Protein 8JYQ (pdb70)

Radius of gyration: 30.44 Å; Cα contacts (8 Å, |Δi|>4): 1514; chains: 6; bounding box: 94×62×60 Å

Secondary structure (DSSP, 8-state):
--EEEEE--SEE-TTSPEEEEEEEESS-TTSTTEEEEEEEEETTS--EEEEEEETTS-EEE-TTTGGGEEEEEETTTTEEEEEE-S--GGG-EEEEEEEEE-BSS--EEEE---EEEEE-----HHHHHHS-HHHHHHHHHHHHHHHHHHHHHHHHHHHHHHHHHHHH-/-PPPEEEE-SEEEE-TTS-EEEEEEESS--B-SS-B-EEEEEE-TTS--EEEEETTTEEPTT--TTEEEEEETTEEEEEESS--GGG-EEEEEEE-SSSSPEE---EEEEE---HHHHHHHHHHHHHHHHHHHHHHHHHHHHHHHHHHHHHHH-/--BSSS--/--EEEEE--SEE-TTSPEEEEEEEESS-TTSTTEEEEEEEE-TTS--EEEEEEETTS-EEE-GGGGGGEEEEEEGGGTEEEEEE-S--GGG-EEEEEEEEE-BSS--EEEE---EEEEE-S---HHHHTTS-HHHHHHHHHHHHHHHHHHHHHHHHHHHHHHHHHHHHHH-/----EEEE-SEEEE-TT--EEEEEEESS--EETTEE-EEEEEE-TTS--EEEEETTTEEPTT--TTEEEEEETTEEEEEESS--GGG-SEEEEEE-SSSSPEE---EEEEE---GGGGGS-HHHHHHHHHHHHHHHHHHHHHHHHHHHHHHHHHHHHHHTT---/-BSSS--

GO terms:
  GO:0008283 cell population proliferation (P, IDA)
  GO:0038134 ERBB2-EGFR signaling pathway (P, IDA)
  GO:0043235 signaling receptor complex (C, IDA)
  GO:0007166 cell surface receptor signaling pathway (P, IDA)
  GO:0035556 intracellular signal transduction (P, IDA)
  GO:0005634 nucleus (C, IDA)
  GO:0005886 plasma membrane (C, IDA)
  GO:0010008 endosome membrane (C, IDA)
  GO:0001042 RNA polymerase I core binding (F, IDA)
  GO:0032886 regulation of microtubule-based process (P, IDA)
  GO:0090314 positive regulation of protein targeting to membrane (P, IDA)
  GO:0071363 cellular response to growth factor stimulus (P, IDA)
  GO:0004713 protein tyrosine kinase activity (F, EXP)
  GO:0005769 early endosome (C, EXP)
  GO:0005886 plasma membrane (C, EXP)
  GO:0045727 positive regulation of translation (P, IMP)
  GO:0045943 positive regulation of transcription by RNA polymerase I (P, IMP)
  GO:0030307 positive regulation of cell growth (P, IMP)
  GO:0070372 regulation of ERK1 and ERK2 cascade (P, IMP)
  GO:0071364 cellular response to epidermal growth factor stimulus (P, IMP)

Organism: Homo sapiens (NCBI:txid9606)

Sequence (673 aa):
QVTLKESGPGILQPSQTLSLTCSFSGFSLSTSGMGVSWIRQPSGKGLEWLAHIFWDDDKRYNPSLKSRLTISKDTSRNKVFLKITSVDTADTATYYCARRVVATDWYFDVWGAGTTTVTVCSGSDYEFLKSWTVEDLQKRLLALDPMMEQEIEEIRQKYQSKRQPILDAIRDIVLTQSPASLAVSLGQRATISCRASESVEYYGTTLMQWYQQKPGQQPPKLLIYAASKVESGVPARFSGSGSGTDFSLNIHPVEEDDVAMYFCQQSRKVPLTFGAGTKLELKWTVEDLQKRLLALDPMMEQEIEEEIRQKYQCKRQPILDAIEAKMPIWKFPDQVTLKESGPGILQPSQTLSLTCSFSGFSLSTSGMGVSWIRQPSGKGLEWLAHIFWDDDKRYNPSLKSRLTISKDTSRNKVFLKITSVDTADTATYYCARRVVATDWYFDVVWGAGTTVTVCSGSDYEFLKSWTVEDLQKRLLALDPMMEQEIEEIRQKYQSKRQPILDAIEARDIVLTQSPASLAVSLGQRATISCRASESVEYYGTTLMQWYQQKPGQPPKLLIYAASKVESSGVPARFSGSGSGTDFSLNIHPVEEDDVAMYFCQQSSRKVPLTFGAGTKLELKRYEFLKSWTVEDLQKRLLALDPMMEQEIEEIRQKYQCKRQPILDAIEAKGTLPIWKFPD

Solvent-accessible surface area: 31793 Å² total; per-residue (Å²): 196,35,59,12,139,5,48,36,65,19,33,22,43,55,88,89,62,0,51,1,29,0,34,10,51,57,26,24,0,37,68,67,1,25,0,0,0,0,0,12,46,8,78,92,125,20,16,54,1,0,0,0,0,1,52,48,36,39,46,62,30,8,77,89,20,103,115,60,11,74,1,40,42,35,10,27,126,48,60,0,58,0,92,0,60,74,3,72,87,51,1,26,4,33,0,11,0,0,22,2,44,36,30,70,5,0,38,0,39,38,6,0,43,24,23,44,0,29,5,2,100,67,33,85,141,122,118,11,70,84,64,72,64,112,74,0,80,149,82,15,114,44,1,70,82,80,42,95,90,61,6,50,104,28,92,96,91,1,98,74,92,44,100,88,22,90,105,66,80,243,44,0,89,12,85,17,57,44,81,67,38,54,11,45,72,32,101,140,2,57,0,49,2,155,5,73,57,53,0,64,20,104,86,22,16,0,0,0,0,0,14,22,38,45,60,92,64,5,88,6,1,0,41,8,4,68,89,69,43,98,69,18,43,108,44,6,56,10,58,38,80,20,46,68,6,25,0,31,0,84,57,0,68,2,53,0,25,7,53,0,2,0,0,0,0,54,82,57,5,1,26,15,1,70,8,0,105,1,69,44,167,169,82,74,123,34,14,93,76,46,36,104,24,10,46,37,58,31,108,98,45,21,78,95,16,110,15,87,4,70,12,66,61,63,19,7,57,82,5,40,152,67,127,143,73,11,119,40,12,19,66,190,32,59,12,98,10,39,26,42,17,34,20,43,46,82,86,61,0,71,3,26,0,12,8,49,54,22,39,2,88,65,62,1,26,0,0,0,0,0,17,14,42,80,76,138,25,14,60,1,0,0,0,0,2,52,72,68,36,74,74,28,12,80,95,21,116,111,52,10,62,0,42,55,41,33,85,44,45,20,0,62,2,94,0,52,64,2,73,79,74,1,44,4,6,0,2,0,0,21,2,42,36,29,81,6,0,43,1,45,40,28,1,62,20,20,16,1,21,6,5,103,42,63,78,75,149,119,9,85,86,66,72,40,110,58,0,19,135,117,4,107,60,15,55,79,121,22,80,110,43,0,95,104,22,87,123,92,4,94,68,75,34,86,29,2,76,74,23,43,150,125,214,65,1,86,11,86,16,58,48,74,70,46,62,7,48,102,41,90,145,0,63,0,46,0,147,4,46,42,52,0,62,61,213,74,15,21,0,0,0,0,0,13,16,44,98,14,52,33,5,104,11,3,0,42,8,5,68,93,67,47,99,74,15,51,102,40,7,58,12,60,44,77,18,44,74,6,24,0,41,0,89,61,2,67,43,42,1,49,7,51,0,1,0,0,0,0,41,88,51,4,2,28,18,1,81,6,0,95,1,75,30,123,288,132,123,43,1,151,100,65,82,72,108,66,3,93,128,62,40,133,26,14,62,68,18,13,66,32,30,1,70,50,22,50,7,93,10,24,22,102,30,46,8,4,20,54,0,22,79,53,63,51,148,165,114,20,119,53,22,11,164

Nearest PDB structures (foldseek):
  8jyq-assembly1_B  TM=1.007E+00  e=8.322E-30  Mus musculus
  6lz4-assembly1_B  TM=9.523E-01  e=5.179E-24  Rattus norvegicus
  4r3s-assembly1_B  TM=9.966E-01  e=2.546E-20  Mus musculus
  1h0d-assembly1_A  TM=9.747E-01  e=6.266E-20  Homo sapiens
  1f58-assembly1_L  TM=9.780E-01  e=2.043E-19  Mus musculus

Structure (mmCIF, N/CA/C/O backbone):
data_8JYQ
#
_entry.id   8JYQ
#
_cell.length_a   73.143
_cell.length_b   62.793
_cell.length_c   78.122
_cell.angle_alpha   90.000
_cell.angle_beta   94.419
_cell.angle_gamma   90.000
#
_symmetry.space_group_name_H-M   'P 1 21 1'
#
loop_
_entity.id
_entity.type
_entity.pdbx_description
1 polymer 'H2CasMab-1 VH(S112C),SARAH'
2 polymer 'H2CasMab-1 VL,SARAH(S37C)'
3 polymer 'H2CasMab-1 epitope peptide'
4 water water
#
loop_
_atom_site.group_PDB
_atom_site.id
_atom_site.type_symbol
_atom_site.label_atom_id
_atom_site.label_alt_id
_atom_site.label_comp_id
_atom_site.label_asym_id
_atom_site.label_entity_id
_atom_site.label_seq_id
_atom_site.pdbx_PDB_ins_code
_atom_site.Cartn_x
_atom_site.Cartn_y
_atom_site.Cartn_z
_atom_site.occupancy
_atom_site.B_iso_or_equiv
_atom_site.auth_seq_id
_atom_site.auth_comp_id
_atom_site.auth_asym_id
_atom_site.auth_atom_id
_atom_site.pdbx_PDB_model_num
ATOM 1 N N . GLN A 1 3 ? -42.30823 -2.00509 -3.37415 1.000 57.73742 1 GLN A N 1
ATOM 2 C CA . GLN A 1 3 ? -41.68962 -3.14167 -4.04138 1.000 55.51821 1 GLN A CA 1
ATOM 3 C C . GLN A 1 3 ? -40.92788 -2.68140 -5.27593 1.000 39.98596 1 GLN A C 1
ATOM 4 O O . GLN A 1 3 ? -41.01587 -1.52344 -5.70683 1.000 42.69234 1 GLN A O 1
ATOM 10 N N . VAL A 1 4 ? -40.17899 -3.61123 -5.84052 1.000 38.44021 2 VAL A N 1
ATOM 11 C CA . VAL A 1 4 ? -39.35395 -3.35105 -7.01256 1.000 37.49848 2 VAL A CA 1
ATOM 12 C C . VAL A 1 4 ? -40.01557 -4.02343 -8.20405 1.000 39.10353 2 VAL A C 1
ATOM 13 O O . VAL A 1 4 ? -40.33239 -5.21918 -8.15270 1.000 43.86307 2 VAL A O 1
ATOM 17 N N . THR A 1 5 ? -40.27301 -3.24887 -9.25401 1.000 36.03098 3 THR A N 1
ATOM 18 C CA . THR A 1 5 ? -40.86533 -3.77016 -10.47512 1.000 38.92166 3 THR A CA 1
ATOM 19 C C . THR A 1 5 ? -39.96034 -3.44643 -11.65272 1.000 42.70527 3 THR A C 1
ATOM 20 O O . THR A 1 5 ? -39.31658 -2.39380 -11.68704 1.000 39.81429 3 THR A O 1
ATOM 24 N N . LEU A 1 6 ? -39.90184 -4.37419 -12.59371 1.000 40.30201 4 LEU A N 1
ATOM 25 C CA . LEU A 1 6 ? -39.18849 -4.21883 -13.85188 1.000 39.64834 4 LEU A CA 1
ATOM 26 C C . LEU A 1 6 ? -40.18950 -4.59224 -14.93182 1.000 47.61838 4 LEU A C 1
ATOM 27 O O . LEU A 1 6 ? -40.94728 -5.55629 -14.75985 1.000 40.41234 4 LEU A O 1
ATOM 32 N N . LYS A 1 7 ? -40.22339 -3.82509 -16.02126 1.000 40.82781 5 LYS A N 1
ATOM 33 C CA . LYS A 1 7 ? -41.13165 -4.10302 -17.12536 1.000 45.20428 5 LYS A CA 1
ATOM 34 C C . LYS A 1 7 ? -40.39121 -3.93858 -18.44757 1.000 39.76058 5 LYS A C 1
ATOM 35 O O . LYS A 1 7 ? -39.87218 -2.85936 -18.73940 1.000 44.07597 5 LYS A O 1
ATOM 41 N N . GLU A 1 8 ? -40.38677 -4.99309 -19.25677 1.000 37.65354 6 GLU A N 1
ATOM 42 C CA . GLU A 1 8 ? -39.81404 -4.95377 -20.59597 1.000 41.54143 6 GLU A CA 1
ATOM 43 C C . GLU A 1 8 ? -40.85679 -4.49225 -21.60912 1.000 49.36420 6 GLU A C 1
ATOM 44 O O . GLU A 1 8 ? -42.03325 -4.85837 -21.52471 1.000 43.96219 6 GLU A O 1
ATOM 50 N N . SER A 1 9 ? -40.42030 -3.68592 -22.57394 1.000 42.46357 7 SER A N 1
ATOM 51 C CA . SER A 1 9 ? -41.28161 -3.30781 -23.68291 1.000 48.98811 7 SER A CA 1
ATOM 52 C C . SER A 1 9 ? -40.48416 -3.39489 -24.97520 1.000 46.40006 7 SER A C 1
ATOM 53 O O . SER A 1 9 ? -39.26096 -3.24537 -24.98241 1.000 48.59411 7 SER A O 1
ATOM 56 N N . GLY A 1 10 ? -41.18521 -3.66777 -26.06380 1.000 51.83206 8 GLY A N 1
ATOM 57 C CA . GLY A 1 10 ? -40.54715 -3.86050 -27.33755 1.000 49.55364 8 GLY A CA 1
ATOM 58 C C . GLY A 1 10 ? -41.52373 -3.63274 -28.46315 1.000 53.23340 8 GLY A C 1
ATOM 59 O O . GLY A 1 10 ? -42.67358 -3.24136 -28.24931 1.000 51.07740 8 GLY A O 1
ATOM 60 N N . PRO A 1 11 ? -41.07995 -3.88274 -29.69576 1.000 53.27739 9 PRO A N 1
ATOM 61 C CA . PRO A 1 11 ? -41.93857 -3.62838 -30.85766 1.000 54.88549 9 PRO A CA 1
ATOM 62 C C . PRO A 1 11 ? -42.93725 -4.73890 -31.13214 1.000 58.17008 9 PRO A C 1
ATOM 63 O O . PRO A 1 11 ? -43.81273 -4.55939 -31.99096 1.000 52.97844 9 PRO A O 1
ATOM 67 N N . GLY A 1 12 ? -42.82361 -5.87669 -30.45056 1.000 48.96013 10 GLY A N 1
ATOM 68 C CA . GLY A 1 12 ? -43.71673 -6.99387 -30.68339 1.000 52.05940 10 GLY A CA 1
ATOM 69 C C . GLY A 1 12 ? -43.29808 -7.83083 -31.87551 1.000 52.69075 10 GLY A C 1
ATOM 70 O O . GLY A 1 12 ? -43.00763 -9.02353 -31.73566 1.000 51.95384 10 GLY A O 1
ATOM 71 N N . ILE A 1 13 ? -43.28075 -7.22152 -33.06115 1.000 51.86840 11 ILE A N 1
ATOM 72 C CA . ILE A 1 13 ? -42.80800 -7.88854 -34.26480 1.000 46.67547 11 ILE A CA 1
ATOM 73 C C . ILE A 1 13 ? -41.71965 -7.02564 -34.88777 1.000 52.87864 11 ILE A C 1
ATOM 74 O O . ILE A 1 13 ? -41.60839 -5.82741 -34.61577 1.000 52.14330 11 ILE A O 1
ATOM 79 N N . LEU A 1 14 ? -40.92492 -7.65016 -35.75307 1.000 56.48006 12 LEU A N 1
ATOM 80 C CA . LEU A 1 14 ? -39.80306 -6.96977 -36.38684 1.000 57.46111 12 LEU A CA 1
ATOM 81 C C . LEU A 1 14 ? -39.40550 -7.73054 -37.64179 1.000 56.30187 12 LEU A C 1
ATOM 82 O O . LEU A 1 14 ? -39.32353 -8.96165 -37.62543 1.000 61.26925 12 LEU A O 1
ATOM 87 N N . GLN A 1 15 ? -39.15290 -6.99603 -38.72258 1.000 62.84063 13 GLN A N 1
ATOM 88 C CA . GLN A 1 15 ? -38.72816 -7.65475 -39.94640 1.000 58.64069 13 GLN A CA 1
ATOM 89 C C . GLN A 1 15 ? -37.24202 -8.00131 -39.87046 1.000 59.62485 13 GLN A C 1
ATOM 90 O O . GLN A 1 15 ? -36.48052 -7.32577 -39.17560 1.000 60.03770 13 GLN A O 1
ATOM 96 N N . PRO A 1 16 ? -36.80860 -9.06345 -40.55708 1.000 58.19931 14 PRO A N 1
ATOM 97 C CA . PRO A 1 16 ? -35.39184 -9.43988 -40.50034 1.000 63.87995 14 PRO A CA 1
ATOM 98 C C . PRO A 1 16 ? -34.52773 -8.31870 -41.05004 1.000 58.88762 14 PRO A C 1
ATOM 99 O O . PRO A 1 16 ? -34.95681 -7.55945 -41.92022 1.000 60.87147 14 PRO A O 1
ATOM 103 N N . SER A 1 17 ? -33.30142 -8.23023 -40.52300 1.000 56.93803 15 SER A N 1
ATOM 104 C CA . SER A 1 17 ? -32.25744 -7.24783 -40.80074 1.000 59.05744 15 SER A CA 1
ATOM 105 C C . SER A 1 17 ? -32.46950 -5.93575 -40.04115 1.000 58.44940 15 SER A C 1
ATOM 106 O O . SER A 1 17 ? -31.56903 -5.09122 -40.04406 1.000 63.56995 15 SER A O 1
ATOM 109 N N . GLN A 1 18 ? -33.61163 -5.73202 -39.38705 1.000 58.20754 16 GLN A N 1
ATOM 110 C CA . GLN A 1 18 ? -33.86876 -4.51269 -38.63982 1.000 57.76852 16 GLN A CA 1
ATOM 111 C C . GLN A 1 18 ? -33.21808 -4.58133 -37.26365 1.000 51.90071 16 GLN A C 1
ATOM 112 O O . GLN A 1 18 ? -32.72878 -5.62345 -36.82523 1.000 54.85731 16 GLN A O 1
ATOM 118 N N . THR A 1 19 ? -33.20458 -3.44376 -36.58417 1.000 49.85494 17 THR A N 1
ATOM 119 C CA . THR A 1 19 ? -32.60420 -3.32938 -35.26291 1.000 49.91971 17 THR A CA 1
ATOM 120 C C . THR A 1 19 ? -33.68694 -3.47524 -34.20324 1.000 49.56551 17 THR A C 1
ATOM 121 O O . THR A 1 19 ? -34.74053 -2.83710 -34.29037 1.000 52.60539 17 THR A O 1
ATOM 125 N N . LEU A 1 20 ? -33.42843 -4.32399 -33.21583 1.000 43.25984 18 LEU A N 1
ATOM 126 C CA . LEU A 1 20 ? -34.34159 -4.52665 -32.09982 1.000 45.37815 18 LEU A CA 1
ATOM 127 C C . LEU A 1 20 ? -33.98933 -3.52772 -31.00469 1.000 49.89899 18 LEU A C 1
ATOM 128 O O . LEU A 1 20 ? -32.83590 -3.47317 -30.56610 1.000 55.76535 18 LEU A O 1
ATOM 133 N N . SER A 1 21 ? -34.96757 -2.71590 -30.59118 1.000 44.03898 19 SER A N 1
ATOM 134 C CA . SER A 1 21 ? -34.79753 -1.752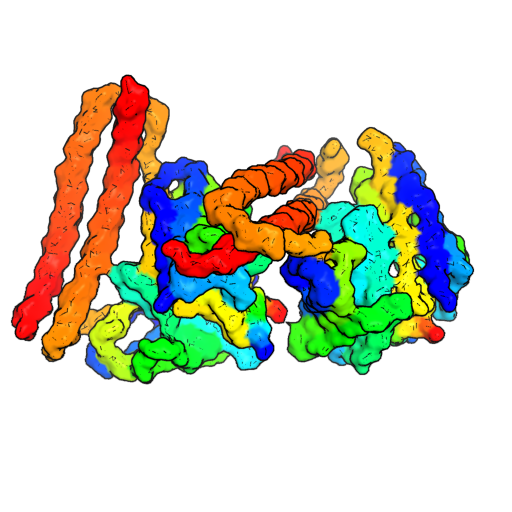15 -29.50235 1.000 45.95668 19 SER A CA 1
ATOM 135 C C . SER A 1 21 ? -35.74608 -2.13512 -28.37417 1.000 45.63950 19 SER A C 1
ATOM 136 O O . SER A 1 21 ? -36.96847 -2.05191 -28.52737 1.000 46.63331 19 SER A O 1
ATOM 139 N N . LEU A 1 22 ? -35.17571 -2.55960 -27.25709 1.000 42.64146 20 LEU A N 1
ATOM 140 C CA . LEU A 1 22 ? -35.91438 -2.99782 -26.08495 1.000 38.13866 20 LEU A CA 1
ATOM 141 C C . LEU A 1 22 ? -35.72302 -1.97849 -24.97346 1.000 38.31418 20 LEU A C 1
ATOM 142 O O . LEU A 1 22 ? -34.69985 -1.29735 -24.91079 1.000 38.75010 20 LEU A O 1
ATOM 147 N N . THR A 1 23 ? -36.71424 -1.88012 -24.08715 1.000 42.08345 21 THR A N 1
ATOM 148 C CA . THR A 1 23 ? -36.68451 -0.93392 -22.97638 1.000 38.12920 21 THR A CA 1
ATOM 149 C C . THR A 1 23 ? -37.15016 -1.67111 -21.73303 1.000 42.35752 21 THR A C 1
ATOM 150 O O . THR A 1 23 ? -38.12526 -2.42689 -21.79282 1.000 38.16266 21 THR A O 1
ATOM 154 N N . CYS A 1 24 ? -36.39156 -1.51612 -20.64515 1.000 36.39447 22 CYS A N 1
ATOM 155 C CA . CYS A 1 24 ? -36.72265 -2.03553 -19.31991 1.000 37.25902 22 CYS A CA 1
ATOM 156 C C . CYS A 1 24 ? -37.05263 -0.83339 -18.45052 1.000 42.93228 22 CYS A C 1
ATOM 157 O O . CYS A 1 24 ? -36.17504 -0.01736 -18.14638 1.000 43.93007 22 CYS A O 1
ATOM 160 N N . SER A 1 25 ? -38.31372 -0.70849 -18.06495 1.000 43.43973 23 SER A N 1
ATOM 161 C CA . SER A 1 25 ? -38.74684 0.38055 -17.20667 1.000 41.26199 23 SER A CA 1
ATOM 162 C C . SER A 1 25 ? -38.86805 -0.17855 -15.79868 1.000 46.44341 23 SER A C 1
ATOM 163 O O . SER A 1 25 ? -39.48948 -1.22536 -15.60492 1.000 44.97124 23 SER A O 1
ATOM 166 N N . PHE A 1 26 ? -38.23655 0.47454 -14.82715 1.000 39.44540 24 PHE A N 1
ATOM 167 C CA . PHE A 1 26 ? -38.20037 -0.09066 -13.48761 1.000 41.03907 24 PHE A CA 1
ATOM 168 C C . PHE A 1 26 ? -38.67081 0.93574 -12.47128 1.000 39.88653 24 PHE A C 1
ATOM 169 O O . PHE A 1 26 ? -38.66173 2.14454 -12.71419 1.000 40.21867 24 PHE A O 1
ATOM 177 N N . SER A 1 27 ? -39.11642 0.43124 -11.32307 1.000 40.45855 25 SER A N 1
ATOM 178 C CA . SER A 1 27 ? -39.49489 1.30643 -10.22611 1.000 40.31915 25 SER A CA 1
ATOM 179 C C . SER A 1 27 ? -39.07705 0.66230 -8.91268 1.000 39.41794 25 SER A C 1
ATOM 180 O O . SER A 1 27 ? -38.80358 -0.53627 -8.84332 1.000 37.27751 25 SER A O 1
ATOM 183 N N . GLY A 1 28 ? -39.02214 1.48141 -7.86194 1.000 39.07581 26 GLY A N 1
ATOM 184 C CA . GLY A 1 28 ? -38.71239 0.99345 -6.53659 1.000 45.12998 26 GLY A CA 1
ATOM 185 C C . GLY A 1 28 ? -37.25526 1.09041 -6.14580 1.000 49.71166 26 GLY A C 1
ATOM 186 O O . GLY A 1 28 ? -36.92142 0.79274 -4.99605 1.000 43.57963 26 GLY A O 1
ATOM 187 N N . PHE A 1 29 ? -36.38191 1.49092 -7.06517 1.000 42.69925 27 PHE A N 1
ATOM 188 C CA . PHE A 1 29 ? -34.96783 1.68015 -6.77262 1.000 42.47871 27 PHE A CA 1
ATOM 189 C C . PHE A 1 29 ? -34.39205 2.60368 -7.84003 1.000 47.15985 27 PHE A C 1
ATOM 190 O O . PHE A 1 29 ? -35.04945 2.91156 -8.83578 1.000 38.56098 27 PHE A O 1
ATOM 198 N N . SER A 1 30 ? -33.16908 3.06791 -7.61006 1.000 42.98913 28 SER A N 1
ATOM 199 C CA . SER A 1 30 ? -32.44966 3.85934 -8.60191 1.000 41.62457 28 SER A CA 1
ATOM 200 C C . SER A 1 30 ? -31.24758 3.07022 -9.10096 1.000 44.48556 28 SER A C 1
ATOM 201 O O . SER A 1 30 ? -30.47415 2.53321 -8.30212 1.000 40.96911 28 SER A O 1
ATOM 204 N N . LEU A 1 31 ? -31.08780 3.00579 -10.42120 1.000 42.49158 29 LEU A N 1
ATOM 205 C CA . LEU A 1 31 ? -29.88168 2.40501 -10.96952 1.000 49.70990 29 LEU A CA 1
ATOM 206 C C . LEU A 1 31 ? -28.62945 3.22481 -10.69026 1.000 53.16027 29 LEU A C 1
ATOM 207 O O . LEU A 1 31 ? -27.53046 2.70727 -10.88754 1.000 57.06317 29 LEU A O 1
ATOM 212 N N . SER A 1 32 ? -28.75550 4.46938 -10.22173 1.000 47.69544 30 SER A N 1
ATOM 213 C CA . SER A 1 32 ? -27.59227 5.22851 -9.79160 1.000 50.39098 30 SER A CA 1
ATOM 214 C C . SER A 1 32 ? -27.09180 4.83067 -8.40375 1.000 51.36678 30 SER A C 1
ATOM 215 O O . SER A 1 32 ? -25.99860 5.25714 -8.01574 1.000 49.02035 30 SER A O 1
ATOM 218 N N . THR A 1 33 ? -27.85386 4.04916 -7.63718 1.000 48.93701 31 THR A N 1
ATOM 219 C CA . THR A 1 33 ? -27.38218 3.61824 -6.32478 1.000 48.56927 31 THR A CA 1
ATOM 220 C C . THR A 1 33 ? -26.20846 2.65283 -6.43890 1.000 40.34381 31 THR A C 1
ATOM 221 O O . THR A 1 33 ? -26.21462 1.72964 -7.24890 1.000 38.54069 31 THR A O 1
ATOM 225 N N . SER A 1 34 A -25.18940 2.89589 -5.62051 1.000 46.74305 31 SER A N 1
ATOM 226 C CA . SER A 1 34 A -23.98463 2.07906 -5.61977 1.000 45.58999 31 SER A CA 1
ATOM 227 C C . SER A 1 34 A -24.31949 0.59745 -5.45788 1.000 45.31288 31 SER A C 1
ATOM 228 O O . SER A 1 34 A -25.03100 0.19837 -4.52714 1.000 41.71771 31 SER A O 1
ATOM 231 N N . GLY A 1 35 B -23.82899 -0.21372 -6.39598 1.000 49.13206 31 GLY A N 1
ATOM 232 C CA . GLY A 1 35 B -23.99751 -1.65183 -6.36759 1.000 42.51953 31 GLY A CA 1
ATOM 233 C C . GLY A 1 35 B -25.17894 -2.18778 -7.14748 1.000 39.11583 31 GLY A C 1
ATOM 234 O O . GLY A 1 35 B -25.36218 -3.41211 -7.19343 1.000 40.01328 31 GLY A O 1
ATOM 235 N N . MET A 1 36 ? -25.99521 -1.32342 -7.74771 1.000 36.81345 32 MET A N 1
ATOM 236 C CA . MET A 1 36 ? -27.12719 -1.79508 -8.53299 1.000 35.57754 32 MET A CA 1
ATOM 237 C C . MET A 1 36 ? -26.66367 -2.12863 -9.95260 1.000 37.88524 32 MET A C 1
ATOM 238 O O . MET A 1 36 ? -25.71984 -1.52303 -10.47683 1.000 38.95759 32 MET A O 1
ATOM 243 N N . GLY A 1 37 ? -27.35337 -3.07709 -10.58207 1.000 34.85439 33 GLY A N 1
ATOM 244 C CA . GLY A 1 37 ? -27.12370 -3.37870 -11.98598 1.000 36.93899 33 GLY A CA 1
ATOM 245 C C . GLY A 1 37 ? -28.31782 -4.10426 -12.55512 1.000 37.15555 33 GLY A C 1
ATOM 246 O O . GLY A 1 37 ? -29.14635 -4.64759 -11.81406 1.000 36.99701 33 GLY A O 1
ATOM 247 N N . VAL A 1 38 ? -28.40588 -4.11420 -13.88466 1.000 34.72483 34 VAL A N 1
ATOM 248 C CA . VAL A 1 38 ? -29.52890 -4.73655 -14.58472 1.000 30.09369 34 VAL A CA 1
ATOM 249 C C . VAL A 1 38 ? -28.99937 -5.50942 -15.78162 1.000 37.78349 34 VAL A C 1
ATOM 250 O O . VAL A 1 38 ? -28.16848 -4.98914 -16.54052 1.000 33.95841 34 VAL A O 1
ATOM 254 N N . SER A 1 39 ? -29.50102 -6.73697 -15.96475 1.000 37.06587 35 SER A N 1
ATOM 255 C CA . SER A 1 39 ? -29.13685 -7.60151 -17.07421 1.000 36.08157 35 SER A CA 1
ATOM 256 C C . SER A 1 39 ? -30.29553 -7.71943 -18.04845 1.000 40.31775 35 SER A C 1
ATOM 257 O O . SER A 1 39 ? -31.46251 -7.63029 -17.67008 1.000 37.34726 35 SER A O 1
ATOM 260 N N . TRP A 1 40 ? -29.95947 -7.95732 -19.30801 1.000 36.76099 36 TRP A N 1
ATOM 261 C CA . TRP A 1 40 ? -30.91961 -8.40787 -20.29658 1.000 33.62913 36 TRP A CA 1
ATOM 262 C C . TRP A 1 40 ? -30.66509 -9.88897 -20.57102 1.000 36.63034 36 TRP A C 1
ATOM 263 O O . TRP A 1 40 ? -29.51113 -10.31683 -20.69733 1.000 37.61595 36 TRP A O 1
ATOM 274 N N . ILE A 1 41 ? -31.74924 -10.65478 -20.68241 1.000 34.34733 37 ILE A N 1
ATOM 275 C CA . ILE A 1 41 ? -31.74900 -12.10717 -20.84229 1.000 35.80355 37 ILE A CA 1
ATOM 276 C C . ILE A 1 41 ? -32.82874 -12.44638 -21.85614 1.000 34.06300 37 ILE A C 1
ATOM 277 O O . ILE A 1 41 ? -33.80088 -11.70543 -22.01484 1.000 37.63641 37 ILE A O 1
ATOM 282 N N . ARG A 1 42 ? -32.67267 -13.56812 -22.55310 1.000 36.76129 38 ARG A N 1
ATOM 283 C CA . ARG A 1 42 ? -33.71761 -13.96406 -23.47674 1.000 34.53497 38 ARG A CA 1
ATOM 284 C C . ARG A 1 42 ? -33.86417 -15.48298 -23.49822 1.000 37.85422 38 ARG A C 1
ATOM 285 O O . ARG A 1 42 ? -32.92566 -16.23162 -23.20490 1.000 37.69150 38 ARG A O 1
ATOM 293 N N . GLN A 1 43 ? -35.06175 -15.92607 -23.85856 1.000 37.67266 39 GLN A N 1
ATOM 294 C CA . GLN A 1 43 ? -35.34781 -17.34318 -24.07480 1.000 37.45947 39 GLN A CA 1
ATOM 295 C C . GLN A 1 43 ? -35.82395 -17.53815 -25.50214 1.000 48.71000 39 GLN A C 1
ATOM 296 O O . GLN A 1 43 ? -37.00554 -17.28584 -25.80417 1.000 45.57085 39 GLN A O 1
ATOM 302 N N . PRO A 1 44 ? -34.94887 -17.95621 -26.41780 1.000 42.93650 40 PRO A N 1
ATOM 303 C CA . PRO A 1 44 ? -35.38379 -18.18514 -27.79560 1.000 55.77348 40 PRO A CA 1
ATOM 304 C C . PRO A 1 44 ? -36.42075 -19.29293 -27.85310 1.000 59.14945 40 PRO A C 1
ATOM 305 O O . PRO A 1 44 ? -36.53452 -20.12579 -26.95054 1.000 58.84715 40 PRO A O 1
ATOM 309 N N . SER A 1 45 ? -37.19718 -19.27916 -28.93269 1.000 56.50435 41 SER A N 1
ATOM 310 C CA . SER A 1 45 ? -38.27055 -20.25078 -29.09170 1.000 64.65112 41 SER A CA 1
ATOM 311 C C . SER A 1 45 ? -37.70943 -21.66773 -29.03850 1.000 62.95999 41 SER A C 1
ATOM 312 O O . SER A 1 45 ? -36.75422 -21.99848 -29.74906 1.000 60.27325 41 SER A O 1
ATOM 315 N N . GLY A 1 46 ? -38.28045 -22.49153 -28.16001 1.000 56.08804 42 GLY A N 1
ATOM 316 C CA . GLY A 1 46 ? -37.85057 -23.86906 -28.04060 1.000 65.62061 42 GLY A CA 1
ATOM 317 C C . GLY A 1 46 ? -36.45916 -24.08104 -27.48610 1.000 66.73778 42 GLY A C 1
ATOM 318 O O . GLY A 1 46 ? -35.91426 -25.17969 -27.62085 1.000 63.50721 42 GLY A O 1
ATOM 319 N N . LYS A 1 47 ? -35.86051 -23.06583 -26.86703 1.000 51.77189 43 LYS A N 1
ATOM 320 C CA . LYS A 1 47 ? -34.53263 -23.19112 -26.28509 1.000 52.34580 43 LYS A CA 1
ATOM 321 C C . LYS A 1 47 ? -34.53873 -22.67905 -24.84998 1.000 55.09901 43 LYS A C 1
ATOM 322 O O . LYS A 1 47 ? -35.53456 -22.14186 -24.35729 1.000 54.14682 43 LYS A O 1
ATOM 328 N N . GLY A 1 48 ? -33.40236 -22.87552 -24.17173 1.000 44.31907 44 GLY A N 1
ATOM 329 C CA . GLY A 1 48 ? -33.23770 -22.39437 -22.81664 1.000 37.73336 44 GLY A CA 1
ATOM 330 C C . GLY A 1 48 ? -32.85479 -20.92785 -22.76325 1.000 46.44383 44 GLY A C 1
ATOM 331 O O . GLY A 1 48 ? -32.54771 -20.28708 -23.77089 1.000 40.74259 44 GLY A O 1
ATOM 332 N N . LEU A 1 49 ? -32.87505 -20.39033 -21.54679 1.000 36.05711 45 LEU A N 1
ATOM 333 C CA . LEU A 1 49 ? -32.56958 -18.98660 -21.34338 1.000 35.02868 45 LEU A CA 1
ATOM 334 C C . LEU A 1 49 ? -31.11129 -18.69331 -21.68047 1.000 41.71955 45 LEU A C 1
ATOM 335 O O . LEU A 1 49 ? -30.23012 -19.54174 -21.50440 1.000 35.36295 45 LEU A O 1
ATOM 340 N N . GLU A 1 50 ? -30.86085 -17.45239 -22.10997 1.000 36.82792 46 GLU A N 1
ATOM 341 C CA . GLU A 1 50 ? -29.53857 -17.00744 -22.54712 1.000 38.37249 46 GLU A CA 1
ATOM 342 C C . GLU A 1 50 ? -29.29304 -15.57732 -22.07406 1.000 35.78783 46 GLU A C 1
ATOM 343 O O . GLU A 1 50 ? -30.08837 -14.67578 -22.36552 1.000 39.84016 46 GLU A O 1
ATOM 349 N N . TRP A 1 51 ? -28.18723 -15.36455 -21.35798 1.000 35.56413 47 TRP A N 1
ATOM 350 C CA . TRP A 1 51 ? -27.81882 -14.03779 -20.87421 1.000 36.39151 47 TRP A CA 1
ATOM 351 C C . TRP A 1 51 ? -27.21070 -13.19878 -22.00133 1.000 39.61004 47 TRP A C 1
ATOM 352 O O . TRP A 1 51 ? -26.38228 -13.68451 -22.77160 1.000 37.69277 47 TRP A O 1
ATOM 363 N N . LEU A 1 52 ? -27.61096 -11.92662 -22.08427 1.000 36.22182 48 LEU A N 1
ATOM 364 C CA . LEU A 1 52 ? -27.15115 -11.05044 -23.16186 1.000 40.00804 48 LEU A CA 1
ATOM 365 C C . LEU A 1 52 ? -26.12641 -10.02457 -22.70335 1.000 39.63755 48 LEU A C 1
ATOM 366 O O . LEU A 1 52 ? -25.03679 -9.92698 -23.29106 1.000 37.97570 48 LEU A O 1
ATOM 371 N N . ALA A 1 53 ? -26.44309 -9.24838 -21.67179 1.000 35.51937 49 ALA A N 1
ATOM 372 C CA . ALA A 1 53 ? -25.59397 -8.13055 -21.27442 1.000 33.17604 49 ALA A CA 1
ATOM 373 C C . ALA A 1 53 ? -26.01939 -7.67051 -19.89220 1.000 35.22729 49 ALA A C 1
ATOM 374 O O . ALA A 1 53 ? -27.12523 -7.97160 -19.44206 1.000 35.26109 49 ALA A O 1
ATOM 376 N N . HIS A 1 54 ? -25.12725 -6.93399 -19.22586 1.000 35.01416 50 HIS A N 1
ATOM 377 C CA . HIS A 1 54 ? -25.40902 -6.38167 -17.90130 1.000 36.87102 50 HIS A CA 1
ATOM 378 C C . HIS A 1 54 ? -24.81363 -4.98616 -17.81510 1.000 37.04755 50 HIS A C 1
ATOM 379 O O . HIS A 1 54 ? -23.71441 -4.74391 -18.32481 1.000 37.59025 50 HIS A O 1
ATOM 386 N N . ILE A 1 55 ? -25.53706 -4.05606 -17.19315 1.000 35.09700 51 ILE A N 1
ATOM 387 C CA . ILE A 1 55 ? -25.02441 -2.70211 -17.00399 1.000 35.73078 51 ILE A CA 1
ATOM 388 C C . ILE A 1 55 ? -25.09989 -2.33886 -15.52473 1.000 33.31499 51 ILE A C 1
ATOM 389 O O . ILE A 1 55 ? -26.14495 -2.51199 -14.88575 1.000 38.25315 51 ILE A O 1
ATOM 394 N N . PHE A 1 56 ? -23.99214 -1.83074 -14.99003 1.000 40.77440 52 PHE A N 1
ATOM 395 C CA . PHE A 1 56 ? -23.85105 -1.45817 -13.59033 1.000 40.12564 52 PHE A CA 1
ATOM 396 C C . PHE A 1 56 ? -24.16583 0.01957 -13.35848 1.000 41.29897 52 PHE A C 1
ATOM 397 O O . PHE A 1 56 ? -24.24223 0.82639 -14.28693 1.000 42.36775 52 PHE A O 1
ATOM 405 N N . TRP A 1 57 ? -24.33141 0.36744 -12.07085 1.000 39.13520 53 TRP A N 1
ATOM 406 C CA . TRP A 1 57 ? -24.68085 1.73448 -11.67988 1.000 41.52406 53 TRP A CA 1
ATOM 407 C C . TRP A 1 57 ? -23.69388 2.76912 -12.21465 1.000 48.53265 53 TRP A C 1
ATOM 408 O O . TRP A 1 57 ? -24.05558 3.94494 -12.38467 1.000 44.27958 53 TRP A O 1
ATOM 419 N N . ASP A 1 58 ? -22.43996 2.37645 -12.44794 1.000 45.59712 54 ASP A N 1
ATOM 420 C CA . ASP A 1 58 ? -21.42452 3.31656 -12.90226 1.000 44.49083 54 ASP A CA 1
ATOM 421 C C . ASP A 1 58 ? -21.19763 3.24320 -14.40400 1.000 47.80835 54 ASP A C 1
ATOM 422 O O . ASP A 1 58 ? -20.13763 3.67028 -14.87559 1.000 51.39027 54 ASP A O 1
ATOM 427 N N . ASP A 1 59 ? -22.15891 2.70222 -15.15829 1.000 44.12919 55 ASP A N 1
ATOM 428 C CA . ASP A 1 59 ? -22.12295 2.63174 -16.62207 1.000 47.53025 55 ASP A CA 1
ATOM 429 C C . ASP A 1 59 ? -21.10743 1.61532 -17.14297 1.000 48.43469 55 ASP A C 1
ATOM 430 O O . ASP A 1 59 ? -20.83479 1.57265 -18.35452 1.000 47.38001 55 ASP A O 1
ATOM 435 N N . ASP A 1 60 ? -20.53015 0.80032 -16.26450 1.000 47.87488 56 ASP A N 1
ATOM 436 C CA . ASP A 1 60 ? -19.74297 -0.35148 -16.68288 1.000 52.91500 56 ASP A CA 1
ATOM 437 C C . ASP A 1 60 ? -20.65143 -1.39268 -17.34154 1.000 48.30204 56 ASP A C 1
ATOM 438 O O . ASP A 1 60 ? -21.67859 -1.77954 -16.77721 1.000 46.54302 56 ASP A O 1
ATOM 443 N N . LYS A 1 61 ? -20.26110 -1.85268 -18.53630 1.000 43.69621 57 LYS A N 1
ATOM 444 C CA . LYS A 1 61 ? -21.08420 -2.71620 -19.38177 1.000 45.14028 57 LYS A CA 1
ATOM 445 C C . LYS A 1 61 ? -20.33703 -4.01044 -19.68721 1.000 48.22695 57 LYS A C 1
ATOM 446 O O . LYS A 1 61 ? -19.15727 -3.97445 -20.06790 1.000 45.62686 57 LYS A O 1
ATOM 452 N N . ARG A 1 62 ? -21.03816 -5.14473 -19.57067 1.000 43.74108 58 ARG A N 1
ATOM 453 C CA . ARG A 1 62 ? -20.50030 -6.46776 -19.88084 1.000 39.17389 58 ARG A CA 1
ATOM 454 C C . ARG A 1 62 ? -21.43016 -7.19049 -20.84479 1.000 44.63690 58 ARG A C 1
ATOM 455 O O . ARG A 1 62 ? -22.65456 -7.12270 -20.70769 1.000 40.21933 58 ARG A O 1
ATOM 463 N N . TYR A 1 63 ? -20.84990 -7.92498 -21.79165 1.000 38.56170 59 TYR A N 1
ATOM 464 C CA . TYR A 1 63 ? -21.61677 -8.51695 -22.87364 1.000 40.61844 59 TYR A CA 1
ATOM 465 C C . TYR A 1 63 ? -21.32943 -10.00628 -22.98451 1.000 44.05827 59 TYR A C 1
ATOM 466 O O . TYR A 1 63 ? -20.22761 -10.47509 -22.67383 1.000 45.16099 59 TYR A O 1
ATOM 475 N N . ASN A 1 64 ? -22.31812 -10.73423 -23.48006 1.000 42.48129 60 ASN A N 1
ATOM 476 C CA . ASN A 1 64 ? -22.09021 -12.11047 -23.89731 1.000 38.80554 60 ASN A CA 1
ATOM 477 C C . ASN A 1 64 ? -21.10892 -12.10209 -25.06025 1.000 41.01473 60 ASN A C 1
ATOM 478 O O . ASN A 1 64 ? -21.42732 -11.53189 -26.11158 1.000 48.83293 60 ASN A O 1
ATOM 483 N N . PRO A 1 65 ? -19.92916 -12.71856 -24.92607 1.000 49.49416 61 PRO A N 1
ATOM 484 C CA . PRO A 1 65 ? -18.92923 -12.63026 -26.00666 1.000 51.28218 61 PRO A CA 1
ATOM 485 C C . PRO A 1 65 ? -19.41553 -13.17368 -27.33518 1.000 52.77509 61 PRO A C 1
ATOM 486 O O . PRO A 1 65 ? -18.93198 -12.73183 -28.38530 1.000 56.61160 61 PRO A O 1
ATOM 490 N N . SER A 1 66 ? -20.36220 -14.11348 -27.32463 1.000 55.55188 62 SER A N 1
ATOM 491 C CA . SER A 1 66 ? -20.86492 -14.69745 -28.56330 1.000 56.69321 62 SER A CA 1
ATOM 492 C C . SER A 1 66 ? -21.76464 -13.74502 -29.33232 1.000 58.11067 62 SER A C 1
ATOM 493 O O . SER A 1 66 ? -22.00276 -13.96381 -30.52228 1.000 52.01316 62 SER A O 1
ATOM 496 N N . LEU A 1 67 ? -22.28237 -12.71236 -28.67448 1.000 46.36666 63 LEU A N 1
ATOM 497 C CA . LEU A 1 67 ? -23.19118 -11.75889 -29.28946 1.000 52.56521 63 LEU A CA 1
ATOM 498 C C . LEU A 1 67 ? -22.69742 -10.32674 -29.19329 1.000 49.60158 63 LEU A C 1
ATOM 499 O O . LEU A 1 67 ? -23.40236 -9.42502 -29.65494 1.000 49.66785 63 LEU A O 1
ATOM 504 N N . LYS A 1 68 ? -21.51536 -10.10024 -28.60389 1.000 51.04559 64 LYS A N 1
ATOM 505 C CA . LYS A 1 68 ? -21.04353 -8.74969 -28.29094 1.000 57.93652 64 LYS A CA 1
ATOM 506 C C . LYS A 1 68 ? -21.14550 -7.81135 -29.48772 1.000 53.07165 64 LYS A C 1
ATOM 507 O O . LYS A 1 68 ? -21.64765 -6.68729 -29.36788 1.000 55.13168 64 LYS A O 1
ATOM 513 N N . SER A 1 69 ? -20.69121 -8.26705 -30.65618 1.000 50.42241 65 SER A N 1
ATOM 514 C CA . SER A 1 69 ? -20.63235 -7.40771 -31.83867 1.000 46.73324 65 SER A CA 1
ATOM 515 C C . SER A 1 69 ? -22.00887 -6.97054 -32.32779 1.000 51.90687 65 SER A C 1
ATOM 516 O O . SER A 1 69 ? -22.08665 -6.06833 -33.17129 1.000 59.57758 65 SER A O 1
ATOM 519 N N . ARG A 1 70 ? -23.08781 -7.57492 -31.81368 1.000 49.17123 66 ARG A N 1
ATOM 520 C CA . ARG A 1 70 ? -24.45105 -7.22814 -32.18999 1.000 45.22376 66 ARG A CA 1
ATOM 521 C C . ARG A 1 70 ? -25.20299 -6.45202 -31.11600 1.000 46.67062 66 ARG A C 1
ATOM 522 O O . ARG A 1 70 ? -26.31367 -5.98733 -31.39018 1.000 49.91080 66 ARG A O 1
ATOM 530 N N . LEU A 1 71 ? -24.65417 -6.31670 -29.91047 1.000 45.73453 67 LEU A N 1
ATOM 531 C CA . LEU A 1 71 ? -25.41817 -5.82012 -28.77084 1.000 39.86345 67 LEU A CA 1
ATOM 532 C C . LEU A 1 71 ? -24.90577 -4.46960 -28.28788 1.000 43.63542 67 LEU A C 1
ATOM 533 O O . LEU A 1 71 ? -23.70811 -4.17684 -28.35346 1.000 44.85291 67 LEU A O 1
ATOM 538 N N . THR A 1 72 ? -25.82577 -3.65140 -27.77109 1.000 39.37150 68 THR A N 1
ATOM 539 C CA . THR A 1 72 ? -25.47346 -2.37901 -27.14130 1.000 38.51988 68 THR A CA 1
ATOM 540 C C . THR A 1 72 ? -26.41701 -2.18435 -25.96354 1.000 39.77306 68 THR A C 1
ATOM 541 O O . THR A 1 72 ? -27.62675 -2.05391 -26.16785 1.000 41.78867 68 THR A O 1
ATOM 545 N N . ILE A 1 73 ? -25.87911 -2.18688 -24.75078 1.000 40.24625 69 ILE A N 1
ATOM 546 C CA . ILE A 1 73 ? -26.67724 -1.91041 -23.55600 1.000 35.18274 69 ILE A CA 1
ATOM 547 C C . ILE A 1 73 ? -26.38133 -0.48609 -23.09235 1.000 43.96299 69 ILE A C 1
ATOM 548 O O . ILE A 1 73 ? -25.30031 0.06945 -23.34764 1.000 41.25903 69 ILE A O 1
ATOM 553 N N . SER A 1 74 ? -27.37747 0.14509 -22.46867 1.000 41.53194 70 SER A N 1
ATOM 554 C CA . SER A 1 74 ? -27.29623 1.54921 -22.08045 1.000 37.01471 70 SER A CA 1
ATOM 555 C C . SER A 1 74 ? -28.40286 1.83489 -21.07133 1.000 39.57762 70 SER A C 1
ATOM 556 O O . SER A 1 74 ? -29.29853 1.01862 -20.85701 1.000 42.42135 70 SER A O 1
ATOM 559 N N . LYS A 1 75 ? -28.32876 3.00823 -20.44994 1.000 44.77094 71 LYS A N 1
ATOM 560 C CA . LYS A 1 75 ? -29.29064 3.34085 -19.41393 1.000 43.33562 71 LYS A CA 1
ATOM 561 C C . LYS A 1 75 ? -29.56920 4.83770 -19.43555 1.000 46.16251 71 LYS A C 1
ATOM 562 O O . LYS A 1 75 ? -28.77919 5.64097 -19.94768 1.000 44.59687 71 LYS A O 1
ATOM 568 N N . ASP A 1 76 ? -30.73029 5.20144 -18.88613 1.000 40.63564 72 ASP A N 1
ATOM 569 C CA . ASP A 1 76 ? -31.11639 6.59585 -18.63093 1.000 50.01338 72 ASP A CA 1
ATOM 570 C C . ASP A 1 76 ? -31.71696 6.60433 -17.23398 1.000 52.02602 72 ASP A C 1
ATOM 571 O O . ASP A 1 76 ? -32.91920 6.37945 -17.07127 1.000 47.34264 72 ASP A O 1
ATOM 576 N N . THR A 1 77 ? -30.87017 6.85631 -16.23524 1.000 49.26046 73 THR A N 1
ATOM 577 C CA . THR A 1 77 ? -31.33106 6.79413 -14.85879 1.000 53.48606 73 THR A CA 1
ATOM 578 C C . THR A 1 77 ? -32.29342 7.92252 -14.51718 1.000 57.13892 73 THR A C 1
ATOM 579 O O . THR A 1 77 ? -33.01666 7.81163 -13.52372 1.000 54.55422 73 THR A O 1
ATOM 583 N N . SER A 1 78 ? -32.34624 8.98632 -15.32414 1.000 56.65523 74 SER A N 1
ATOM 584 C CA . SER A 1 78 ? -33.31603 10.04298 -15.06681 1.000 57.56425 74 SER A CA 1
ATOM 585 C C . SER A 1 78 ? -34.74009 9.60270 -15.38418 1.000 62.58772 74 SER A C 1
ATOM 586 O O . SER A 1 78 ? -35.68805 10.19090 -14.85437 1.000 63.79692 74 SER A O 1
ATOM 589 N N . ARG A 1 79 ? -34.91122 8.57453 -16.21695 1.000 55.40235 75 ARG A N 1
ATOM 590 C CA . ARG A 1 79 ? -36.22655 8.04402 -16.55142 1.000 50.97637 75 ARG A CA 1
ATOM 591 C C . ARG A 1 79 ? -36.42806 6.61715 -16.05756 1.000 50.71351 75 ARG A C 1
ATOM 592 O O . ARG A 1 79 ? -37.43228 5.98894 -16.40780 1.000 51.75114 75 ARG A O 1
ATOM 600 N N . ASN A 1 80 ? -35.50060 6.09921 -15.25420 1.000 45.88607 76 ASN A N 1
ATOM 601 C CA . ASN A 1 80 ? -35.51893 4.73034 -14.75236 1.000 43.79760 76 ASN A CA 1
ATOM 602 C C . ASN A 1 80 ? -35.72333 3.73460 -15.88971 1.000 42.15175 76 ASN A C 1
ATOM 603 O O . ASN A 1 80 ? -36.66928 2.95170 -15.90299 1.000 41.82045 76 ASN A O 1
ATOM 608 N N . LYS A 1 81 ? -34.81245 3.78939 -16.86304 1.000 42.61898 77 LYS A N 1
ATOM 609 C CA . LYS A 1 81 ? -34.88934 2.94654 -18.04471 1.000 40.05621 77 LYS A CA 1
ATOM 610 C C . LYS A 1 81 ? -33.52257 2.34287 -18.34932 1.000 39.06030 77 LYS A C 1
ATOM 611 O O . LYS A 1 81 ? -32.48791 2.98889 -18.15347 1.000 43.46162 77 LYS A O 1
ATOM 617 N N . VAL A 1 82 ? -33.53613 1.08929 -18.79354 1.000 38.70001 78 VAL A N 1
ATOM 618 C CA . VAL A 1 82 ? -32.37662 0.39429 -19.34236 1.000 41.39089 78 VAL A CA 1
ATOM 619 C C . VAL A 1 82 ? -32.74646 -0.01835 -20.75503 1.000 46.78298 78 VAL A C 1
ATOM 620 O O . VAL A 1 82 ? -33.87646 -0.44945 -20.99914 1.000 43.10665 78 VAL A O 1
ATOM 624 N N . PHE A 1 83 ? -31.80890 0.11172 -21.68865 1.000 42.98062 79 PHE A N 1
ATOM 625 C CA . PHE A 1 83 ? -32.10283 -0.18519 -23.07891 1.000 39.33326 79 PHE A CA 1
ATOM 626 C C . PHE A 1 83 ? -31.19186 -1.28539 -23.60690 1.000 42.70581 79 PHE A C 1
ATOM 627 O O . PHE A 1 83 ? -30.05794 -1.46281 -23.14800 1.000 38.20027 79 PHE A O 1
ATOM 635 N N . LEU A 1 84 ? -31.70697 -2.03442 -24.56843 1.000 37.10774 80 LEU A N 1
ATOM 636 C CA . LEU A 1 84 ? -30.88565 -2.96723 -25.33098 1.000 41.72461 80 LEU A CA 1
ATOM 637 C C . LEU A 1 84 ? -31.17296 -2.77715 -26.80833 1.000 44.05620 80 LEU A C 1
ATOM 638 O O . LEU A 1 84 ? -32.33159 -2.65833 -27.21336 1.000 45.05292 80 LEU A O 1
ATOM 643 N N . LYS A 1 85 ? -30.10940 -2.73849 -27.60922 1.000 45.15648 81 LYS A N 1
ATOM 644 C CA . LYS A 1 85 ? -30.20365 -2.70002 -29.05810 1.000 42.39391 81 LYS A CA 1
ATOM 645 C C . LYS A 1 85 ? -29.55931 -3.96984 -29.59071 1.000 47.54149 81 LYS A C 1
ATOM 646 O O . LYS A 1 85 ? -28.43200 -4.29217 -29.20148 1.000 43.17483 81 LYS A O 1
ATOM 652 N N . ILE A 1 86 ? -30.27386 -4.69281 -30.45528 1.000 43.97295 82 ILE A N 1
ATOM 653 C CA . ILE A 1 86 ? -29.72271 -5.83322 -31.18951 1.000 45.00021 82 ILE A CA 1
ATOM 654 C C . ILE A 1 86 ? -29.82413 -5.54197 -32.68334 1.000 46.02919 82 ILE A C 1
ATOM 655 O O . ILE A 1 86 ? -30.93041 -5.38072 -33.21493 1.000 50.62047 82 ILE A O 1
ATOM 660 N N . THR A 1 87 A -28.68111 -5.50940 -33.36854 1.000 51.60762 82 THR A N 1
ATOM 661 C CA . THR A 1 87 A -28.65975 -5.20399 -34.79281 1.000 52.36637 82 THR A CA 1
ATOM 662 C C . THR A 1 87 A -28.85397 -6.46251 -35.63363 1.000 57.74851 82 THR A C 1
ATOM 663 O O . THR A 1 87 A -28.52683 -7.57596 -35.21024 1.000 52.06185 82 THR A O 1
ATOM 667 N N . SER A 1 88 B -29.42893 -6.26535 -36.82422 1.000 54.12809 82 SER A N 1
ATOM 668 C CA . SER A 1 88 B -29.50735 -7.27148 -37.89096 1.000 53.94934 82 SER A CA 1
ATOM 669 C C . SER A 1 88 B -30.17384 -8.56570 -37.42365 1.000 55.28378 82 SER A C 1
ATOM 670 O O . SER A 1 88 B -29.58399 -9.64573 -37.47632 1.000 61.97464 82 SER A O 1
ATOM 673 N N . VAL A 1 89 C -31.43277 -8.44966 -36.99245 1.000 57.57019 82 VAL A N 1
ATOM 674 C CA . VAL A 1 89 C -32.10875 -9.59175 -36.38929 1.000 50.49650 82 VAL A CA 1
ATOM 675 C C . VAL A 1 89 C -32.50367 -10.60781 -37.45814 1.000 53.94076 82 VAL A C 1
ATOM 676 O O . VAL A 1 89 C -32.64589 -10.28319 -38.64786 1.000 60.43813 82 VAL A O 1
ATOM 680 N N . ASP A 1 90 ? -32.65676 -11.86055 -37.03244 1.000 57.58703 83 ASP A N 1
ATOM 681 C CA . ASP A 1 90 ? -33.21252 -12.91299 -37.87102 1.000 53.11407 83 ASP A CA 1
ATOM 682 C C . ASP A 1 90 ? -34.11857 -13.77031 -36.99484 1.000 57.99657 83 ASP A C 1
ATOM 683 O O . ASP A 1 90 ? -34.42159 -13.41534 -35.85149 1.000 52.81198 83 ASP A O 1
ATOM 688 N N . THR A 1 91 ? -34.53861 -14.92314 -37.52581 1.000 59.10192 84 THR A N 1
ATOM 689 C CA . THR A 1 91 ? -35.47840 -15.77156 -36.80079 1.000 56.22938 84 THR A CA 1
ATOM 690 C C . THR A 1 91 ? -34.89898 -16.29185 -35.49229 1.000 53.94013 84 THR A C 1
ATOM 691 O O . THR A 1 91 ? -35.66178 -16.59783 -34.56899 1.000 56.04945 84 THR A O 1
ATOM 695 N N . ALA A 1 92 ? -33.57301 -16.38356 -35.37910 1.000 50.74590 85 ALA A N 1
ATOM 696 C CA . ALA A 1 92 ? -32.95561 -16.81450 -34.13076 1.000 58.33571 85 ALA A CA 1
ATOM 697 C C . ALA A 1 92 ? -33.12625 -15.80357 -33.00257 1.000 49.46308 85 ALA A C 1
ATOM 698 O O . ALA A 1 92 ? -32.80552 -16.12553 -31.85120 1.000 56.64441 85 ALA A O 1
ATOM 700 N N . ASP A 1 93 ? -33.62163 -14.60404 -33.29274 1.000 46.07883 86 ASP A N 1
ATOM 701 C CA . ASP A 1 93 ? -33.84290 -13.58597 -32.27358 1.000 49.20158 86 ASP A CA 1
ATOM 702 C C . ASP A 1 93 ? -35.29154 -13.52818 -31.80032 1.000 45.40621 86 ASP A C 1
ATOM 703 O O . ASP A 1 93 ? -35.60938 -12.72913 -30.91113 1.000 45.11877 86 ASP A O 1
ATOM 708 N N . THR A 1 94 ? -36.17273 -14.34721 -32.37953 1.000 44.13707 87 THR A N 1
ATOM 709 C CA . THR A 1 94 ? -37.50873 -14.55743 -31.83438 1.000 53.74650 87 THR A CA 1
ATOM 710 C C . THR A 1 94 ? -37.40496 -15.17906 -30.45061 1.000 45.78307 87 THR A C 1
ATOM 711 O O . THR A 1 94 ? -36.84838 -16.26950 -30.29740 1.000 43.96348 87 THR A O 1
ATOM 715 N N . ALA A 1 95 ? -37.92473 -14.48097 -29.44092 1.000 45.94772 88 ALA A N 1
ATOM 716 C CA . ALA A 1 95 ? -37.72348 -14.89092 -28.05624 1.000 46.52191 88 ALA A CA 1
ATOM 717 C C . ALA A 1 95 ? -38.57136 -14.01070 -27.14847 1.000 35.78506 88 ALA A C 1
ATOM 718 O O . ALA A 1 95 ? -39.09652 -12.97585 -27.56427 1.000 39.73478 88 ALA A O 1
ATOM 720 N N . THR A 1 96 ? -38.70740 -14.45305 -25.89951 1.000 38.45641 89 THR A N 1
ATOM 721 C CA . THR A 1 96 ? -39.17413 -13.59626 -24.82244 1.000 37.94642 89 THR A CA 1
ATOM 722 C C . THR A 1 96 ? -37.94670 -12.96541 -24.18577 1.000 40.81096 89 THR A C 1
ATOM 723 O O . THR A 1 96 ? -36.98986 -13.67157 -23.84845 1.000 39.02619 89 THR A O 1
ATOM 727 N N . TYR A 1 97 ? -37.95657 -11.63966 -24.06769 1.000 35.89180 90 TYR A N 1
ATOM 728 C CA . TYR A 1 97 ? -36.83229 -10.88368 -23.53312 1.000 36.58312 90 TYR A CA 1
ATOM 729 C C . TYR A 1 97 ? -37.16756 -10.44730 -22.11762 1.000 38.87792 90 TYR A C 1
ATOM 730 O O . TYR A 1 97 ? -38.28122 -9.98351 -21.86351 1.000 43.51724 90 TYR A O 1
ATOM 739 N N . TYR A 1 98 ? -36.20956 -10.62225 -21.20491 1.000 35.58006 91 TYR A N 1
ATOM 740 C CA . TYR A 1 98 ? -36.38638 -10.33586 -19.78892 1.000 34.91582 91 TYR A CA 1
ATOM 741 C C . TYR A 1 98 ? -35.28904 -9.38939 -19.33917 1.000 35.58041 91 TYR A C 1
ATOM 742 O O . TYR A 1 98 ? -34.15134 -9.46497 -19.81723 1.000 34.39877 91 TYR A O 1
ATOM 751 N N . CYS A 1 99 ? -35.61047 -8.53783 -18.37933 1.000 35.00852 92 CYS A N 1
ATOM 752 C CA . CYS A 1 99 ? -34.58449 -7.80559 -17.65436 1.000 36.97261 92 CYS A CA 1
ATOM 753 C C . CYS A 1 99 ? -34.65262 -8.21447 -16.18833 1.000 37.43038 92 CYS A C 1
ATOM 754 O O . CYS A 1 99 ? -35.69485 -8.66233 -15.70757 1.000 38.56001 92 CYS A O 1
ATOM 757 N N . ALA A 1 100 ? -33.52189 -8.12044 -15.49394 1.000 34.12154 93 ALA A N 1
ATOM 758 C CA . ALA A 1 100 ? -33.46826 -8.57065 -14.11157 1.000 34.81916 93 ALA A CA 1
ATOM 759 C C . ALA A 1 100 ? -32.42500 -7.76075 -13.36743 1.000 40.29154 93 ALA A C 1
ATOM 760 O O . ALA A 1 100 ? -31.40105 -7.37843 -13.93948 1.000 34.73822 93 ALA A O 1
ATOM 762 N N . ARG A 1 101 ? -32.69735 -7.50117 -12.08885 1.000 31.79260 94 ARG A N 1
ATOM 763 C CA . ARG A 1 101 ? -31.80896 -6.70233 -11.25876 1.000 32.56842 94 ARG A CA 1
ATOM 764 C C . ARG A 1 101 ? -30.88510 -7.59625 -10.44525 1.000 34.19599 94 ARG A C 1
ATOM 765 O O . ARG A 1 101 ? -31.30380 -8.64510 -9.94584 1.000 31.99408 94 ARG A O 1
ATOM 773 N N . ARG A 1 102 ? -29.64142 -7.15367 -10.27527 1.000 32.46966 95 ARG A N 1
ATOM 774 C CA . ARG A 1 102 ? -28.74949 -7.72068 -9.27401 1.000 35.04922 95 ARG A CA 1
ATOM 775 C C . ARG A 1 102 ? -28.21760 -6.61491 -8.36837 1.000 36.65387 95 ARG A C 1
ATOM 776 O O . ARG A 1 102 ? -27.77885 -5.56203 -8.84954 1.000 33.72508 95 ARG A O 1
ATOM 784 N N . VAL A 1 103 ? -28.21853 -6.87765 -7.05520 1.000 31.33512 96 VAL A N 1
ATOM 785 C CA . VAL A 1 103 ? -27.75843 -5.92431 -6.05064 1.000 31.74243 96 VAL A CA 1
ATOM 786 C C . VAL A 1 103 ? -26.48464 -6.48465 -5.44173 1.000 35.28809 96 VAL A C 1
ATOM 787 O O . VAL A 1 103 ? -26.38190 -7.69566 -5.22799 1.000 36.73048 96 VAL A O 1
ATOM 791 N N . VAL A 1 104 ? -25.52533 -5.60667 -5.13863 1.000 36.61595 97 VAL A N 1
ATOM 792 C CA . VAL A 1 104 ? -24.25393 -6.05934 -4.58308 1.000 38.66206 97 VAL A CA 1
ATOM 793 C C . VAL A 1 104 ? -24.49902 -6.90681 -3.33498 1.000 40.66771 97 VAL A C 1
ATOM 794 O O . VAL A 1 104 ? -25.33026 -6.56932 -2.48198 1.000 37.44865 97 VAL A O 1
ATOM 798 N N . ALA A 1 105 ? -23.77247 -8.02059 -3.24577 1.000 43.19875 98 ALA A N 1
ATOM 799 C CA . ALA A 1 105 ? -23.80753 -8.93512 -2.11306 1.000 42.23879 98 ALA A CA 1
ATOM 800 C C . ALA A 1 105 ? -22.52977 -9.76510 -2.15459 1.000 44.53327 98 ALA A C 1
ATOM 801 O O . ALA A 1 105 ? -21.70613 -9.61839 -3.06268 1.000 42.91807 98 ALA A O 1
ATOM 803 N N . THR A 1 106 ? -22.36910 -10.65756 -1.16994 1.000 43.99409 99 THR A N 1
ATOM 804 C CA . THR A 1 106 ? -21.25761 -11.60699 -1.23077 1.000 42.59450 99 THR A CA 1
ATOM 805 C C . THR A 1 106 ? -21.51379 -12.73597 -2.22616 1.000 41.91730 99 THR A C 1
ATOM 806 O O . THR A 1 106 ? -20.56409 -13.40150 -2.64813 1.000 41.86886 99 THR A O 1
ATOM 810 N N . ASP A 1 107 ? -22.76733 -12.97334 -2.58880 1.000 41.38803 100 ASP A N 1
ATOM 811 C CA . ASP A 1 107 ? -23.15114 -13.86760 -3.67152 1.000 36.56662 100 ASP A CA 1
ATOM 812 C C . ASP A 1 107 ? -23.55530 -13.03461 -4.88136 1.000 41.08748 100 ASP A C 1
ATOM 813 O O . ASP A 1 107 ? -23.55734 -11.80045 -4.84143 1.000 45.22318 100 ASP A O 1
ATOM 818 N N . TRP A 1 108 A -23.88354 -13.70793 -5.98240 1.000 37.45076 100 TRP A N 1
ATOM 819 C CA . TRP A 1 108 A -24.25736 -13.01567 -7.21511 1.000 38.10773 100 TRP A CA 1
ATOM 820 C C . TRP A 1 108 A -25.52478 -13.65857 -7.75702 1.000 35.48977 100 TRP A C 1
ATOM 821 O O . TRP A 1 108 A -25.47374 -14.76691 -8.29475 1.000 37.84718 100 TRP A O 1
ATOM 832 N N . TYR A 1 109 B -26.65591 -12.95687 -7.64159 1.000 35.08324 100 TYR A N 1
ATOM 833 C CA . TYR A 1 109 B -27.92750 -13.50408 -8.08966 1.000 32.55690 100 TYR A CA 1
ATOM 834 C C . TYR A 1 109 B -28.87942 -12.38125 -8.47648 1.000 36.62448 100 TYR A C 1
ATOM 835 O O . TYR A 1 109 B -28.83436 -11.28755 -7.91325 1.000 35.06157 100 TYR A O 1
ATOM 844 N N . PHE A 1 110 C -29.75259 -12.66477 -9.43911 1.000 32.48583 100 PHE A N 1
ATOM 845 C CA . PHE A 1 110 C -30.84805 -11.74944 -9.75870 1.000 34.76267 100 PHE A CA 1
ATOM 846 C C . PHE A 1 110 C -31.92408 -11.81797 -8.67577 1.000 33.55913 100 PHE A C 1
ATOM 847 O O . PHE A 1 110 C -32.49525 -12.88855 -8.45248 1.000 36.70663 100 PHE A O 1
ATOM 855 N N . ASP A 1 111 ? -32.22088 -10.68701 -8.00641 1.000 30.24729 101 ASP A N 1
ATOM 856 C CA . ASP A 1 111 ? -33.22224 -10.76593 -6.95023 1.000 32.35883 101 ASP A CA 1
ATOM 857 C C . ASP A 1 111 ? -34.63447 -10.46923 -7.44158 1.000 37.90377 101 ASP A C 1
ATOM 858 O O . ASP A 1 111 ? -35.60319 -10.87592 -6.78492 1.000 35.85572 101 ASP A O 1
ATOM 863 N N . VAL A 1 112 ? -34.78008 -9.77096 -8.56449 1.000 31.55277 102 VAL A N 1
ATOM 864 C CA . VAL A 1 112 ? -36.07542 -9.38455 -9.11690 1.000 33.09326 102 VAL A CA 1
ATOM 865 C C . VAL A 1 112 ? -35.98690 -9.44174 -10.63447 1.000 35.25527 102 VAL A C 1
ATOM 866 O O . VAL A 1 112 ? -35.00971 -8.96145 -11.22235 1.000 33.42613 102 VAL A O 1
ATOM 870 N N . TRP A 1 113 ? -37.03530 -9.96806 -11.26951 1.000 35.36347 103 TRP A N 1
ATOM 871 C CA . TRP A 1 113 ? -37.11950 -10.06789 -12.71860 1.000 32.88524 103 TRP A CA 1
ATOM 872 C C . TRP A 1 113 ? -38.35277 -9.31545 -13.18912 1.000 33.92431 103 TRP A C 1
ATOM 873 O O . TRP A 1 113 ? -39.30507 -9.11708 -12.42793 1.000 33.40748 103 TRP A O 1
ATOM 884 N N . GLY A 1 114 ? -38.35134 -8.94603 -14.46218 1.000 34.36424 104 GLY A N 1
ATOM 885 C CA . GLY A 1 114 ? -39.59781 -8.61623 -15.12195 1.000 38.11455 104 GLY A CA 1
ATOM 886 C C . GLY A 1 114 ? -40.32197 -9.87467 -15.59933 1.000 37.21505 104 GLY A C 1
ATOM 887 O O . GLY A 1 114 ? -39.76894 -10.97492 -15.56570 1.000 35.86267 104 GLY A O 1
ATOM 888 N N . ALA A 1 115 ? -41.56040 -9.68870 -16.07834 1.000 38.10371 105 ALA A N 1
ATOM 889 C CA . ALA A 1 115 ? -42.35296 -10.79999 -16.60616 1.000 38.33720 105 ALA A CA 1
ATOM 890 C C . ALA A 1 115 ? -41.99495 -11.17315 -18.03702 1.000 41.44345 105 ALA A C 1
ATOM 891 O O . ALA A 1 115 ? -42.41712 -12.23745 -18.50214 1.000 44.11130 105 ALA A O 1
ATOM 893 N N . GLY A 1 116 ? -41.27750 -10.31916 -18.74494 1.000 39.91510 106 GLY A N 1
ATOM 894 C CA . GLY A 1 116 ? -40.81639 -10.60396 -20.09059 1.000 39.04956 106 GLY A CA 1
ATOM 895 C C . GLY A 1 116 ? -41.68456 -9.95268 -21.15316 1.000 47.27112 106 GLY A C 1
ATOM 896 O O . GLY A 1 116 ? -42.86314 -9.64534 -20.93628 1.000 48.22256 106 GLY A O 1
ATOM 897 N N . THR A 1 117 ? -41.08499 -9.71854 -22.32435 1.000 40.87845 107 THR A N 1
ATOM 898 C CA . THR A 1 117 ? -41.81100 -9.26968 -23.50095 1.000 45.54451 107 THR A CA 1
ATOM 899 C C . THR A 1 117 ? -41.43231 -10.17071 -24.66820 1.000 43.83786 107 THR A C 1
ATOM 900 O O . THR A 1 117 ? -40.25207 -10.49107 -24.86086 1.000 41.65596 107 THR A O 1
ATOM 904 N N A THR A 1 118 ? -42.43557 -10.58861 -25.43365 0.539 42.67672 108 THR A N 1
ATOM 905 N N B THR A 1 118 ? -42.43810 -10.59825 -25.43191 0.461 42.72353 108 THR A N 1
ATOM 906 C CA A THR A 1 118 ? -42.22141 -11.49794 -26.55193 0.539 45.36888 108 THR A CA 1
ATOM 907 C CA B THR A 1 118 ? -42.20750 -11.49953 -26.55346 0.461 45.35574 108 THR A CA 1
ATOM 908 C C A THR A 1 118 ? -42.01701 -10.70790 -27.83975 0.539 48.60420 108 THR A C 1
ATOM 909 C C B THR A 1 118 ? -41.99550 -10.68952 -27.82524 0.461 48.57744 108 THR A C 1
ATOM 910 O O A THR A 1 118 ? -42.79662 -9.79994 -28.14998 0.539 47.55616 108 THR A O 1
ATOM 911 O O B THR A 1 118 ? -42.74941 -9.75184 -28.10870 0.461 47.49709 108 THR A O 1
ATOM 918 N N . VAL A 1 119 ? -40.96329 -11.05139 -28.58156 1.000 43.86585 109 VAL A N 1
ATOM 919 C CA . VAL A 1 119 ? -40.65836 -10.44275 -29.87256 1.000 47.35906 109 VAL A CA 1
ATOM 920 C C . VAL A 1 119 ? -40.65222 -11.55126 -30.90541 1.000 51.33528 109 VAL A C 1
ATOM 921 O O . VAL A 1 119 ? -39.98724 -12.57205 -30.70971 1.000 43.79445 109 VAL A O 1
ATOM 925 N N . THR A 1 120 ? -41.39244 -11.36319 -31.99137 1.000 58.84541 110 THR A N 1
ATOM 926 C CA . THR A 1 120 ? -41.37584 -12.30009 -33.10872 1.000 60.31269 110 THR A CA 1
ATOM 927 C C . THR A 1 120 ? -40.70024 -11.62228 -34.29033 1.000 59.64250 110 THR A C 1
ATOM 928 O O . THR A 1 120 ? -41.13499 -10.54683 -34.71841 1.000 58.00600 110 THR A O 1
ATOM 932 N N . VAL A 1 121 ? -39.62815 -12.23253 -34.78825 1.000 61.20440 111 VAL A N 1
ATOM 933 C CA . VAL A 1 121 ? -39.01639 -11.79791 -36.03986 1.000 62.22839 111 VAL A CA 1
ATOM 934 C C . VAL A 1 121 ? -39.78117 -12.44652 -37.18749 1.000 62.13344 111 VAL A C 1
ATOM 935 O O . VAL A 1 121 ? -39.92587 -13.67189 -37.24076 1.000 64.15679 111 VAL A O 1
ATOM 939 N N . CYS A 1 122 ? -40.27192 -11.61986 -38.10010 1.000 60.98784 112 CYS A N 1
ATOM 940 C CA . CYS A 1 122 ? -41.19294 -12.06132 -39.12911 1.000 61.70830 112 CYS A CA 1
ATOM 941 C C . CYS A 1 122 ? -40.44509 -12.90506 -40.15232 1.000 63.96697 112 CYS A C 1
ATOM 942 O O . CYS A 1 122 ? -39.23536 -12.75993 -40.33525 1.000 64.52508 112 CYS A O 1
ATOM 945 N N . SER A 1 123 ? -41.17594 -13.79466 -40.82123 1.000 66.76850 113 SER A N 1
ATOM 946 C CA . SER A 1 123 ? -40.56125 -14.69449 -41.80803 1.000 76.42416 113 SER A CA 1
ATOM 947 C C . SER A 1 123 ? -40.49179 -14.04629 -43.18817 1.000 82.88077 113 SER A C 1
ATOM 948 O O . SER A 1 123 ? -39.42473 -13.59705 -43.61637 1.000 95.53176 113 SER A O 1
ATOM 951 N N . GLY A 1 124 ? -41.61897 -13.99928 -43.89675 1.000 82.62823 114 GLY A N 1
ATOM 952 C CA . GLY A 1 124 ? -41.58245 -13.60077 -45.29273 1.000 89.82395 114 GLY A CA 1
ATOM 953 C C . GLY A 1 124 ? -42.54020 -12.50518 -45.71588 1.000 81.05360 114 GLY A C 1
ATOM 954 O O . GLY A 1 124 ? -43.75954 -12.70387 -45.72030 1.000 86.66296 114 GLY A O 1
ATOM 955 N N . SER A 1 125 ? -41.99318 -11.35145 -46.10343 1.000 84.89179 115 SER A N 1
ATOM 956 C CA . SER A 1 125 ? -42.80065 -10.25733 -46.62908 1.000 80.17252 115 SER A CA 1
ATOM 957 C C . SER A 1 125 ? -41.93654 -9.22598 -47.34414 1.000 85.69752 115 SER A C 1
ATOM 958 O O . SER A 1 125 ? -41.60371 -8.18433 -46.76813 1.000 95.15100 115 SER A O 1
ATOM 961 N N . ASP A 1 126 ? -41.58142 -9.49506 -48.59884 1.000 79.91382 116 ASP A N 1
ATOM 962 C CA . ASP A 1 126 ? -40.70324 -8.59107 -49.32782 1.000 90.15051 116 ASP A CA 1
ATOM 963 C C . ASP A 1 126 ? -41.42475 -7.28172 -49.62625 1.000 85.38934 116 ASP A C 1
ATOM 964 O O . ASP A 1 126 ? -42.51406 -7.26153 -50.20937 1.000 80.96049 116 ASP A O 1
ATOM 969 N N . TYR A 1 127 ? -40.78680 -6.19062 -49.21526 1.000 83.49030 117 TYR A N 1
ATOM 970 C CA . TYR A 1 127 ? -41.36964 -4.85812 -49.28248 1.000 83.15349 117 TYR A CA 1
ATOM 971 C C . TYR A 1 127 ? -41.60707 -4.43408 -50.72870 1.000 85.13905 117 TYR A C 1
ATOM 972 O O . TYR A 1 127 ? -42.71329 -4.01370 -51.09245 1.000 76.74648 117 TYR A O 1
ATOM 981 N N . GLU A 1 128 ? -40.58306 -4.58161 -51.57867 1.000 84.79379 118 GLU A N 1
ATOM 982 C CA . GLU A 1 128 ? -40.72303 -4.26074 -52.99734 1.000 83.25036 118 GLU A CA 1
ATOM 983 C C . GLU A 1 128 ? -41.72701 -5.18121 -53.68093 1.000 81.59561 118 GLU A C 1
ATOM 984 O O . GLU A 1 128 ? -42.45690 -4.75286 -54.58370 1.000 82.84003 118 GLU A O 1
ATOM 990 N N . PHE A 1 129 ? -41.76916 -6.45412 -53.27517 1.000 78.95687 119 PHE A N 1
ATOM 991 C CA . PHE A 1 129 ? -42.73743 -7.38262 -53.85058 1.000 77.35834 119 PHE A CA 1
ATOM 992 C C . PHE A 1 129 ? -44.15448 -6.92329 -53.53355 1.000 75.20471 119 PHE A C 1
ATOM 993 O O . PHE A 1 129 ? -45.00566 -6.83153 -54.42511 1.000 73.17461 119 PHE A O 1
ATOM 1001 N N . LEU A 1 130 ? -44.40863 -6.58138 -52.26456 1.000 79.10883 120 LEU A N 1
ATOM 1002 C CA . LEU A 1 130 ? -45.75128 -6.17815 -51.85628 1.000 69.08942 120 LEU A CA 1
ATOM 1003 C C . LEU A 1 130 ? -46.15872 -4.82586 -52.43538 1.000 68.78961 120 LEU A C 1
ATOM 1004 O O . LEU A 1 130 ? -47.33536 -4.62564 -52.75392 1.000 76.58941 120 LEU A O 1
ATOM 1009 N N . LYS A 1 131 ? -45.22850 -3.87443 -52.57899 1.000 73.10944 121 LYS A N 1
ATOM 1010 C CA . LYS A 1 131 ? -45.59854 -2.66001 -53.31108 1.000 79.76391 121 LYS A CA 1
ATOM 1011 C C . LYS A 1 131 ? -46.02800 -2.95550 -54.73800 1.000 74.65126 121 LYS A C 1
ATOM 1012 O O . LYS A 1 131 ? -46.89908 -2.26530 -55.27799 1.000 80.94273 121 LYS A O 1
ATOM 1018 N N . SER A 1 132 ? -45.42808 -3.96027 -55.37399 1.000 83.85550 122 SER A N 1
ATOM 1019 C CA . SER A 1 132 ? -45.84544 -4.29504 -56.72813 1.000 76.61526 122 SER A CA 1
ATOM 1020 C C . SER A 1 132 ? -47.26974 -4.83670 -56.76582 1.000 84.08658 122 SER A C 1
ATOM 1021 O O . SER A 1 132 ? -47.90284 -4.80309 -57.82560 1.000 86.11614 122 SER A O 1
ATOM 1024 N N . TRP A 1 133 ? -47.78706 -5.31702 -55.63560 1.000 78.14691 123 TRP A N 1
ATOM 1025 C CA . TRP A 1 133 ? -49.16627 -5.77627 -55.56216 1.000 86.38128 123 TRP A CA 1
ATOM 1026 C C . TRP A 1 133 ? -50.13365 -4.62157 -55.79440 1.000 88.98089 123 TRP A C 1
ATOM 1027 O O . TRP A 1 133 ? -49.84791 -3.46462 -55.47443 1.000 84.96462 123 TRP A O 1
ATOM 1038 N N . THR A 1 134 ? -51.28906 -4.94944 -56.36300 1.000 94.98812 124 THR A N 1
ATOM 1039 C CA . THR A 1 134 ? -52.37534 -3.99692 -56.51562 1.000 92.25265 124 THR A CA 1
ATOM 1040 C C . THR A 1 134 ? -53.11428 -3.82126 -55.19207 1.000 90.11279 124 THR A C 1
ATOM 1041 O O . THR A 1 134 ? -52.99260 -4.63456 -54.27211 1.000 87.67650 124 THR A O 1
ATOM 1045 N N . VAL A 1 135 ? -53.88997 -2.73710 -55.10207 1.000 93.72773 125 VAL A N 1
ATOM 1046 C CA . VAL A 1 135 ? -54.61008 -2.45235 -53.86168 1.000 91.59919 125 VAL A CA 1
ATOM 1047 C C . VAL A 1 135 ? -55.63983 -3.54107 -53.57220 1.000 92.82934 125 VAL A C 1
ATOM 1048 O O . VAL A 1 135 ? -55.78149 -3.98593 -52.42861 1.000 88.07582 125 VAL A O 1
ATOM 1052 N N . GLU A 1 136 ? -56.33253 -4.02747 -54.60606 1.000 97.62543 126 GLU A N 1
ATOM 1053 C CA . GLU A 1 136 ? -57.34953 -5.05507 -54.40151 1.000 94.04162 126 GLU A CA 1
ATOM 1054 C C . GLU A 1 136 ? -56.72210 -6.34638 -53.89695 1.000 91.12432 126 GLU A C 1
ATOM 1055 O O . GLU A 1 136 ? -57.26217 -6.99911 -52.99670 1.000 91.81418 126 GLU A O 1
ATOM 1061 N N . ASP A 1 137 ? -55.57629 -6.72719 -54.46600 1.000 85.54426 127 ASP A N 1
ATOM 1062 C CA . ASP A 1 137 ? -54.86503 -7.91310 -53.99922 1.000 90.16420 127 ASP A CA 1
ATOM 1063 C C . ASP A 1 137 ? -54.45186 -7.76123 -52.54097 1.000 87.30645 127 ASP A C 1
ATOM 1064 O O . ASP A 1 137 ? -54.65948 -8.66744 -51.72505 1.000 73.78509 127 ASP A O 1
ATOM 1069 N N . LEU A 1 138 ? -53.86890 -6.61190 -52.19477 1.000 78.85277 128 LEU A N 1
ATOM 1070 C CA . LEU A 1 138 ? -53.48977 -6.36163 -50.80923 1.000 80.93813 128 LEU A CA 1
ATOM 1071 C C . LEU A 1 138 ? -54.71157 -6.38949 -49.89676 1.000 80.93949 128 LEU A C 1
ATOM 1072 O O . LEU A 1 138 ? -54.71046 -7.06793 -48.86343 1.000 72.10715 128 LEU A O 1
ATOM 1077 N N . GLN A 1 139 ? -55.77722 -5.67543 -50.28057 1.000 87.01547 129 GLN A N 1
ATOM 1078 C CA . GLN A 1 139 ? -56.98257 -5.62463 -49.45498 1.000 85.33092 129 GLN A CA 1
ATOM 1079 C C . GLN A 1 139 ? -57.61959 -7.00131 -49.31618 1.000 84.67696 129 GLN A C 1
ATOM 1080 O O . GLN A 1 139 ? -58.11765 -7.35643 -48.24307 1.000 81.74100 129 GLN A O 1
ATOM 1086 N N . LYS A 1 140 ? -57.62166 -7.78905 -50.39436 1.000 86.71395 130 LYS A N 1
ATOM 1087 C CA . LYS A 1 140 ? -58.21942 -9.12055 -50.33311 1.000 85.69007 130 LYS A CA 1
ATOM 1088 C C . LYS A 1 140 ? -57.44020 -10.03358 -49.39397 1.000 78.18342 130 LYS A C 1
ATOM 1089 O O . LYS A 1 140 ? -58.03366 -10.74690 -48.57592 1.000 71.79490 130 LYS A O 1
ATOM 1095 N N . ARG A 1 141 ? -56.10924 -10.01741 -49.49223 1.000 69.71712 131 ARG A N 1
ATOM 1096 C CA . ARG A 1 141 ? -55.28365 -10.80532 -48.58113 1.000 68.31000 131 ARG A CA 1
ATOM 1097 C C . ARG A 1 141 ? -55.47567 -10.37742 -47.12937 1.000 71.29300 131 ARG A C 1
ATOM 1098 O O . ARG A 1 141 ? -55.57313 -11.22919 -46.23670 1.000 61.01154 131 ARG A O 1
ATOM 1106 N N . LEU A 1 142 ? -55.55530 -9.06475 -46.87746 1.000 71.49496 132 LEU A N 1
ATOM 1107 C CA . LEU A 1 142 ? -55.72001 -8.56433 -45.51078 1.000 70.77688 132 LEU A CA 1
ATOM 1108 C C . LEU A 1 142 ? -57.03055 -9.03665 -44.89811 1.000 67.14669 132 LEU A C 1
ATOM 1109 O O . LEU A 1 142 ? -57.04784 -9.58897 -43.79249 1.000 74.35221 132 LEU A O 1
ATOM 1114 N N . LEU A 1 143 ? -58.14648 -8.80617 -45.59622 1.000 67.92449 133 LEU A N 1
ATOM 1115 C CA . LEU A 1 143 ? -59.44806 -9.19182 -45.05967 1.000 72.54879 133 LEU A CA 1
ATOM 1116 C C . LEU A 1 143 ? -59.56733 -10.70006 -44.90238 1.000 72.45116 133 LEU A C 1
ATOM 1117 O O . LEU A 1 143 ? -60.29529 -11.17495 -44.02373 1.000 71.83987 133 LEU A O 1
ATOM 1122 N N . ALA A 1 144 ? -58.86103 -11.46661 -45.73621 1.000 64.89185 134 ALA A N 1
ATOM 1123 C CA . ALA A 1 144 ? -58.85926 -12.91771 -45.60187 1.000 65.79896 134 ALA A CA 1
ATOM 1124 C C . ALA A 1 144 ? -58.10760 -13.38763 -44.36373 1.000 68.11642 134 ALA A C 1
ATOM 1125 O O . ALA A 1 144 ? -58.38621 -14.48344 -43.86504 1.000 71.04651 134 ALA A O 1
ATOM 1127 N N . LEU A 1 145 ? -57.17084 -12.58508 -43.85083 1.000 64.62247 135 LEU A N 1
ATOM 1128 C CA . LEU A 1 145 ? -56.35972 -13.03136 -42.72303 1.000 66.06327 135 LEU A CA 1
ATOM 1129 C C . LEU A 1 145 ? -57.16603 -13.07219 -41.43270 1.000 65.68130 135 LEU A C 1
ATOM 1130 O O . LEU A 1 145 ? -56.82534 -13.83088 -40.51774 1.000 62.17534 135 LEU A O 1
ATOM 1135 N N . ASP A 1 146 ? -58.22786 -12.26978 -41.33678 1.000 66.53542 136 ASP A N 1
ATOM 1136 C CA . ASP A 1 146 ? -59.01452 -12.23804 -40.10428 1.000 70.51234 136 ASP A CA 1
ATOM 1137 C C . ASP A 1 146 ? -59.71394 -13.56327 -39.82493 1.000 65.85604 136 ASP A C 1
ATOM 1138 O O . ASP A 1 146 ? -59.54008 -14.09872 -38.71625 1.000 61.70205 136 ASP A O 1
ATOM 1143 N N . PRO A 1 147 ? -60.49569 -14.14961 -40.74677 1.000 66.40128 137 PRO A N 1
ATOM 1144 C CA . PRO A 1 147 ? -61.17683 -15.41130 -40.40668 1.000 67.19380 137 PRO A CA 1
ATOM 1145 C C . PRO A 1 147 ? -60.22032 -16.51869 -40.01005 1.000 66.19196 137 PRO A C 1
ATOM 1146 O O . PRO A 1 147 ? -60.55848 -17.34350 -39.15484 1.000 59.18792 137 PRO A O 1
ATOM 1150 N N . MET A 1 148 ? -59.02613 -16.55676 -40.60367 1.000 65.70856 138 MET A N 1
ATOM 1151 C CA . MET A 1 148 ? -58.08035 -17.62525 -40.29719 1.000 65.83311 138 MET A CA 1
ATOM 1152 C C . MET A 1 148 ? -57.52417 -17.48661 -38.88594 1.000 61.06076 138 MET A C 1
ATOM 1153 O O . MET A 1 148 ? -57.42703 -18.47488 -38.14926 1.000 58.10052 138 MET A O 1
ATOM 1158 N N . MET A 1 149 ? -57.14216 -16.26642 -38.49416 1.000 51.35224 139 MET A N 1
ATOM 1159 C CA . MET A 1 149 ? -56.66705 -16.04695 -37.13282 1.000 55.30989 139 MET A CA 1
ATOM 1160 C C . MET A 1 149 ? -57.74177 -16.39919 -36.11456 1.000 57.03611 139 MET A C 1
ATOM 1161 O O . MET A 1 149 ? -57.44583 -16.93760 -35.04010 1.000 51.55804 139 MET A O 1
ATOM 1166 N N . GLU A 1 150 ? -58.99320 -16.06222 -36.41978 1.000 53.01014 140 GLU A N 1
ATOM 1167 C CA . GLU A 1 150 ? -60.06470 -16.30470 -35.46386 1.000 59.52586 140 GLU A CA 1
ATOM 1168 C C . GLU A 1 150 ? -60.27233 -17.79519 -35.24688 1.000 66.25371 140 GLU A C 1
ATOM 1169 O O . GLU A 1 150 ? -60.52363 -18.23184 -34.11973 1.000 54.26881 140 GLU A O 1
ATOM 1175 N N . GLN A 1 151 ? -60.14141 -18.59810 -36.30571 1.000 65.26751 141 GLN A N 1
ATOM 1176 C CA . GLN A 1 151 ? -60.33455 -20.03168 -36.13358 1.000 59.04638 141 GLN A CA 1
ATOM 1177 C C . GLN A 1 151 ? -59.19685 -20.62333 -35.30524 1.000 63.70275 141 GLN A C 1
ATOM 1178 O O . GLN A 1 151 ? -59.42105 -21.51499 -34.48209 1.000 65.17232 141 GLN A O 1
ATOM 1184 N N . GLU A 1 152 ? -57.97172 -20.11277 -35.48631 1.000 65.50019 142 GLU A N 1
ATOM 1185 C CA . GLU A 1 152 ? -56.84211 -20.58149 -34.68447 1.000 67.04686 142 GLU A CA 1
ATOM 1186 C C . GLU A 1 152 ? -57.01903 -20.22066 -33.21557 1.000 58.68826 142 GLU A C 1
ATOM 1187 O O . GLU A 1 152 ? -56.73434 -21.03797 -32.33192 1.000 59.15379 142 GLU A O 1
ATOM 1193 N N . ILE A 1 153 ? -57.49566 -19.00324 -32.93757 1.000 59.25716 143 ILE A N 1
ATOM 1194 C CA . ILE A 1 153 ? -57.75831 -18.58546 -31.56107 1.000 57.54975 143 ILE A CA 1
ATOM 1195 C C . ILE A 1 153 ? -58.89314 -19.39756 -30.94206 1.000 58.96094 143 ILE A C 1
ATOM 1196 O O . ILE A 1 153 ? -58.83172 -19.76971 -29.76342 1.000 56.76924 143 ILE A O 1
ATOM 1201 N N . GLU A 1 154 ? -59.94487 -19.68443 -31.71656 1.000 59.85693 144 GLU A N 1
ATOM 1202 C CA . GLU A 1 154 ? -61.07639 -20.44194 -31.17855 1.000 62.98820 144 GLU A CA 1
ATOM 1203 C C . GLU A 1 154 ? -60.67160 -21.85561 -30.77437 1.000 64.34856 144 GLU A C 1
ATOM 1204 O O . GLU A 1 154 ? -61.14823 -22.37084 -29.75618 1.000 66.46628 144 GLU A O 1
ATOM 1210 N N . GLU A 1 155 ? -59.80089 -22.50458 -31.55860 1.000 65.81084 145 GLU A N 1
ATOM 1211 C CA . GLU A 1 155 ? -59.28214 -23.80789 -31.14524 1.000 67.07515 145 GLU A CA 1
ATOM 1212 C C . GLU A 1 155 ? -58.62187 -23.72877 -29.77811 1.000 65.21561 145 GLU A C 1
ATOM 1213 O O . GLU A 1 155 ? -58.81250 -24.61522 -28.93757 1.000 60.98985 145 GLU A O 1
ATOM 1219 N N . ILE A 1 156 ? -57.83235 -22.67961 -29.54215 1.000 56.77922 146 ILE A N 1
ATOM 1220 C CA . ILE A 1 156 ? -57.20930 -22.49914 -28.23452 1.000 60.72286 146 ILE A CA 1
ATOM 1221 C C . ILE A 1 156 ? -58.26906 -22.34156 -27.15655 1.000 63.68446 146 ILE A C 1
ATOM 1222 O O . ILE A 1 156 ? -58.18385 -22.94832 -26.08295 1.000 58.02542 146 ILE A O 1
ATOM 1227 N N . ARG A 1 157 ? -59.28135 -21.51638 -27.42645 1.000 59.90418 147 ARG A N 1
ATOM 1228 C CA . ARG A 1 157 ? -60.31420 -21.26353 -26.42967 1.000 64.02001 147 ARG A CA 1
ATOM 1229 C C . ARG A 1 157 ? -61.10123 -22.53105 -26.10724 1.000 65.86827 147 ARG A C 1
ATOM 1230 O O . ARG A 1 157 ? -61.42326 -22.78606 -24.94198 1.000 63.28630 147 ARG A O 1
ATOM 1238 N N . GLN A 1 158 ? -61.40285 -23.34895 -27.12118 1.000 69.38191 148 GLN A N 1
ATOM 1239 C CA . GLN A 1 158 ? -62.09127 -24.61147 -26.86330 1.000 72.72824 148 GLN A CA 1
ATOM 1240 C C . GLN A 1 158 ? -61.19350 -25.57894 -26.10319 1.000 74.11906 148 GLN A C 1
ATOM 1241 O O . GLN A 1 158 ? -61.64145 -26.23838 -25.15638 1.000 61.18836 148 GLN A O 1
ATOM 1247 N N . LYS A 1 159 ? -59.91946 -25.65953 -26.49898 1.000 67.11818 149 LYS A N 1
ATOM 1248 C CA . LYS A 1 159 ? -58.95593 -26.51172 -25.80726 1.000 71.72298 149 LYS A CA 1
ATOM 1249 C C . LYS A 1 159 ? -58.87586 -26.17724 -24.32221 1.000 71.66582 149 LYS A C 1
ATOM 1250 O O . LYS A 1 159 ? -58.76375 -27.07776 -23.48125 1.000 70.45267 149 LYS A O 1
ATOM 1256 N N . TYR A 1 160 ? -58.94754 -24.89206 -23.97510 1.000 66.03986 150 TYR A N 1
ATOM 1257 C CA . TYR A 1 160 ? -58.84420 -24.50228 -22.57604 1.000 67.82326 150 TYR A CA 1
ATOM 1258 C C . TYR A 1 160 ? -60.18440 -24.52726 -21.84539 1.000 64.41904 150 TYR A C 1
ATOM 1259 O O . TYR A 1 160 ? -60.19361 -24.65651 -20.61735 1.000 62.73708 150 TYR A O 1
ATOM 1268 N N . GLN A 1 161 ? -61.31348 -24.43116 -22.55717 1.000 67.54063 151 GLN A N 1
ATOM 1269 C CA . GLN A 1 161 ? -62.60378 -24.60448 -21.89122 1.000 74.43352 151 GLN A CA 1
ATOM 1270 C C . GLN A 1 161 ? -62.80141 -26.03960 -21.42840 1.000 79.64290 151 GLN A C 1
ATOM 1271 O O . GLN A 1 161 ? -63.38747 -26.27904 -20.36626 1.000 81.65276 151 GLN A O 1
ATOM 1277 N N . SER A 1 162 ? -62.33758 -27.00826 -22.21749 1.000 72.97175 152 SER A N 1
ATOM 1278 C CA . SER A 1 162 ? -62.42112 -28.39693 -21.79002 1.000 75.96911 152 SER A CA 1
ATOM 1279 C C . SER A 1 162 ? -61.46266 -28.69888 -20.64436 1.000 76.75403 152 SER A C 1
ATOM 1280 O O . SER A 1 162 ? -61.68358 -29.66485 -19.90778 1.000 80.03508 152 SER A O 1
ATOM 1283 N N . LYS A 1 163 ? -60.40960 -27.89484 -20.47323 1.000 72.50257 153 LYS A N 1
ATOM 1284 C CA . LYS A 1 163 ? -59.50942 -28.07434 -19.33868 1.000 74.37186 153 LYS A CA 1
ATOM 1285 C C . LYS A 1 163 ? -60.09940 -27.50920 -18.05357 1.000 78.40485 153 LYS A C 1
ATOM 1286 O O . LYS A 1 163 ? -59.76868 -27.98718 -16.96171 1.000 71.38977 153 LYS A O 1
ATOM 1292 N N . ARG A 1 164 ? -60.97192 -26.50353 -18.16664 1.000 72.57112 154 ARG A N 1
ATOM 1293 C CA . ARG A 1 164 ? -61.58693 -25.88566 -16.99899 1.000 73.44143 154 ARG A CA 1
ATOM 1294 C C . ARG A 1 164 ? -62.71375 -26.74116 -16.44092 1.000 72.89926 154 ARG A C 1
ATOM 1295 O O . ARG A 1 164 ? -62.99688 -26.67621 -15.23960 1.000 79.23597 154 ARG A O 1
ATOM 1303 N N . GLN A 1 165 ? -63.36509 -27.53432 -17.29746 1.000 71.89787 155 GLN A N 1
ATOM 1304 C CA . GLN A 1 165 ? -64.55936 -28.26598 -16.88018 1.000 79.27406 155 GLN A CA 1
ATOM 1305 C C . GLN A 1 165 ? -64.28453 -29.24726 -15.74969 1.000 80.61003 155 GLN A C 1
ATOM 1306 O O . GLN A 1 165 ? -65.00507 -29.19228 -14.73852 1.000 86.66196 155 GLN A O 1
ATOM 1312 N N . PRO A 1 166 ? -63.29160 -30.15192 -15.83130 1.000 86.33674 156 PRO A N 1
ATOM 1313 C CA . PRO A 1 166 ? -63.05993 -31.05602 -14.68861 1.000 88.35933 156 PRO A CA 1
ATOM 1314 C C . PRO A 1 166 ? -62.78351 -30.31474 -13.39114 1.000 84.30705 156 PRO A C 1
ATOM 1315 O O . PRO A 1 166 ? -63.21177 -30.76298 -12.32007 1.000 77.47229 156 PRO A O 1
ATOM 1319 N N . ILE A 1 167 ? -62.08123 -29.18138 -13.46200 1.000 74.59327 157 ILE A N 1
ATOM 1320 C CA . ILE A 1 167 ? -61.81262 -28.39212 -12.26391 1.000 74.39529 157 ILE A CA 1
ATOM 1321 C C . ILE A 1 167 ? -63.09775 -27.76484 -11.73573 1.000 88.45547 157 ILE A C 1
ATOM 1322 O O . ILE A 1 167 ? -63.41345 -27.86359 -10.54224 1.000 78.89299 157 ILE A O 1
ATOM 1327 N N . LEU A 1 168 ? -63.86473 -27.12227 -12.62125 1.000 84.59806 158 LEU A N 1
ATOM 1328 C CA . LEU A 1 168 ? -65.06600 -26.41579 -12.19074 1.000 86.12151 158 LEU A CA 1
ATOM 1329 C C . LEU A 1 168 ? -66.09938 -27.36863 -11.59442 1.000 86.43612 158 LEU A C 1
ATOM 1330 O O . LEU A 1 168 ? -66.87346 -26.97087 -10.71466 1.000 83.90734 158 LEU A O 1
ATOM 1335 N N . ASP A 1 169 ? -66.11757 -28.63033 -12.04032 1.000 91.98793 159 ASP A N 1
ATOM 1336 C CA . ASP A 1 169 ? -67.03884 -29.60320 -11.45538 1.000 93.40252 159 ASP A CA 1
ATOM 1337 C C . ASP A 1 169 ? -66.64838 -29.94777 -10.02355 1.000 92.81142 159 ASP A C 1
ATOM 1338 O O . ASP A 1 169 ? -67.51360 -30.04261 -9.14526 1.000 82.70701 159 ASP A O 1
ATOM 1343 N N . ALA A 1 170 ? -65.35110 -30.14771 -9.77091 1.000 88.23903 160 ALA A N 1
ATOM 1344 C CA . ALA A 1 170 ? -64.90738 -30.53539 -8.43496 1.000 92.38854 160 ALA A CA 1
ATOM 1345 C C . ALA A 1 170 ? -65.11196 -29.41528 -7.42278 1.000 93.27638 160 ALA A C 1
ATOM 1346 O O . ALA A 1 170 ? -65.27140 -29.68460 -6.22738 1.000 81.53654 160 ALA A O 1
ATOM 1348 N N . ILE A 1 171 ? -65.10510 -28.16420 -7.87343 1.000 92.13262 161 ILE A N 1
ATOM 1349 C CA . ILE A 1 171 ? -65.32104 -27.03126 -6.98183 1.000 91.46269 161 ILE A CA 1
ATOM 1350 C C . ILE A 1 171 ? -66.77500 -26.99636 -6.52490 1.000 76.36592 161 ILE A C 1
ATOM 1351 O O . ILE A 1 171 ? -67.07373 -27.27094 -5.36229 1.000 82.95509 161 ILE A O 1
ATOM 1356 N N . ARG B 2 2 ? -14.64202 -23.17539 -22.19250 1.000 65.73980 0 ARG B N 1
ATOM 1357 C CA . ARG B 2 2 ? -14.73203 -21.73326 -21.99682 1.000 74.97411 0 ARG B CA 1
ATOM 1358 C C . ARG B 2 2 ? -15.98804 -21.35850 -21.20408 1.000 65.43780 0 ARG B C 1
ATOM 1359 O O . ARG B 2 2 ? -15.92129 -21.19948 -19.98280 1.000 72.88101 0 ARG B O 1
ATOM 1367 N N . ASP B 2 3 ? -17.12565 -21.21689 -21.88828 1.000 60.53510 1 ASP B N 1
ATOM 1368 C CA . ASP B 2 3 ? -18.38536 -20.95358 -21.19245 1.000 61.43019 1 ASP B CA 1
ATOM 1369 C C . ASP B 2 3 ? -18.74559 -22.12401 -20.28707 1.000 56.04642 1 ASP B C 1
ATOM 1370 O O . ASP B 2 3 ? -18.49737 -23.28024 -20.62289 1.000 50.00440 1 ASP B O 1
ATOM 1375 N N . ILE B 2 4 ? -19.34357 -21.82496 -19.13607 1.000 46.05549 2 ILE B N 1
ATOM 1376 C CA . ILE B 2 4 ? -19.84265 -22.87772 -18.25539 1.000 47.69486 2 ILE B CA 1
ATOM 1377 C C . ILE B 2 4 ? -21.19589 -23.33936 -18.78369 1.000 45.83798 2 ILE B C 1
ATOM 1378 O O . ILE B 2 4 ? -22.14508 -22.55321 -18.85650 1.000 49.67666 2 ILE B O 1
ATOM 1383 N N . VAL B 2 5 ? -21.28943 -24.60401 -19.16169 1.000 43.23355 3 VAL B N 1
ATOM 1384 C CA . VAL B 2 5 ? -22.54618 -25.15457 -19.65036 1.000 42.24941 3 VAL B CA 1
ATOM 1385 C C . VAL B 2 5 ? -23.27123 -25.81466 -18.48954 1.000 40.80162 3 VAL B C 1
ATOM 1386 O O . VAL B 2 5 ? -22.68034 -26.59960 -17.74057 1.000 40.81135 3 VAL B O 1
ATOM 1390 N N . LEU B 2 6 ? -24.54506 -25.48380 -18.32529 1.000 44.45679 4 LEU B N 1
ATOM 1391 C CA . LEU B 2 6 ? -25.36570 -26.08474 -17.28546 1.000 37.15863 4 LEU B CA 1
ATOM 1392 C C . LEU B 2 6 ? -26.28820 -27.11780 -17.91998 1.000 35.59173 4 LEU B C 1
ATOM 1393 O O . LEU B 2 6 ? -27.14215 -26.76890 -18.74151 1.000 42.33578 4 LEU B O 1
ATOM 1398 N N . THR B 2 7 ? -26.14330 -28.36799 -17.51023 1.000 37.37843 5 THR B N 1
ATOM 1399 C CA . THR B 2 7 ? -26.99948 -29.45317 -17.98015 1.000 33.57833 5 THR B CA 1
ATOM 1400 C C . THR B 2 7 ? -28.02565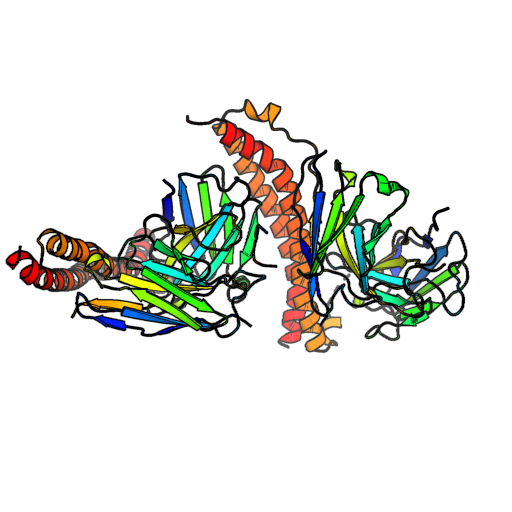 -29.77155 -16.89838 1.000 37.62698 5 THR B C 1
ATOM 1401 O O . THR B 2 7 ? -27.68934 -30.37886 -15.87579 1.000 36.08442 5 THR B O 1
ATOM 1405 N N . GLN B 2 8 ? -29.27408 -29.41662 -17.16440 1.000 36.50558 6 GLN B N 1
ATOM 1406 C CA . GLN B 2 8 ? -30.37251 -29.54536 -16.21545 1.000 37.12399 6 GLN B CA 1
ATOM 1407 C C . GLN B 2 8 ? -31.26362 -30.71561 -16.61696 1.000 39.59788 6 GLN B C 1
ATOM 1408 O O . GLN B 2 8 ? -31.64606 -30.83050 -17.78681 1.000 40.14137 6 GLN B O 1
ATOM 1414 N N . SER B 2 9 ? -31.60782 -31.57386 -15.65524 1.000 35.14838 7 SER B N 1
ATOM 1415 C CA . SER B 2 9 ? -32.50318 -32.68980 -15.93028 1.000 33.64335 7 SER B CA 1
ATOM 1416 C C . SER B 2 9 ? -33.48599 -32.87191 -14.77909 1.000 40.73847 7 SER B C 1
ATOM 1417 O O . SER B 2 9 ? -33.15401 -32.58816 -13.61936 1.000 39.60341 7 SER B O 1
ATOM 1420 N N . PRO B 2 10 ? -34.70009 -33.36144 -15.06499 1.000 45.94624 8 PRO B N 1
ATOM 1421 C CA . PRO B 2 10 ? -35.22454 -33.68254 -16.39229 1.000 42.94615 8 PRO B CA 1
ATOM 1422 C C . PRO B 2 10 ? -35.77657 -32.45673 -17.11149 1.000 40.67231 8 PRO B C 1
ATOM 1423 O O . PRO B 2 10 ? -36.02979 -31.44765 -16.46894 1.000 39.71637 8 PRO B O 1
ATOM 1427 N N . ALA B 2 11 ? -35.95730 -32.55698 -18.43145 1.000 38.59348 9 ALA B N 1
ATOM 1428 C CA . ALA B 2 11 ? -36.65482 -31.50102 -19.15588 1.000 46.00471 9 ALA B CA 1
ATOM 1429 C C . ALA B 2 11 ? -38.10807 -31.39835 -18.69750 1.000 46.78617 9 ALA B C 1
ATOM 1430 O O . ALA B 2 11 ? -38.67297 -30.29930 -18.62829 1.000 45.17894 9 ALA B O 1
ATOM 1432 N N . SER B 2 12 ? -38.72113 -32.52970 -18.36253 1.000 47.55236 10 SER B N 1
ATOM 1433 C CA . SER B 2 12 ? -40.11849 -32.56756 -17.95894 1.000 47.26209 10 SER B CA 1
ATOM 1434 C C . SER B 2 12 ? -40.27813 -33.53688 -16.79889 1.000 46.89659 10 SER B C 1
ATOM 1435 O O . SER B 2 12 ? -39.74769 -34.65222 -16.83385 1.000 46.91423 10 SER B O 1
ATOM 1438 N N . LEU B 2 13 ? -41.03781 -33.12165 -15.79148 1.000 39.87463 11 LEU B N 1
ATOM 1439 C CA . LEU B 2 13 ? -41.22472 -33.89712 -14.56994 1.000 48.20164 11 LEU B CA 1
ATOM 1440 C C . LEU B 2 13 ? -42.71475 -33.98059 -14.28178 1.000 46.68402 11 LEU B C 1
ATOM 1441 O O . LEU B 2 13 ? -43.33343 -32.97601 -13.91963 1.000 46.03920 11 LEU B O 1
ATOM 1446 N N . ALA B 2 14 ? -43.29612 -35.16141 -14.47246 1.000 44.50771 12 ALA B N 1
ATOM 1447 C CA . ALA B 2 14 ? -44.68735 -35.41731 -14.11307 1.000 52.81177 12 ALA B CA 1
ATOM 1448 C C . ALA B 2 14 ? -44.69339 -36.09649 -12.74925 1.000 60.11774 12 ALA B C 1
ATOM 1449 O O . ALA B 2 14 ? -44.20617 -37.22254 -12.60540 1.000 60.17864 12 ALA B O 1
ATOM 1451 N N . VAL B 2 15 ? -45.25841 -35.42692 -11.75139 1.000 52.80066 13 VAL B N 1
ATOM 1452 C CA . VAL B 2 15 ? -45.17935 -35.90801 -10.38312 1.000 54.88661 13 VAL B CA 1
ATOM 1453 C C . VAL B 2 15 ? -46.59344 -35.99883 -9.82203 1.000 69.77598 13 VAL B C 1
ATOM 1454 O O . VAL B 2 15 ? -47.53459 -35.38050 -10.32720 1.000 54.47980 13 VAL B O 1
ATOM 1458 N N . SER B 2 16 ? -46.73897 -36.81935 -8.78679 1.000 64.27081 14 SER B N 1
ATOM 1459 C CA . SER B 2 16 ? -47.98591 -36.92916 -8.05115 1.000 70.19538 14 SER B CA 1
ATOM 1460 C C . SER B 2 16 ? -47.97433 -35.93917 -6.89644 1.000 57.26068 14 SER B C 1
ATOM 1461 O O . SER B 2 16 ? -46.92283 -35.67336 -6.30850 1.000 67.47763 14 SER B O 1
ATOM 1464 N N . LEU B 2 17 ? -49.14335 -35.38744 -6.58039 1.000 66.97091 15 LEU B N 1
ATOM 1465 C CA . LEU B 2 17 ? -49.23784 -34.46941 -5.45274 1.000 65.70400 15 LEU B CA 1
ATOM 1466 C C . LEU B 2 17 ? -48.84258 -35.21586 -4.18293 1.000 48.33571 15 LEU B C 1
ATOM 1467 O O . LEU B 2 17 ? -49.26417 -36.34980 -3.96502 1.000 48.31958 15 LEU B O 1
ATOM 1472 N N . GLY B 2 18 ? -47.99472 -34.59413 -3.36679 1.000 51.52926 16 GLY B N 1
ATOM 1473 C CA . GLY B 2 18 ? -47.51210 -35.19855 -2.14618 1.000 61.01773 16 GLY B CA 1
ATOM 1474 C C . GLY B 2 18 ? -46.16013 -35.87284 -2.25447 1.000 60.12628 16 GLY B C 1
ATOM 1475 O O . GLY B 2 18 ? -45.56676 -36.19691 -1.21738 1.000 53.09518 16 GLY B O 1
ATOM 1476 N N . GLN B 2 19 ? -45.65595 -36.10160 -3.46691 1.000 53.76422 17 GLN B N 1
ATOM 1477 C CA . GLN B 2 19 ? -44.39930 -36.81368 -3.62537 1.000 52.43285 17 GLN B CA 1
ATOM 1478 C C . GLN B 2 19 ? -43.21898 -35.85565 -3.54477 1.000 44.95672 17 GLN B C 1
ATOM 1479 O O . GLN B 2 19 ? -43.36659 -34.63274 -3.44506 1.000 44.08970 17 GLN B O 1
ATOM 1485 N N . ARG B 2 20 ? -42.02145 -36.42475 -3.59421 1.000 47.06517 18 ARG B N 1
ATOM 1486 C CA . ARG B 2 20 ? -40.80018 -35.64003 -3.71116 1.000 47.06328 18 ARG B CA 1
ATOM 1487 C C . ARG B 2 20 ? -40.45784 -35.42781 -5.18208 1.000 46.94657 18 ARG B C 1
ATOM 1488 O O . ARG B 2 20 ? -40.50919 -36.36852 -5.97850 1.000 48.12312 18 ARG B O 1
ATOM 1496 N N . ALA B 2 21 ? -40.13277 -34.19182 -5.54157 1.000 42.01470 19 ALA B N 1
ATOM 1497 C CA . ALA B 2 21 ? -39.57080 -33.88107 -6.84758 1.000 45.22829 19 ALA B CA 1
ATOM 1498 C C . ALA B 2 21 ? -38.13330 -33.42173 -6.66974 1.000 47.14459 19 ALA B C 1
ATOM 1499 O O . ALA B 2 21 ? -37.83252 -32.62848 -5.77098 1.000 40.94034 19 ALA B O 1
ATOM 1501 N N . THR B 2 22 ? -37.25145 -33.91229 -7.53428 1.000 38.53334 20 THR B N 1
ATOM 1502 C CA . THR B 2 22 ? -35.85065 -33.51272 -7.52061 1.000 40.74199 20 THR B CA 1
ATOM 1503 C C . THR B 2 22 ? -35.42781 -33.09801 -8.92002 1.000 42.49688 20 THR B C 1
ATOM 1504 O O . THR B 2 22 ? -35.71534 -33.79736 -9.89599 1.000 41.12170 20 THR B O 1
ATOM 1508 N N . ILE B 2 23 ? -34.73568 -31.97354 -9.00806 1.000 34.98997 21 ILE B N 1
ATOM 1509 C CA . ILE B 2 23 ? -34.25268 -31.43262 -10.27391 1.000 36.91389 21 ILE B CA 1
ATOM 1510 C C . ILE B 2 23 ? -32.74732 -31.29267 -10.16845 1.000 39.66043 21 ILE B C 1
ATOM 1511 O O . ILE B 2 23 ? -32.23436 -30.83903 -9.14154 1.000 40.19303 21 ILE B O 1
ATOM 1516 N N . SER B 2 24 ? -32.03306 -31.66180 -11.23380 1.000 39.86436 22 SER B N 1
ATOM 1517 C CA . SER B 2 24 ? -30.58971 -31.78088 -11.17340 1.000 41.16532 22 SER B CA 1
ATOM 1518 C C . SER B 2 24 ? -29.95777 -30.81091 -12.15769 1.000 40.15943 22 SER B C 1
ATOM 1519 O O . SER B 2 24 ? -30.51641 -30.53890 -13.22257 1.000 37.29510 22 SER B O 1
ATOM 1522 N N . CYS B 2 25 ? -28.81146 -30.27177 -11.76795 1.000 36.16170 23 CYS B N 1
ATOM 1523 C CA . CYS B 2 25 ? -28.02735 -29.37128 -12.60735 1.000 36.35253 23 CYS B CA 1
ATOM 1524 C C . CYS B 2 25 ? -26.57843 -29.80177 -12.48045 1.000 43.08546 23 CYS B C 1
ATOM 1525 O O . CYS B 2 25 ? -26.05956 -29.90052 -11.36402 1.000 46.88948 23 CYS B O 1
ATOM 1528 N N . ARG B 2 26 ? -25.93704 -30.09976 -13.60841 1.000 41.49706 24 ARG B N 1
ATOM 1529 C CA . ARG B 2 26 ? -24.52093 -30.42303 -13.62535 1.000 40.60327 24 ARG B CA 1
ATOM 1530 C C . ARG B 2 26 ? -23.81000 -29.36864 -14.45907 1.000 51.27036 24 ARG B C 1
ATOM 1531 O O . ARG B 2 26 ? -24.21940 -29.09695 -15.59234 1.000 43.75827 24 ARG B O 1
ATOM 1539 N N . ALA B 2 27 ? -22.77292 -28.76282 -13.88951 1.000 45.22175 25 ALA B N 1
ATOM 1540 C CA . ALA B 2 27 ? -22.01395 -27.71271 -14.55531 1.000 46.94479 25 ALA B CA 1
ATOM 1541 C C . ALA B 2 27 ? -20.77746 -28.29846 -15.22373 1.000 41.63394 25 ALA B C 1
ATOM 1542 O O . ALA B 2 27 ? -20.19629 -29.27557 -14.74597 1.000 44.10075 25 ALA B O 1
ATOM 1544 N N . SER B 2 28 ? -20.36867 -27.68890 -16.33911 1.000 41.89675 26 SER B N 1
ATOM 1545 C CA . SER B 2 28 ? -19.21324 -28.22178 -17.05575 1.000 50.03435 26 SER B CA 1
ATOM 1546 C C . SER B 2 28 ? -17.90133 -27.93160 -16.33438 1.000 52.81967 26 SER B C 1
ATOM 1547 O O . SER B 2 28 ? -16.88349 -28.55236 -16.65548 1.000 52.23513 26 SER B O 1
ATOM 1550 N N . GLU B 2 29 ? -17.89949 -26.99217 -15.38624 1.000 49.00617 27 GLU B N 1
ATOM 1551 C CA . GLU B 2 29 ? -16.75381 -26.74859 -14.51642 1.000 50.77461 27 GLU B CA 1
ATOM 1552 C C . GLU B 2 29 ? -17.28007 -26.18701 -13.20265 1.000 44.22652 27 GLU B C 1
ATOM 1553 O O . GLU B 2 29 ? -18.45001 -25.82611 -13.09347 1.000 42.36163 27 GLU B O 1
ATOM 1559 N N . SER B 2 30 ? -16.39324 -26.10232 -12.21232 1.000 45.18364 28 SER B N 1
ATOM 1560 C CA . SER B 2 30 ? -16.79506 -25.68750 -10.87217 1.000 52.65301 28 SER B CA 1
ATOM 1561 C C . SER B 2 30 ? -17.37055 -24.27498 -10.87883 1.000 50.96972 28 SER B C 1
ATOM 1562 O O . SER B 2 30 ? -16.87591 -23.38900 -11.58336 1.000 44.27960 28 SER B O 1
ATOM 1565 N N . VAL B 2 31 ? -18.42390 -24.06638 -10.09061 1.000 45.92919 29 VAL B N 1
ATOM 1566 C CA . VAL B 2 31 ? -18.98502 -22.73573 -9.89749 1.000 47.72741 29 VAL B CA 1
ATOM 1567 C C . VAL B 2 31 ? -18.63714 -22.17938 -8.51495 1.000 45.52261 29 VAL B C 1
ATOM 1568 O O . VAL B 2 31 ? -19.23423 -21.20096 -8.07755 1.000 48.29332 29 VAL B O 1
ATOM 1572 N N . GLU B 2 32 ? -17.65699 -22.77257 -7.83739 1.000 46.39714 30 GLU B N 1
ATOM 1573 C CA . GLU B 2 32 ? -17.21959 -22.30065 -6.53004 1.000 47.93946 30 GLU B CA 1
ATOM 1574 C C . GLU B 2 32 ? -16.35981 -21.04546 -6.66057 1.000 55.85916 30 GLU B C 1
ATOM 1575 O O . GLU B 2 32 ? -15.63740 -20.85990 -7.64810 1.000 58.76905 30 GLU B O 1
ATOM 1581 N N . TYR B 2 33 A -16.41540 -20.18889 -5.63427 1.000 52.27701 30 TYR B N 1
ATOM 1582 C CA . TYR B 2 33 A -15.66618 -18.92795 -5.66488 1.000 64.50465 30 TYR B CA 1
ATOM 1583 C C . TYR B 2 33 A -15.36393 -18.49190 -4.23141 1.000 59.75579 30 TYR B C 1
ATOM 1584 O O . TYR B 2 33 A -16.19952 -17.84685 -3.59326 1.000 67.10276 30 TYR B O 1
ATOM 1593 N N . TYR B 2 34 B -14.17034 -18.83623 -3.74466 1.000 69.33156 30 TYR B N 1
ATOM 1594 C CA . TYR B 2 34 B -13.64810 -18.36232 -2.45767 1.000 60.62782 30 TYR B CA 1
ATOM 1595 C C . TYR B 2 34 B -14.68282 -18.47281 -1.33371 1.000 75.63439 30 TYR B C 1
ATOM 1596 O O . TYR B 2 34 B -15.03517 -17.49305 -0.67342 1.000 77.64938 30 TYR B O 1
ATOM 1605 N N . GLY B 2 35 C -15.16416 -19.69287 -1.11602 1.000 66.81261 30 GLY B N 1
ATOM 1606 C CA . GLY B 2 35 C -16.04975 -19.95447 -0.00022 1.000 77.23777 30 GLY B CA 1
ATOM 1607 C C . GLY B 2 35 C -17.51473 -19.69032 -0.25236 1.000 72.82461 30 GLY B C 1
ATOM 1608 O O . GLY B 2 35 C -18.29015 -19.62562 0.71011 1.000 76.27082 30 GLY B O 1
ATOM 1609 N N . THR B 2 36 D -17.91483 -19.51108 -1.50713 1.000 67.93402 30 THR B N 1
ATOM 1610 C CA . THR B 2 36 D -19.31750 -19.45836 -1.88006 1.000 64.90264 30 THR B CA 1
ATOM 1611 C C . THR B 2 36 D -19.47403 -20.13051 -3.23660 1.000 56.03978 30 THR B C 1
ATOM 1612 O O . THR B 2 36 D -18.52344 -20.21358 -4.01943 1.000 58.25185 30 THR B O 1
ATOM 1616 N N . THR B 2 37 ? -20.67326 -20.64325 -3.49038 1.000 53.58888 31 THR B N 1
ATOM 1617 C CA . THR B 2 37 ? -20.97994 -21.40868 -4.69431 1.000 53.23638 31 THR B CA 1
ATOM 1618 C C . THR B 2 37 ? -22.04859 -20.66333 -5.47251 1.000 54.66316 31 THR B C 1
ATOM 1619 O O . THR B 2 37 ? -23.18820 -20.56493 -5.02181 1.000 51.52319 31 THR B O 1
ATOM 1623 N N . LEU B 2 38 ? -21.69563 -20.17306 -6.65418 1.000 41.01870 32 LEU B N 1
ATOM 1624 C CA . LEU B 2 38 ? -22.54047 -19.20353 -7.35275 1.000 42.84459 32 LEU B CA 1
ATOM 1625 C C . LEU B 2 38 ? -23.57770 -19.89427 -8.24457 1.000 44.38697 32 LEU B C 1
ATOM 1626 O O . LEU B 2 38 ? -23.62616 -19.69346 -9.45493 1.000 44.89559 32 LEU B O 1
ATOM 1631 N N . MET B 2 39 ? -24.44966 -20.68533 -7.61327 1.000 37.19888 33 MET B N 1
ATOM 1632 C CA . MET B 2 39 ? -25.49215 -21.43869 -8.30036 1.000 36.48685 33 MET B CA 1
ATOM 1633 C C . MET B 2 39 ? -26.85231 -21.07242 -7.70978 1.000 40.06912 33 MET B C 1
ATOM 1634 O O . MET B 2 39 ? -27.04171 -21.18619 -6.49525 1.000 36.03421 33 MET B O 1
ATOM 1639 N N . GLN B 2 40 ? -27.79953 -20.68176 -8.57369 1.000 31.53120 34 GLN B N 1
ATOM 1640 C CA . GLN B 2 40 ? -29.13234 -20.20514 -8.19798 1.000 33.14055 34 GLN B CA 1
ATOM 1641 C C . GLN B 2 40 ? -30.21509 -21.09345 -8.79243 1.000 37.33750 34 GLN B C 1
ATOM 1642 O O . GLN B 2 40 ? -30.00634 -21.75219 -9.80915 1.000 31.25246 34 GLN B O 1
ATOM 1648 N N . TRP B 2 41 ? -31.37851 -21.13832 -8.13261 1.000 27.71649 35 TRP B N 1
ATOM 1649 C CA . TRP B 2 41 ? -32.53990 -21.81704 -8.68671 1.000 31.43376 35 TRP B CA 1
ATOM 1650 C C . TRP B 2 41 ? -33.68642 -20.81709 -8.74624 1.000 33.83108 35 TRP B C 1
ATOM 1651 O O . TRP B 2 41 ? -33.90840 -20.07658 -7.78976 1.000 32.96184 35 TRP B O 1
ATOM 1662 N N . TYR B 2 42 ? -34.40741 -20.78830 -9.85991 1.000 29.39381 36 TYR B N 1
ATOM 1663 C CA . TYR B 2 42 ? -35.54936 -19.90146 -10.03590 1.000 31.08818 36 TYR B CA 1
ATOM 1664 C C . TYR B 2 42 ? -36.79281 -20.70233 -10.38525 1.000 33.61722 36 TYR B C 1
ATOM 1665 O O . TYR B 2 42 ? -36.71744 -21.77058 -10.98853 1.000 29.78528 36 TYR B O 1
ATOM 1674 N N . GLN B 2 43 ? -37.94418 -20.16933 -9.99803 1.000 36.21959 37 GLN B N 1
ATOM 1675 C CA . GLN B 2 43 ? -39.23460 -20.72925 -10.35985 1.000 34.30066 37 GLN B CA 1
ATOM 1676 C C . GLN B 2 43 ? -39.92850 -19.75630 -11.30097 1.000 34.70661 37 GLN B C 1
ATOM 1677 O O . GLN B 2 43 ? -39.86839 -18.54084 -11.08990 1.000 37.76487 37 GLN B O 1
ATOM 1683 N N . GLN B 2 44 ? -40.59532 -20.26796 -12.33454 1.000 31.75808 38 GLN B N 1
ATOM 1684 C CA . GLN B 2 44 ? -41.31727 -19.36803 -13.22536 1.000 32.46051 38 GLN B CA 1
ATOM 1685 C C . GLN B 2 44 ? -42.69201 -19.91668 -13.55590 1.000 36.40198 38 GLN B C 1
ATOM 1686 O O . GLN B 2 44 ? -42.80586 -21.00105 -14.13258 1.000 35.88308 38 GLN B O 1
ATOM 1692 N N . LYS B 2 45 ? -43.75890 -19.12688 -13.21132 1.000 37.92484 39 LYS B N 1
ATOM 1693 C CA . LYS B 2 45 ? -45.13706 -19.39097 -13.58435 1.000 39.51321 39 LYS B CA 1
ATOM 1694 C C . LYS B 2 45 ? -45.48952 -18.63111 -14.85480 1.000 44.35266 39 LYS B C 1
ATOM 1695 O O . LYS B 2 45 ? -44.92577 -17.56186 -15.11519 1.000 41.58168 39 LYS B O 1
ATOM 1701 N N . PRO B 2 46 ? -46.41968 -19.16288 -15.64929 1.000 39.28144 40 PRO B N 1
ATOM 1702 C CA . PRO B 2 46 ? -46.80570 -18.49949 -16.90174 1.000 44.93404 40 PRO B CA 1
ATOM 1703 C C . PRO B 2 46 ? -47.21575 -17.04572 -16.70057 1.000 50.51906 40 PRO B C 1
ATOM 1704 O O . PRO B 2 46 ? -48.07138 -16.72865 -15.87276 1.000 46.65388 40 PRO B O 1
ATOM 1708 N N . GLY B 2 47 ? -46.60346 -16.15985 -17.48653 1.000 46.42542 41 GLY B N 1
ATOM 1709 C CA . GLY B 2 47 ? -46.91031 -14.74334 -17.45562 1.000 45.52688 41 GLY B CA 1
ATOM 1710 C C . GLY B 2 47 ? -46.39775 -13.99710 -16.24735 1.000 46.75790 41 GLY B C 1
ATOM 1711 O O . GLY B 2 47 ? -46.69047 -12.80230 -16.10968 1.000 49.28120 41 GLY B O 1
ATOM 1712 N N A GLN B 2 48 ? -45.64756 -14.65317 -15.36348 0.470 44.32078 42 GLN B N 1
ATOM 1713 N N B GLN B 2 48 ? -45.63797 -14.64943 -15.37569 0.530 44.29672 42 GLN B N 1
ATOM 1714 C CA A GLN B 2 48 ? -45.16047 -14.05492 -14.13285 0.470 45.08729 42 GLN B CA 1
ATOM 1715 C CA B GLN B 2 48 ? -45.16419 -14.00503 -14.16877 0.530 45.12827 42 GLN B CA 1
ATOM 1716 C C A GLN B 2 48 ? -43.64654 -13.87414 -14.19447 0.470 45.55587 42 GLN B C 1
ATOM 1717 C C B GLN B 2 48 ? -43.64792 -13.86270 -14.20438 0.530 45.52318 42 GLN B C 1
ATOM 1718 O O A GLN B 2 48 ? -42.95944 -14.60334 -14.91468 0.470 43.68827 42 GLN B O 1
ATOM 1719 O O B GLN B 2 48 ? -42.96154 -14.61264 -14.90379 0.530 43.61455 42 GLN B O 1
ATOM 1730 N N . PRO B 2 49 ? -43.09712 -12.89655 -13.48134 1.000 38.46597 43 PRO B N 1
ATOM 1731 C CA . PRO B 2 49 ? -41.64634 -12.80519 -13.35740 1.000 38.60959 43 PRO B CA 1
ATOM 1732 C C . PRO B 2 49 ? -41.08242 -14.06327 -12.72256 1.000 39.04774 43 PRO B C 1
ATOM 1733 O O . PRO B 2 49 ? -41.65509 -14.59318 -11.75733 1.000 39.58156 43 PRO B O 1
ATOM 1737 N N . PRO B 2 50 ? -39.98363 -14.59225 -13.24886 1.000 35.27238 44 PRO B N 1
ATOM 1738 C CA . PRO B 2 50 ? -39.23061 -15.59901 -12.50582 1.000 33.85358 44 PRO B CA 1
ATOM 1739 C C . PRO B 2 50 ? -38.99503 -15.13656 -11.07479 1.000 37.35746 44 PRO B C 1
ATOM 1740 O O . PRO B 2 50 ? -38.75328 -13.95658 -10.81403 1.000 35.06584 44 PRO B O 1
ATOM 1744 N N . LYS B 2 51 ? -39.06428 -16.08330 -10.14762 1.000 33.81824 45 LYS B N 1
ATOM 1745 C CA . LYS B 2 51 ? -38.89525 -15.82773 -8.72711 1.000 40.66860 45 LYS B CA 1
ATOM 1746 C C . LYS B 2 51 ? -37.67029 -16.59017 -8.24298 1.000 33.71388 45 LYS B C 1
ATOM 1747 O O . LYS B 2 51 ? -37.56483 -17.79664 -8.47120 1.000 33.71494 45 LYS B O 1
ATOM 1753 N N . LEU B 2 52 ? -36.76547 -15.89599 -7.55405 1.000 31.12292 46 LEU B N 1
ATOM 1754 C CA . LEU B 2 52 ? -35.62699 -16.56235 -6.92786 1.000 29.51385 46 LEU B CA 1
ATOM 1755 C C . LEU B 2 52 ? -36.06775 -17.48707 -5.80206 1.000 37.26089 46 LEU B C 1
ATOM 1756 O O . LEU B 2 52 ? -36.78593 -17.07065 -4.88485 1.000 35.07171 46 LEU B O 1
ATOM 1761 N N . LEU B 2 53 ? -35.60158 -18.73877 -5.84753 1.000 34.75696 47 LEU B N 1
ATOM 1762 C CA . LEU B 2 53 ? -35.87068 -19.70559 -4.78705 1.000 34.80047 47 LEU B CA 1
ATOM 1763 C C . LEU B 2 53 ? -34.65054 -19.93127 -3.91387 1.000 34.48920 47 LEU B C 1
ATOM 1764 O O . LEU B 2 53 ? -34.72551 -19.81986 -2.69240 1.000 37.50767 47 LEU B O 1
ATOM 1769 N N . ILE B 2 54 ? -33.50815 -20.21583 -4.54252 1.000 32.35713 48 ILE B N 1
ATOM 1770 C CA . ILE B 2 54 ? -32.29197 -20.63313 -3.86526 1.000 32.51296 48 ILE B CA 1
ATOM 1771 C C . ILE B 2 54 ? -31.13497 -19.85528 -4.47392 1.000 33.10522 48 ILE B C 1
ATOM 1772 O O . ILE B 2 54 ? -31.02276 -19.75340 -5.69991 1.000 33.39840 48 ILE B O 1
ATOM 1777 N N . TYR B 2 55 ? -30.24655 -19.35334 -3.63195 1.000 33.38824 49 TYR B N 1
ATOM 1778 C CA . TYR B 2 55 ? -29.01924 -18.74986 -4.11822 1.000 39.02288 49 TYR B CA 1
ATOM 1779 C C . TYR B 2 55 ? -27.85458 -19.33409 -3.34378 1.000 39.15464 49 TYR B C 1
ATOM 1780 O O . TYR B 2 55 ? -28.03597 -19.97225 -2.30336 1.000 37.96714 49 TYR B O 1
ATOM 1789 N N . ALA B 2 56 ? -26.65366 -19.14376 -3.89950 1.000 39.24639 50 ALA B N 1
ATOM 1790 C CA . ALA B 2 56 ? -25.43179 -19.73356 -3.35162 1.000 42.92989 50 ALA B CA 1
ATOM 1791 C C . ALA B 2 56 ? -25.63237 -21.21562 -2.99440 1.000 37.88757 50 ALA B C 1
ATOM 1792 O O . ALA B 2 56 ? -25.20890 -21.68279 -1.93422 1.000 39.11933 50 ALA B O 1
ATOM 1794 N N . ALA B 2 57 ? -26.32711 -21.93881 -3.88545 1.000 35.00622 51 ALA B N 1
ATOM 1795 C CA . ALA B 2 57 ? -26.53420 -23.38928 -3.86942 1.000 34.17034 51 ALA B CA 1
ATOM 1796 C C . ALA B 2 57 ? -27.55273 -23.87057 -2.83282 1.000 40.50921 51 ALA B C 1
ATOM 1797 O O . ALA B 2 57 ? -28.36331 -24.75606 -3.13344 1.000 38.17476 51 ALA B O 1
ATOM 1799 N N . SER B 2 58 ? -27.52993 -23.31070 -1.61684 1.000 40.08191 52 SER B N 1
ATOM 1800 C CA . SER B 2 58 ? -28.35698 -23.84637 -0.53353 1.000 38.02488 52 SER B CA 1
ATOM 1801 C C . SER B 2 58 ? -29.08709 -22.80099 0.30662 1.000 44.01770 52 SER B C 1
ATOM 1802 O O . SER B 2 58 ? -29.82149 -23.17637 1.23374 1.000 39.61581 52 SER B O 1
ATOM 1805 N N . LYS B 2 59 ? -28.92469 -21.51879 0.02570 1.000 38.73155 53 LYS B N 1
ATOM 1806 C CA . LYS B 2 59 ? -29.56745 -20.47718 0.81272 1.000 41.78046 53 LYS B CA 1
ATOM 1807 C C . LYS B 2 59 ? -30.95954 -20.21041 0.25839 1.000 44.59186 53 LYS B C 1
ATOM 1808 O O . LYS B 2 59 ? -31.12855 -20.03100 -0.94877 1.000 39.59030 53 LYS B O 1
ATOM 1814 N N . VAL B 2 60 ? -31.95359 -20.20794 1.13561 1.000 35.72786 54 VAL B N 1
ATOM 1815 C CA . VAL B 2 60 ? -33.33950 -19.99137 0.73591 1.000 41.23122 54 VAL B CA 1
ATOM 1816 C C . VAL B 2 60 ? -33.66327 -18.50390 0.81480 1.000 42.86167 54 VAL B C 1
ATOM 1817 O O . VAL B 2 60 ? -33.38991 -17.84736 1.82489 1.000 42.63181 54 VAL B O 1
ATOM 1821 N N . GLU B 2 61 ? -34.26264 -17.97950 -0.24705 1.000 36.09095 55 GLU B N 1
ATOM 1822 C CA . GLU B 2 61 ? -34.63980 -16.57499 -0.30606 1.000 35.84225 55 GLU B CA 1
ATOM 1823 C C . GLU B 2 61 ? -35.87449 -16.32553 0.55638 1.000 41.07325 55 GLU B C 1
ATOM 1824 O O . GLU B 2 61 ? -36.66068 -17.23567 0.82929 1.000 39.60153 55 GLU B O 1
ATOM 1830 N N . SER B 2 62 ? -36.02510 -15.08535 1.02277 1.000 39.58174 56 SER B N 1
ATOM 1831 C CA . SER B 2 62 ? -37.19653 -14.76787 1.83777 1.000 43.27981 56 SER B CA 1
ATOM 1832 C C . SER B 2 62 ? -38.47198 -14.98005 1.02966 1.000 40.89566 56 SER B C 1
ATOM 1833 O O . SER B 2 62 ? -38.49658 -14.81773 -0.19441 1.000 46.86881 56 SER B O 1
ATOM 1836 N N . GLY B 2 63 ? -39.52719 -15.40409 1.72045 1.000 42.45258 57 GLY B N 1
ATOM 1837 C CA . GLY B 2 63 ? -40.80120 -15.66251 1.08183 1.000 47.61795 57 GLY B CA 1
ATOM 1838 C C . GLY B 2 63 ? -40.88099 -16.93951 0.27244 1.000 58.82316 57 GLY B C 1
ATOM 1839 O O . GLY B 2 63 ? -41.79740 -17.07436 -0.54925 1.000 57.82068 57 GLY B O 1
ATOM 1840 N N . VAL B 2 64 ? -39.95260 -17.86927 0.45041 1.000 41.17771 58 VAL B N 1
ATOM 1841 C CA . VAL B 2 64 ? -39.96531 -19.14226 -0.26330 1.000 34.45162 58 VAL B CA 1
ATOM 1842 C C . VAL B 2 64 ? -40.43499 -20.21834 0.70929 1.000 40.62334 58 VAL B C 1
ATOM 1843 O O . VAL B 2 64 ? -39.92291 -20.27742 1.83291 1.000 39.65878 58 VAL B O 1
ATOM 1847 N N . PRO B 2 65 ? -41.38886 -21.06282 0.32808 1.000 44.69750 59 PRO B N 1
ATOM 1848 C CA . PRO B 2 65 ? -41.86392 -22.11566 1.23832 1.000 45.22922 59 PRO B CA 1
ATOM 1849 C C . PRO B 2 65 ? -40.74716 -23.04227 1.70380 1.000 40.22203 59 PRO B C 1
ATOM 1850 O O . PRO B 2 65 ? -39.78234 -23.30239 0.98437 1.000 39.86412 59 PRO B O 1
ATOM 1854 N N . ALA B 2 66 ? -40.91365 -23.58064 2.92062 1.000 42.41543 60 ALA B N 1
ATOM 1855 C CA . ALA B 2 66 ? -39.91314 -24.48837 3.47304 1.000 42.18613 60 ALA B CA 1
ATOM 1856 C C . ALA B 2 66 ? -39.83584 -25.81664 2.72501 1.000 46.04032 60 ALA B C 1
ATOM 1857 O O . ALA B 2 66 ? -38.94085 -26.61717 3.01335 1.000 50.63989 60 ALA B O 1
ATOM 1859 N N . ARG B 2 67 ? -40.73998 -26.06708 1.77575 1.000 41.09785 61 ARG B N 1
ATOM 1860 C CA . ARG B 2 67 ? -40.70348 -27.29010 0.97987 1.000 40.54076 61 ARG B CA 1
ATOM 1861 C C . ARG B 2 67 ? -39.55051 -27.31016 -0.00656 1.000 39.18411 61 ARG B C 1
ATOM 1862 O O . ARG B 2 67 ? -39.25819 -28.37149 -0.56767 1.000 37.68233 61 ARG B O 1
ATOM 1870 N N . PHE B 2 68 ? -38.90497 -26.17246 -0.22981 1.000 36.85912 62 PHE B N 1
ATOM 1871 C CA . PHE B 2 68 ? -37.82069 -26.05718 -1.19604 1.000 38.06501 62 PHE B CA 1
ATOM 1872 C C . PHE B 2 68 ? -36.48813 -26.08427 -0.46167 1.000 43.40988 62 PHE B C 1
ATOM 1873 O O . PHE B 2 68 ? -36.32000 -25.42481 0.56736 1.000 42.42965 62 PHE B O 1
ATOM 1881 N N . SER B 2 69 ? -35.53991 -26.84451 -0.99530 1.000 38.88372 63 SER B N 1
ATOM 1882 C CA . SER B 2 69 ? -34.18504 -26.84436 -0.47552 1.000 39.75857 63 SER B CA 1
ATOM 1883 C C . SER B 2 69 ? -33.22431 -27.01900 -1.64243 1.000 45.08416 63 SER B C 1
ATOM 1884 O O . SER B 2 69 ? -33.57258 -27.62324 -2.65776 1.000 41.41919 63 SER B O 1
ATOM 1887 N N . GLY B 2 70 ? -32.02436 -26.46752 -1.49756 1.000 38.54095 64 GLY B N 1
ATOM 1888 C CA . GLY B 2 70 ? -30.97293 -26.64164 -2.47907 1.000 39.56852 64 GLY B CA 1
ATOM 1889 C C . GLY B 2 70 ? -29.75599 -27.30448 -1.86211 1.000 43.19939 64 GLY B C 1
ATOM 1890 O O . GLY B 2 70 ? -29.43759 -27.08497 -0.69377 1.000 41.14788 64 GLY B O 1
ATOM 1891 N N . SER B 2 71 ? -29.06258 -28.11093 -2.66688 1.000 42.70547 65 SER B N 1
ATOM 1892 C CA . SER B 2 71 ? -27.84120 -28.75482 -2.21426 1.000 41.51823 65 SER B CA 1
ATOM 1893 C C . SER B 2 71 ? -26.90382 -28.95843 -3.39996 1.000 40.45786 65 SER B C 1
ATOM 1894 O O . SER B 2 71 ? -27.28858 -28.83612 -4.56246 1.000 40.77323 65 SER B O 1
ATOM 1897 N N . GLY B 2 72 ? -25.66146 -29.27797 -3.08440 1.000 44.65940 66 GLY B N 1
ATOM 1898 C CA . GLY B 2 72 ? -24.68084 -29.52728 -4.11265 1.000 52.27916 66 GLY B CA 1
ATOM 1899 C C . GLY B 2 72 ? -23.39094 -28.79171 -3.84644 1.000 52.01009 66 GLY B C 1
ATOM 1900 O O . GLY B 2 72 ? -23.34535 -27.87402 -3.02294 1.000 48.44859 66 GLY B O 1
ATOM 1901 N N . SER B 2 73 ? -22.33586 -29.19503 -4.54469 1.000 56.63721 67 SER B N 1
ATOM 1902 C CA . SER B 2 73 ? -21.02299 -28.58022 -4.44293 1.000 56.83058 67 SER B CA 1
ATOM 1903 C C . SER B 2 73 ? -20.30803 -28.77559 -5.77192 1.000 56.93898 67 SER B C 1
ATOM 1904 O O . SER B 2 73 ? -20.62872 -29.69438 -6.53022 1.000 48.86245 67 SER B O 1
ATOM 1907 N N . GLY B 2 74 ? -19.34556 -27.89998 -6.05301 1.000 57.82296 68 GLY B N 1
ATOM 1908 C CA . GLY B 2 74 ? -18.53928 -28.04249 -7.25005 1.000 52.28511 68 GLY B CA 1
ATOM 1909 C C . GLY B 2 74 ? -19.33963 -27.94294 -8.53244 1.000 48.43467 68 GLY B C 1
ATOM 1910 O O . GLY B 2 74 ? -19.65376 -26.83712 -8.98023 1.000 48.94698 68 GLY B O 1
ATOM 1911 N N . THR B 2 75 ? -19.69544 -29.09265 -9.12261 1.000 49.76368 69 THR B N 1
ATOM 1912 C CA . THR B 2 75 ? -20.41544 -29.13296 -10.39291 1.000 46.54937 69 THR B CA 1
ATOM 1913 C C . THR B 2 75 ? -21.82832 -29.70210 -10.31267 1.000 43.06306 69 THR B C 1
ATOM 1914 O O . THR B 2 75 ? -22.61899 -29.45407 -11.22907 1.000 47.45994 69 THR B O 1
ATOM 1918 N N . ASP B 2 76 ? -22.16815 -30.45762 -9.26527 1.000 44.76683 70 ASP B N 1
ATOM 1919 C CA . ASP B 2 76 ? -23.44580 -31.16532 -9.17479 1.000 43.05721 70 ASP B CA 1
ATOM 1920 C C . ASP B 2 76 ? -24.34779 -30.46822 -8.16311 1.000 48.23525 70 ASP B C 1
ATOM 1921 O O . ASP B 2 76 ? -23.97513 -30.32039 -6.99474 1.000 41.27101 70 ASP B O 1
ATOM 1926 N N . PHE B 2 77 ? -25.53708 -30.07148 -8.60144 1.000 39.21689 71 PHE B N 1
ATOM 1927 C CA . PHE B 2 77 ? -26.48761 -29.38276 -7.73509 1.000 41.23940 71 PHE B CA 1
ATOM 1928 C C . PHE B 2 77 ? -27.86322 -29.99712 -7.91433 1.000 42.00853 71 PHE B C 1
ATOM 1929 O O . PHE B 2 77 ? -28.16612 -30.57820 -8.95796 1.000 42.34886 71 PHE B O 1
ATOM 1937 N N . SER B 2 78 ? -28.69773 -29.88168 -6.88332 1.000 37.62917 72 SER B N 1
ATOM 1938 C CA . SER B 2 78 ? -30.05694 -30.38257 -6.99637 1.000 38.51670 72 SER B CA 1
ATOM 1939 C C . SER B 2 78 ? -31.00759 -29.46386 -6.24288 1.000 45.18095 72 SER B C 1
ATOM 1940 O O . SER B 2 78 ? -30.64644 -28.86884 -5.22572 1.000 39.16099 72 SER B O 1
ATOM 1943 N N . LEU B 2 79 ? -32.21590 -29.33146 -6.78344 1.000 39.57746 73 LEU B N 1
ATOM 1944 C CA . LEU B 2 79 ? -33.32261 -28.65395 -6.12259 1.000 38.55519 73 LEU B CA 1
ATOM 1945 C C . LEU B 2 79 ? -34.29377 -29.73278 -5.66271 1.000 38.07157 73 LEU B C 1
ATOM 1946 O O . LEU B 2 79 ? -34.61112 -30.65309 -6.42491 1.000 37.06537 73 LEU B O 1
ATOM 1951 N N . ASN B 2 80 ? -34.73111 -29.65818 -4.40804 1.000 40.18863 74 ASN B N 1
ATOM 1952 C CA . ASN B 2 80 ? -35.63784 -30.65699 -3.85754 1.000 44.55019 74 ASN B CA 1
ATOM 1953 C C . ASN B 2 80 ? -36.91795 -29.97737 -3.40009 1.000 43.28729 74 ASN B C 1
ATOM 1954 O O . ASN B 2 80 ? -36.86829 -28.96586 -2.69831 1.000 39.69231 74 ASN B O 1
ATOM 1959 N N . ILE B 2 81 ? -38.05396 -30.51843 -3.82418 1.000 38.19238 75 ILE B N 1
ATOM 1960 C CA . ILE B 2 81 ? -39.36394 -30.02899 -3.41759 1.000 39.26196 75 ILE B CA 1
ATOM 1961 C C . ILE B 2 81 ? -40.11711 -31.17467 -2.76325 1.000 37.72555 75 ILE B C 1
ATOM 1962 O O . ILE B 2 81 ? -40.37097 -32.20856 -3.39302 1.000 37.24512 75 ILE B O 1
ATOM 1967 N N . HIS B 2 82 ? -40.47150 -30.98898 -1.49513 1.000 37.64721 76 HIS B N 1
ATOM 1968 C CA . HIS B 2 82 ? -41.14283 -32.04299 -0.75755 1.000 38.27074 76 HIS B CA 1
ATOM 1969 C C . HIS B 2 82 ? -41.92473 -31.44549 0.40228 1.000 40.98554 76 HIS B C 1
ATOM 1970 O O . HIS B 2 82 ? -41.35768 -30.69597 1.20782 1.000 40.85234 76 HIS B O 1
ATOM 1977 N N . PRO B 2 83 ? -43.22772 -31.73101 0.50759 1.000 42.58115 77 PRO B N 1
ATOM 1978 C CA . PRO B 2 83 ? -44.00323 -32.45909 -0.49921 1.000 41.90093 77 PRO B CA 1
ATOM 1979 C C . PRO B 2 83 ? -44.45392 -31.51970 -1.62172 1.000 43.74752 77 PRO B C 1
ATOM 1980 O O . PRO B 2 83 ? -44.57915 -30.31666 -1.40438 1.000 43.36112 77 PRO B O 1
ATOM 1984 N N . VAL B 2 84 ? -44.68154 -32.05054 -2.81613 1.000 42.72172 78 VAL B N 1
ATOM 1985 C CA . VAL B 2 84 ? -45.12676 -31.20960 -3.91929 1.000 44.51656 78 VAL B CA 1
ATOM 1986 C C . VAL B 2 84 ? -46.59049 -30.83959 -3.71642 1.000 51.41964 78 VAL B C 1
ATOM 1987 O O . VAL B 2 84 ? -47.42645 -31.68956 -3.37875 1.000 45.13531 78 VAL B O 1
ATOM 1991 N N . GLU B 2 85 ? -46.88998 -29.56027 -3.90023 1.000 43.27599 79 GLU B N 1
ATOM 1992 C CA . GLU B 2 85 ? -48.21719 -28.98822 -3.76767 1.000 47.01698 79 GLU B CA 1
ATOM 1993 C C . GLU B 2 85 ? -48.60953 -28.31824 -5.08047 1.000 52.72783 79 GLU B C 1
ATOM 1994 O O . GLU B 2 85 ? -47.77539 -28.09745 -5.96281 1.000 42.51979 79 GLU B O 1
ATOM 2000 N N . GLU B 2 86 ? -49.90054 -27.98871 -5.19792 1.000 46.12899 80 GLU B N 1
ATOM 2001 C CA . GLU B 2 86 ? -50.40995 -27.36637 -6.41954 1.000 55.33191 80 GLU B CA 1
ATOM 2002 C C . GLU B 2 86 ? -49.63590 -26.10893 -6.79686 1.000 47.29292 80 GLU B C 1
ATOM 2003 O O . GLU B 2 86 ? -49.43442 -25.83036 -7.98352 1.000 48.47842 80 GLU B O 1
ATOM 2009 N N . ASP B 2 87 ? -49.20949 -25.32536 -5.80251 1.000 39.52742 81 ASP B N 1
ATOM 2010 C CA . ASP B 2 87 ? -48.53994 -24.06214 -6.08039 1.000 45.44061 81 ASP B CA 1
ATOM 2011 C C . ASP B 2 87 ? -47.16045 -24.26461 -6.69702 1.000 44.67278 81 ASP B C 1
ATOM 2012 O O . ASP B 2 87 ? -46.56912 -23.29669 -7.18044 1.000 43.85997 81 ASP B O 1
ATOM 2017 N N . ASP B 2 88 ? -46.64069 -25.48885 -6.68733 1.000 40.38075 82 ASP B N 1
ATOM 2018 C CA . ASP B 2 88 ? -45.31283 -25.79489 -7.19896 1.000 42.72332 82 ASP B CA 1
ATOM 2019 C C . ASP B 2 88 ? -45.30233 -26.17341 -8.67206 1.000 38.96294 82 ASP B C 1
ATOM 2020 O O . ASP B 2 88 ? -44.21792 -26.32984 -9.24095 1.000 42.06528 82 ASP B O 1
ATOM 2025 N N . VAL B 2 89 ? -46.46750 -26.35064 -9.29427 1.000 40.62004 83 VAL B N 1
ATOM 2026 C CA . VAL B 2 89 ? -46.55423 -26.55053 -10.73973 1.000 41.58899 83 VAL B CA 1
ATOM 2027 C C . VAL B 2 89 ? -45.98137 -25.32867 -11.44715 1.000 41.74533 83 VAL B C 1
ATOM 2028 O O . VAL B 2 89 ? -46.56946 -24.24126 -11.39065 1.000 39.38126 83 VAL B O 1
ATOM 2032 N N . ALA B 2 90 ? -44.83680 -25.48812 -12.11750 1.000 36.32546 84 ALA B N 1
ATOM 2033 C CA . ALA B 2 90 ? -44.10563 -24.33418 -12.63694 1.000 34.75075 84 ALA B CA 1
ATOM 2034 C C . ALA B 2 90 ? -42.93330 -24.81245 -13.49531 1.000 38.63256 84 ALA B C 1
ATOM 2035 O O . ALA B 2 90 ? -42.64188 -26.00907 -13.58553 1.000 36.89974 84 ALA B O 1
ATOM 2037 N N . MET B 2 91 ? -42.28022 -23.84850 -14.13947 1.000 35.76539 85 MET B N 1
ATOM 2038 C CA . MET B 2 91 ? -40.98584 -24.02077 -14.78531 1.000 32.56190 85 MET B CA 1
ATOM 2039 C C . MET B 2 91 ? -39.89722 -23.69109 -13.76544 1.000 37.65422 85 MET B C 1
ATOM 2040 O O . MET B 2 91 ? -40.03484 -22.74090 -12.99118 1.000 38.00803 85 MET B O 1
ATOM 2045 N N . TYR B 2 92 ? -38.83227 -24.49113 -13.73487 1.000 32.02928 86 TYR B N 1
ATOM 2046 C CA . TYR B 2 92 ? -37.70622 -24.25072 -12.83826 1.000 28.83990 86 TYR B CA 1
ATOM 2047 C C . TYR B 2 92 ? -36.42170 -24.22219 -13.65149 1.000 34.99829 86 TYR B C 1
ATOM 2048 O O . TYR B 2 92 ? -36.27772 -24.98676 -14.60393 1.000 36.30222 86 TYR B O 1
ATOM 2057 N N . PHE B 2 93 ? -35.47055 -23.37967 -13.25338 1.000 31.83031 87 PHE B N 1
ATOM 2058 C CA . PHE B 2 93 ? -34.18453 -23.38851 -13.95181 1.000 31.67589 87 PHE B CA 1
ATOM 2059 C C . PHE B 2 93 ? -33.05621 -23.00926 -13.00296 1.000 35.07487 87 PHE B C 1
ATOM 2060 O O . PHE B 2 93 ? -33.25514 -22.24661 -12.04554 1.000 32.05058 87 PHE B O 1
ATOM 2068 N N . CYS B 2 94 ? -31.86229 -23.56234 -13.27624 1.000 29.37182 88 CYS B N 1
ATOM 2069 C CA . CYS B 2 94 ? -30.66476 -23.19426 -12.53684 1.000 31.27519 88 CYS B CA 1
ATOM 2070 C C . CYS B 2 94 ? -29.93228 -22.09478 -13.29517 1.000 32.69046 88 CYS B C 1
ATOM 2071 O O . CYS B 2 94 ? -30.18420 -21.84098 -14.47671 1.000 37.18079 88 CYS B O 1
ATOM 2074 N N . GLN B 2 95 ? -28.97647 -21.47269 -12.61158 1.000 31.54898 89 GLN B N 1
ATOM 2075 C CA . GLN B 2 95 ? -28.24481 -20.33274 -13.15200 1.000 32.38603 89 GLN B CA 1
ATOM 2076 C C . GLN B 2 95 ? -26.91444 -20.22194 -12.41715 1.000 37.91830 89 GLN B C 1
ATOM 2077 O O . GLN B 2 95 ? -26.88574 -20.28931 -11.18371 1.000 35.49732 89 GLN B O 1
ATOM 2083 N N . GLN B 2 96 ? -25.81064 -20.08492 -13.15824 1.000 33.61975 90 GLN B N 1
ATOM 2084 C CA . GLN B 2 96 ? -24.50672 -19.91727 -12.53588 1.000 36.57832 90 GLN B CA 1
ATOM 2085 C C . GLN B 2 96 ? -24.01827 -18.48618 -12.71454 1.000 38.55950 90 GLN B C 1
ATOM 2086 O O . GLN B 2 96 ? -24.26128 -17.84443 -13.74408 1.000 36.24223 90 GLN B O 1
ATOM 2092 N N . SER B 2 97 ? -23.30167 -18.00160 -11.70037 1.000 40.13378 91 SER B N 1
ATOM 2093 C CA . SER B 2 97 ? -22.75861 -16.65253 -11.69100 1.000 36.57490 91 SER B CA 1
ATOM 2094 C C . SER B 2 97 ? -21.25016 -16.65500 -11.52746 1.000 39.20213 91 SER B C 1
ATOM 2095 O O . SER B 2 97 ? -20.65959 -15.59856 -11.25382 1.000 39.30747 91 SER B O 1
ATOM 2098 N N . ARG B 2 98 ? -20.61384 -17.82185 -11.67799 1.000 39.38739 92 ARG B N 1
ATOM 2099 C CA . ARG B 2 98 ? -19.17288 -17.93398 -11.46536 1.000 41.87534 92 ARG B CA 1
ATOM 2100 C C . ARG B 2 98 ? -18.38060 -17.23121 -12.56383 1.000 40.24950 92 ARG B C 1
ATOM 2101 O O . ARG B 2 98 ? -17.34311 -16.60663 -12.29397 1.000 40.48767 92 ARG B O 1
ATOM 2109 N N . LYS B 2 99 ? -18.82611 -17.34606 -13.81256 1.000 41.04627 93 LYS B N 1
ATOM 2110 C CA . LYS B 2 99 ? -18.08881 -16.77895 -14.93383 1.000 43.47321 93 LYS B CA 1
ATOM 2111 C C . LYS B 2 99 ? -19.04302 -16.10935 -15.90922 1.000 37.30653 93 LYS B C 1
ATOM 2112 O O . LYS B 2 99 ? -20.18065 -16.54159 -16.08821 1.000 41.90678 93 LYS B O 1
ATOM 2118 N N . VAL B 2 100 ? -18.54304 -15.06366 -16.56218 1.000 45.80265 94 VAL B N 1
ATOM 2119 C CA . VAL B 2 100 ? -19.22995 -14.39986 -17.66715 1.000 37.26285 94 VAL B CA 1
ATOM 2120 C C . VAL B 2 100 ? -18.83308 -15.15864 -18.93167 1.000 44.93599 94 VAL B C 1
ATOM 2121 O O . VAL B 2 100 ? -17.63823 -15.38227 -19.15472 1.000 45.96437 94 VAL B O 1
ATOM 2125 N N . PRO B 2 101 ? -19.77524 -15.55810 -19.79635 1.000 45.20190 95 PRO B N 1
ATOM 2126 C CA . PRO B 2 101 ? -21.20735 -15.23563 -19.72222 1.000 42.19060 95 PRO B CA 1
ATOM 2127 C C . PRO B 2 101 ? -21.96693 -16.00810 -18.65907 1.000 45.13944 95 PRO B C 1
ATOM 2128 O O . PRO B 2 101 ? -21.67789 -17.18347 -18.43429 1.000 43.28128 95 PRO B O 1
ATOM 2132 N N . LEU B 2 102 ? -22.92195 -15.34083 -18.01188 1.000 42.51506 96 LEU B N 1
ATOM 2133 C CA . LEU B 2 102 ? -23.87145 -16.04319 -17.16604 1.000 40.98242 96 LEU B CA 1
ATOM 2134 C C . LEU B 2 102 ? -24.60505 -17.05948 -18.02765 1.000 42.03500 96 LEU B C 1
ATOM 2135 O O . LEU B 2 102 ? -24.86527 -16.80772 -19.20827 1.000 38.35759 96 LEU B O 1
ATOM 2140 N N . THR B 2 103 ? -24.89206 -18.23359 -17.45798 1.000 35.25583 97 THR B N 1
ATOM 2141 C CA . THR B 2 103 ? -25.57490 -19.27037 -18.21723 1.000 33.85465 97 THR B CA 1
ATOM 2142 C C . THR B 2 103 ? -26.66538 -19.88889 -17.34960 1.000 38.88804 97 THR B C 1
ATOM 2143 O O . THR B 2 103 ? -26.64295 -19.80098 -16.11691 1.000 35.74642 97 THR B O 1
ATOM 2147 N N . PHE B 2 104 ? -27.62181 -20.52260 -18.02380 1.000 32.49189 98 PHE B N 1
ATOM 2148 C CA . PHE B 2 104 ? -28.82725 -21.05351 -17.40847 1.000 34.64573 98 PHE B CA 1
ATOM 2149 C C . PHE B 2 104 ? -28.98848 -22.51449 -17.79462 1.000 38.19084 98 PHE B C 1
ATOM 2150 O O . PHE B 2 104 ? -28.59404 -22.92223 -18.88709 1.000 37.16441 98 PHE B O 1
ATOM 2158 N N . GLY B 2 105 ? -29.57458 -23.30457 -16.89794 1.000 27.84353 99 GLY B N 1
ATOM 2159 C CA . GLY B 2 105 ? -30.09964 -24.59002 -17.30615 1.000 29.96088 99 GLY B CA 1
ATOM 2160 C C . GLY B 2 105 ? -31.24842 -24.41957 -18.28287 1.000 28.82063 99 GLY B C 1
ATOM 2161 O O . GLY B 2 105 ? -31.87794 -23.37166 -18.35663 1.000 32.95489 99 GLY B O 1
ATOM 2162 N N . ALA B 2 106 ? -31.50693 -25.46710 -19.07567 1.000 35.79360 100 ALA B N 1
ATOM 2163 C CA . ALA B 2 106 ? -32.52543 -25.37874 -20.11651 1.000 37.63588 100 ALA B CA 1
ATOM 2164 C C . ALA B 2 106 ? -33.94646 -25.50627 -19.57598 1.000 36.39863 100 ALA B C 1
ATOM 2165 O O . ALA B 2 106 ? -34.89790 -25.33273 -20.34368 1.000 39.53859 100 ALA B O 1
ATOM 2167 N N . GLY B 2 107 ? -34.11471 -25.80860 -18.30232 1.000 36.12982 101 GLY B N 1
ATOM 2168 C CA . GLY B 2 107 ? -35.43587 -25.74548 -17.70190 1.000 34.08491 101 GLY B CA 1
ATOM 2169 C C . GLY B 2 107 ? -36.01485 -27.12366 -17.39832 1.000 42.64325 101 GLY B C 1
ATOM 2170 O O . GLY B 2 107 ? -35.73030 -28.11875 -18.07847 1.000 39.58739 101 GLY B O 1
ATOM 2171 N N . THR B 2 108 ? -36.84390 -27.17619 -16.35554 1.000 38.19098 102 THR B N 1
ATOM 2172 C CA . THR B 2 108 ? -37.64887 -28.34753 -16.01718 1.000 40.12962 102 THR B CA 1
ATOM 2173 C C . THR B 2 108 ? -39.09155 -27.90283 -15.86396 1.000 34.62957 102 THR B C 1
ATOM 2174 O O . THR B 2 108 ? -39.39706 -27.05974 -15.01245 1.000 38.35113 102 THR B O 1
ATOM 2178 N N . LYS B 2 109 ? -39.96905 -28.45551 -16.68675 1.000 36.62501 103 LYS B N 1
ATOM 2179 C CA . LYS B 2 109 ? -41.40269 -28.23281 -16.56048 1.000 40.08021 103 LYS B CA 1
ATOM 2180 C C . LYS B 2 109 ? -41.95369 -29.26549 -15.59059 1.000 42.06364 103 LYS B C 1
ATOM 2181 O O . LYS B 2 109 ? -41.94173 -30.47188 -15.87644 1.000 43.82421 103 LYS B O 1
ATOM 2187 N N . LEU B 2 110 ? -42.41425 -28.79424 -14.43857 1.000 41.64952 104 LEU B N 1
ATOM 2188 C CA . LEU B 2 110 ? -42.99900 -29.63899 -13.40703 1.000 43.53764 104 LEU B CA 1
ATOM 2189 C C . LEU B 2 110 ? -44.51181 -29.62049 -13.57086 1.000 52.22159 104 LEU B C 1
ATOM 2190 O O . LEU B 2 110 ? -45.14027 -28.56641 -13.42693 1.000 45.02533 104 LEU B O 1
ATOM 2195 N N . GLU B 2 111 ? -45.08842 -30.78209 -13.88155 1.000 50.42881 105 GLU B N 1
ATOM 2196 C CA . GLU B 2 111 ? -46.52036 -30.93597 -14.08773 1.000 50.48272 105 GLU B CA 1
ATOM 2197 C C . GLU B 2 111 ? -47.05205 -32.01085 -13.14970 1.000 52.46827 105 GLU B C 1
ATOM 2198 O O . GLU B 2 111 ? -46.29790 -32.84139 -12.63657 1.000 53.44262 105 GLU B O 1
ATOM 2204 N N . LEU B 2 112 ? -48.36343 -31.99568 -12.93150 1.000 54.83161 106 LEU B N 1
ATOM 2205 C CA . LEU B 2 112 ? -49.00279 -32.98146 -12.07029 1.000 62.73600 106 LEU B CA 1
ATOM 2206 C C . LEU B 2 112 ? -49.58968 -34.11198 -12.91055 1.000 65.94074 106 LEU B C 1
ATOM 2207 O O . LEU B 2 112 ? -49.95017 -33.91911 -14.07408 1.000 67.16228 106 LEU B O 1
ATOM 2212 N N . LYS B 2 113 ? -49.67080 -35.30069 -12.31653 1.000 66.85020 107 LYS B N 1
ATOM 2213 C CA . LYS B 2 113 ? -50.31273 -36.42815 -12.99308 1.000 76.73790 107 LYS B CA 1
ATOM 2214 C C . LYS B 2 113 ? -51.77543 -36.57678 -12.57929 1.000 77.32740 107 LYS B C 1
ATOM 2215 O O . LYS B 2 113 ? -52.19189 -36.07801 -11.53500 1.000 81.14786 107 LYS B O 1
ATOM 2221 N N . TRP B 2 124 ? -59.23270 -32.77641 -2.98621 1.000 109.56204 118 TRP B N 1
ATOM 2222 C CA . TRP B 2 124 ? -58.52673 -31.54587 -3.32785 1.000 105.06467 118 TRP B CA 1
ATOM 2223 C C . TRP B 2 124 ? -59.31905 -30.33434 -2.84505 1.000 107.08409 118 TRP B C 1
ATOM 2224 O O . TRP B 2 124 ? -60.53774 -30.27660 -3.00517 1.000 103.33686 118 TRP B O 1
ATOM 2235 N N . THR B 2 125 ? -58.62418 -29.36506 -2.25893 1.000 97.20455 119 THR B N 1
ATOM 2236 C CA . THR B 2 125 ? -59.29220 -28.20085 -1.69691 1.000 96.56481 119 THR B CA 1
ATOM 2237 C C . THR B 2 125 ? -59.80350 -27.26786 -2.79533 1.000 96.98473 119 THR B C 1
ATOM 2238 O O . THR B 2 125 ? -59.33915 -27.28816 -3.93954 1.000 84.91264 119 THR B O 1
ATOM 2242 N N . VAL B 2 126 ? -60.78656 -26.44141 -2.42674 1.000 93.05444 120 VAL B N 1
ATOM 2243 C CA . VAL B 2 126 ? -61.30763 -25.43382 -3.34946 1.000 95.63413 120 VAL B CA 1
ATOM 2244 C C . VAL B 2 126 ? -60.25894 -24.36513 -3.63268 1.000 87.43603 120 VAL B C 1
ATOM 2245 O O . VAL B 2 126 ? -60.22512 -23.78995 -4.72876 1.000 83.88486 120 VAL B O 1
ATOM 2249 N N . GLU B 2 127 ? -59.39918 -24.07039 -2.65325 1.000 93.11358 121 GLU B N 1
ATOM 2250 C CA . GLU B 2 127 ? -58.33656 -23.09429 -2.86713 1.000 88.41091 121 GLU B CA 1
ATOM 2251 C C . GLU B 2 127 ? -57.33999 -23.59209 -3.90728 1.000 84.64806 121 GLU B C 1
ATOM 2252 O O . GLU B 2 127 ? -56.91219 -22.83119 -4.78363 1.000 80.32170 121 GLU B O 1
ATOM 2258 N N . ASP B 2 128 ? -56.96254 -24.87164 -3.82543 1.000 75.97088 122 ASP B N 1
ATOM 2259 C CA . ASP B 2 128 ? -56.06010 -25.45290 -4.81436 1.000 83.35983 122 ASP B CA 1
ATOM 2260 C C . ASP B 2 128 ? -56.72978 -25.55641 -6.17707 1.000 80.61352 122 ASP B C 1
ATOM 2261 O O . ASP B 2 128 ? -56.08622 -25.34790 -7.21331 1.000 71.86592 122 ASP B O 1
ATOM 2266 N N . LEU B 2 129 ? -58.02149 -25.88502 -6.19647 1.000 76.29833 123 LEU B N 1
ATOM 2267 C CA . LEU B 2 129 ? -58.71678 -26.02671 -7.46743 1.000 75.61087 123 LEU B CA 1
ATOM 2268 C C . LEU B 2 129 ? -58.92859 -24.67241 -8.13323 1.000 75.52794 123 LEU B C 1
ATOM 2269 O O . LEU B 2 129 ? -58.89174 -24.57631 -9.36416 1.000 67.15802 123 LEU B O 1
ATOM 2274 N N . GLN B 2 130 ? -59.12424 -23.61293 -7.34314 1.000 70.78666 124 GLN B N 1
ATOM 2275 C CA . GLN B 2 130 ? -59.21574 -22.27397 -7.91902 1.000 73.21988 124 GLN B CA 1
ATOM 2276 C C . GLN B 2 130 ? -57.85813 -21.78678 -8.40876 1.000 65.24927 124 GLN B C 1
ATOM 2277 O O . GLN B 2 130 ? -57.76982 -21.12670 -9.45243 1.000 68.56938 124 GLN B O 1
ATOM 2283 N N . LYS B 2 131 ? -56.79359 -22.07722 -7.65482 1.000 64.14333 125 LYS B N 1
ATOM 2284 C CA . LYS B 2 131 ? -55.44762 -21.76863 -8.12479 1.000 72.78685 125 LYS B CA 1
ATOM 2285 C C . LYS B 2 131 ? -55.18083 -22.43423 -9.46785 1.000 60.16973 125 LYS B C 1
ATOM 2286 O O . LYS B 2 131 ? -54.64724 -21.80346 -10.38936 1.000 69.11440 125 LYS B O 1
ATOM 2292 N N . ARG B 2 132 ? -55.57801 -23.70187 -9.60720 1.000 60.64760 126 ARG B N 1
ATOM 2293 C CA . ARG B 2 132 ? -55.40274 -24.39794 -10.87756 1.000 67.55619 126 ARG B CA 1
ATOM 2294 C C . ARG B 2 132 ? -56.27909 -23.78806 -11.96206 1.000 63.94756 126 ARG B C 1
ATOM 2295 O O . ARG B 2 132 ? -55.83159 -23.60644 -13.10051 1.000 57.24733 126 ARG B O 1
ATOM 2303 N N . LEU B 2 133 ? -57.52906 -23.46325 -11.62240 1.000 60.14489 127 LEU B N 1
ATOM 2304 C CA . LEU B 2 133 ? -58.41272 -22.78297 -12.56477 1.000 69.21147 127 LEU B CA 1
ATOM 2305 C C . LEU B 2 133 ? -57.81712 -21.45161 -13.00883 1.000 64.82384 127 LEU B C 1
ATOM 2306 O O . LEU B 2 133 ? -57.73972 -21.15806 -14.20824 1.000 63.02257 127 LEU B O 1
ATOM 2311 N N . LEU B 2 134 ? -57.37695 -20.63883 -12.04585 1.000 58.51589 128 LEU B N 1
ATOM 2312 C CA . LEU B 2 134 ? -56.75686 -19.35869 -12.37063 1.000 63.36033 128 LEU B CA 1
ATOM 2313 C C . LEU B 2 134 ? -55.49612 -19.54506 -13.20518 1.000 58.66769 128 LEU B C 1
ATOM 2314 O O . LEU B 2 134 ? -55.23447 -18.76380 -14.12627 1.000 56.37888 128 LEU B O 1
ATOM 2319 N N . ALA B 2 135 ? -54.70820 -20.58042 -12.90764 1.000 57.93243 129 ALA B N 1
ATOM 2320 C CA . ALA B 2 135 ? -53.45033 -20.79063 -13.62022 1.000 54.81176 129 ALA B CA 1
ATOM 2321 C C . ALA B 2 135 ? -53.65034 -21.06272 -15.10726 1.000 58.71426 129 ALA B C 1
ATOM 2322 O O . ALA B 2 135 ? -52.70715 -20.89818 -15.88808 1.000 51.42679 129 ALA B O 1
ATOM 2324 N N . LEU B 2 136 ? -54.84903 -21.47917 -15.51796 1.000 54.17786 130 LEU B N 1
ATOM 2325 C CA . LEU B 2 136 ? -55.08771 -21.76930 -16.92786 1.000 51.53731 130 LEU B CA 1
ATOM 2326 C C . LEU B 2 136 ? -55.11324 -20.50131 -17.77825 1.000 47.55316 130 LEU B C 1
ATOM 2327 O O . LEU B 2 136 ? -54.76127 -20.53843 -18.96702 1.000 53.81868 130 LEU B O 1
ATOM 2332 N N . ASP B 2 137 ? -55.50643 -19.37257 -17.19071 1.000 50.13798 131 ASP B N 1
ATOM 2333 C CA . ASP B 2 137 ? -55.72458 -18.17648 -18.00093 1.000 49.25429 131 ASP B CA 1
ATOM 2334 C C . ASP B 2 137 ? -54.42743 -17.61918 -18.57491 1.000 49.26576 131 ASP B C 1
ATOM 2335 O O . ASP B 2 137 ? -54.39894 -17.31972 -19.77921 1.000 49.60194 131 ASP B O 1
ATOM 2340 N N . PRO B 2 138 ? -53.33952 -17.45103 -17.80993 1.000 51.10572 132 PRO B N 1
ATOM 2341 C CA . PRO B 2 138 ? -52.10889 -16.92441 -18.42675 1.000 51.52209 132 PRO B CA 1
ATOM 2342 C C . PRO B 2 138 ? -51.52630 -17.84653 -19.49063 1.000 49.62692 132 PRO B C 1
ATOM 2343 O O . PRO B 2 138 ? -50.88736 -17.36737 -20.43823 1.000 49.31997 132 PRO B O 1
ATOM 2347 N N . MET B 2 139 ? -51.74666 -19.15748 -19.37567 1.000 48.66669 133 MET B N 1
ATOM 2348 C CA . MET B 2 139 ? -51.28286 -20.08091 -20.40700 1.000 47.48817 133 MET B CA 1
ATOM 2349 C C . MET B 2 139 ? -52.06282 -19.88915 -21.70005 1.000 45.71803 133 MET B C 1
ATOM 2350 O O . MET B 2 139 ? -51.47618 -19.87176 -22.79180 1.000 52.30917 133 MET B O 1
ATOM 2355 N N . MET B 2 140 ? -53.38652 -19.75788 -21.59740 1.000 44.99081 134 MET B N 1
ATOM 2356 C CA . MET B 2 140 ? -54.19783 -19.44939 -22.76995 1.000 47.84989 134 MET B CA 1
ATOM 2357 C C . MET B 2 140 ? -53.76349 -18.13388 -23.39699 1.000 44.96688 134 MET B C 1
ATOM 2358 O O . MET B 2 140 ? -53.53458 -18.05918 -24.61098 1.000 55.61095 134 MET B O 1
ATOM 2363 N N . GLU B 2 141 ? -53.63396 -17.08460 -22.57309 1.000 45.43144 135 GLU B N 1
ATOM 2364 C CA . GLU B 2 141 ? -53.28039 -15.76291 -23.08459 1.000 48.61756 135 GLU B CA 1
ATOM 2365 C C . GLU B 2 141 ? -51.94533 -15.80075 -23.82514 1.000 45.85179 135 GLU B C 1
ATOM 2366 O O . GLU B 2 141 ? -51.77226 -15.12399 -24.84567 1.000 55.97075 135 GLU B O 1
ATOM 2372 N N . GLN B 2 142 ? -50.99646 -16.59848 -23.32980 1.000 46.51012 136 GLN B N 1
ATOM 2373 C CA . GLN B 2 142 ? -49.69209 -16.72796 -23.97792 1.000 49.84888 136 GLN B CA 1
ATOM 2374 C C . GLN B 2 142 ? -49.80760 -17.38333 -25.35104 1.000 56.19477 136 GLN B C 1
ATOM 2375 O O . GLN B 2 142 ? -49.15387 -16.94945 -26.31230 1.000 57.92874 136 GLN B O 1
ATOM 2381 N N . GLU B 2 143 ? -50.62491 -18.43611 -25.45774 1.000 51.53871 137 GLU B N 1
ATOM 2382 C CA . GLU B 2 143 ? -50.83847 -19.11129 -26.73421 1.000 53.82579 137 GLU B CA 1
ATOM 2383 C C . GLU B 2 143 ? -51.56680 -18.22119 -27.73566 1.000 53.92486 137 GLU B C 1
ATOM 2384 O O . GLU B 2 143 ? -51.24370 -18.23310 -28.92964 1.000 56.37530 137 GLU B O 1
ATOM 2390 N N . ILE B 2 144 ? -52.57741 -17.47387 -27.28764 1.000 50.84328 138 ILE B N 1
ATOM 2391 C CA . ILE B 2 144 ? -53.26527 -16.57515 -28.20985 1.000 53.13680 138 ILE B CA 1
ATOM 2392 C C . ILE B 2 144 ? -52.32527 -15.47335 -28.68403 1.000 51.57339 138 ILE B C 1
ATOM 2393 O O . ILE B 2 144 ? -52.29898 -15.13949 -29.87300 1.000 59.22764 138 ILE B O 1
ATOM 2398 N N . GLU B 2 145 ? -51.52571 -14.90768 -27.77247 1.000 46.63713 139 GLU B N 1
ATOM 2399 C CA . GLU B 2 145 ? -50.60503 -13.83662 -28.14989 1.000 53.35477 139 GLU B CA 1
ATOM 2400 C C . GLU B 2 145 ? -49.61627 -14.29097 -29.22639 1.000 52.68166 139 GLU B C 1
ATOM 2401 O O . GLU B 2 145 ? -49.29374 -13.52332 -30.14127 1.000 53.52100 139 GLU B O 1
ATOM 2407 N N A GLU B 2 146 ? -49.12425 -15.53014 -29.12808 0.434 54.08313 140 GLU B N 1
ATOM 2408 N N B GLU B 2 146 ? -49.12286 -15.52860 -29.13482 0.566 54.06609 140 GLU B N 1
ATOM 2409 C CA A GLU B 2 146 ? -48.29455 -16.08881 -30.19284 0.434 55.06997 140 GLU B CA 1
ATOM 2410 C CA B GLU B 2 146 ? -48.28803 -16.06457 -30.20734 0.566 55.04873 140 GLU B CA 1
ATOM 2411 C C A GLU B 2 146 ? -49.02775 -16.06877 -31.52732 0.434 53.74764 140 GLU B C 1
ATOM 2412 C C B GLU B 2 146 ? -49.02991 -16.06260 -31.53615 0.566 53.75237 140 GLU B C 1
ATOM 2413 O O A GLU B 2 146 ? -48.44189 -15.73283 -32.56516 0.434 50.28697 140 GLU B O 1
ATOM 2414 O O B GLU B 2 146 ? -48.45080 -15.73520 -32.58049 0.566 50.44803 140 GLU B O 1
ATOM 2425 N N . ILE B 2 147 ? -50.30662 -16.44981 -31.51907 1.000 51.94226 141 ILE B N 1
ATOM 2426 C CA . ILE B 2 147 ? -51.11438 -16.41226 -32.73264 1.000 50.61171 141 ILE B CA 1
ATOM 2427 C C . ILE B 2 147 ? -51.25041 -14.98232 -33.23270 1.000 49.45690 141 ILE B C 1
ATOM 2428 O O . ILE B 2 147 ? -51.11656 -14.71241 -34.43339 1.000 51.72458 141 ILE B O 1
ATOM 2433 N N . ARG B 2 148 ? -51.53188 -14.04448 -32.32109 1.000 46.89424 142 ARG B N 1
ATOM 2434 C CA . ARG B 2 148 ? -51.73404 -12.66289 -32.75094 1.000 52.10217 142 ARG B CA 1
ATOM 2435 C C . ARG B 2 148 ? -50.46430 -12.08778 -33.36538 1.000 47.94993 142 ARG B C 1
ATOM 2436 O O . ARG B 2 148 ? -50.52125 -11.39660 -34.38833 1.000 51.34806 142 ARG B O 1
ATOM 2444 N N . GLN B 2 149 ? -49.30482 -12.37948 -32.77142 1.000 44.83081 143 GLN B N 1
ATOM 2445 C CA . GLN B 2 149 ? -48.06070 -11.82523 -33.29533 1.000 45.68418 143 GLN B CA 1
ATOM 2446 C C . GLN B 2 149 ? -47.69800 -12.45503 -34.63422 1.000 46.37241 143 GLN B C 1
ATOM 2447 O O . GLN B 2 149 ? -47.15746 -11.77614 -35.51602 1.000 51.66122 143 GLN B O 1
ATOM 2453 N N . LYS B 2 150 ? -47.99187 -13.74582 -34.80193 1.000 46.93056 144 LYS B N 1
ATOM 2454 C CA . LYS B 2 150 ? -47.75550 -14.40521 -36.08088 1.000 56.17270 144 LYS B CA 1
ATOM 2455 C C . LYS B 2 150 ? -48.56552 -13.74843 -37.19253 1.000 50.14681 144 LYS B C 1
ATOM 2456 O O . LYS B 2 150 ? -48.06267 -13.54883 -38.30708 1.000 53.41023 144 LYS B O 1
ATOM 2462 N N . TYR B 2 151 ? -49.81496 -13.39131 -36.90494 1.000 46.97071 145 TYR B N 1
ATOM 2463 C CA . TYR B 2 151 ? -50.65157 -12.76290 -37.91745 1.000 49.49918 145 TYR B CA 1
ATOM 2464 C C . TYR B 2 151 ? -50.34314 -11.28031 -38.09839 1.000 52.51407 145 TYR B C 1
ATOM 2465 O O . TYR B 2 151 ? -50.57301 -10.73721 -39.18377 1.000 51.85495 145 TYR B O 1
ATOM 2474 N N . GLN B 2 152 ? -49.85159 -10.59641 -37.06418 1.000 46.77788 146 GLN B N 1
ATOM 2475 C CA . GLN B 2 152 ? -49.45676 -9.20691 -37.28079 1.000 45.84331 146 GLN B CA 1
ATOM 2476 C C . GLN B 2 152 ? -48.25179 -9.14328 -38.21221 1.000 46.73843 146 GLN B C 1
ATOM 2477 O O . GLN B 2 152 ? -48.10973 -8.18847 -38.98874 1.000 48.23882 146 GLN B O 1
ATOM 2483 N N . CYS B 2 153 ? -47.40714 -10.17600 -38.16268 1.000 47.51110 147 CYS B N 1
ATOM 2484 C CA . CYS B 2 153 ? -46.28025 -10.30375 -39.07843 1.000 49.05333 147 CYS B CA 1
ATOM 2485 C C . CYS B 2 153 ? -46.73566 -10.31892 -40.53219 1.000 57.93997 147 CYS B C 1
ATOM 2486 O O . CYS B 2 153 ? -46.02160 -9.82490 -41.41486 1.000 58.43190 147 CYS B O 1
ATOM 2489 N N . LYS B 2 154 ? -47.90590 -10.89296 -40.80129 1.000 50.07111 148 LYS B N 1
ATOM 2490 C CA . LYS B 2 154 ? -48.45545 -10.93864 -42.14906 1.000 52.79806 148 LYS B CA 1
ATOM 2491 C C . LYS B 2 154 ? -49.30025 -9.70862 -42.47383 1.000 57.08430 148 LYS B C 1
ATOM 2492 O O . LYS B 2 154 ? -49.32505 -9.27493 -43.62980 1.000 55.32538 148 LYS B O 1
ATOM 2498 N N . ARG B 2 155 ? -49.98010 -9.12222 -41.48013 1.000 49.32531 149 ARG B N 1
ATOM 2499 C CA . ARG B 2 155 ? -50.86078 -7.98495 -41.74291 1.000 49.25522 149 ARG B CA 1
ATOM 2500 C C . ARG B 2 155 ? -50.09006 -6.68892 -41.95212 1.000 48.84362 149 ARG B C 1
ATOM 2501 O O . ARG B 2 155 ? -50.41955 -5.90439 -42.84880 1.000 52.05503 149 ARG B O 1
ATOM 2509 N N . GLN B 2 156 ? -49.09614 -6.42180 -41.10743 1.000 47.92323 150 GLN B N 1
ATOM 2510 C CA . GLN B 2 156 ? -48.46812 -5.10508 -41.12897 1.000 47.79114 150 GLN B CA 1
ATOM 2511 C C . GLN B 2 156 ? -47.74775 -4.80020 -42.43225 1.000 48.79909 150 GLN B C 1
ATOM 2512 O O . GLN B 2 156 ? -47.83878 -3.64748 -42.88764 1.000 54.88894 150 GLN B O 1
ATOM 2518 N N . PRO B 2 157 ? -47.04350 -5.73656 -43.07771 1.000 56.12803 151 PRO B N 1
ATOM 2519 C CA . PRO B 2 157 ? -46.48911 -5.42176 -44.40259 1.000 59.41315 151 PRO B CA 1
ATOM 2520 C C . PRO B 2 157 ? -47.55646 -5.03873 -45.40482 1.000 60.83458 151 PRO B C 1
ATOM 2521 O O . PRO B 2 157 ? -47.31713 -4.18078 -46.26623 1.000 59.95757 151 PRO B O 1
ATOM 2525 N N . ILE B 2 158 ? -48.74317 -5.63656 -45.29569 1.000 53.97074 152 ILE B N 1
ATOM 2526 C CA . ILE B 2 158 ? -49.82249 -5.33387 -46.22904 1.000 60.44926 152 ILE B CA 1
ATOM 2527 C C . ILE B 2 158 ? -50.39194 -3.95223 -45.95291 1.000 62.52885 152 ILE B C 1
ATOM 2528 O O . ILE B 2 158 ? -50.63067 -3.15840 -46.87262 1.000 55.49880 152 ILE B O 1
ATOM 2533 N N . LEU B 2 159 ? -50.62021 -3.64838 -44.67763 1.000 57.32613 153 LEU B N 1
ATOM 2534 C CA . LEU B 2 159 ? -51.14626 -2.34383 -44.30812 1.000 56.12277 153 LEU B CA 1
ATOM 2535 C C . LEU B 2 159 ? -50.15308 -1.24623 -44.65953 1.000 67.50334 153 LEU B C 1
ATOM 2536 O O . LEU B 2 159 ? -50.54488 -0.14828 -45.07317 1.000 60.50089 153 LEU B O 1
ATOM 2541 N N . ASP B 2 160 ? -48.85676 -1.53506 -44.51521 1.000 61.80758 154 ASP B N 1
ATOM 2542 C CA . ASP B 2 160 ? -47.83489 -0.55933 -44.86573 1.000 65.07605 154 ASP B CA 1
ATOM 2543 C C . ASP B 2 160 ? -47.75537 -0.35644 -46.37225 1.000 64.92104 154 ASP B C 1
ATOM 2544 O O . ASP B 2 160 ? -47.40505 0.73572 -46.83018 1.000 68.69170 154 ASP B O 1
ATOM 2549 N N . ALA B 2 161 ? -48.07171 -1.38803 -47.15641 1.000 64.60578 155 ALA B N 1
ATOM 2550 C CA . ALA B 2 161 ? -48.07183 -1.22644 -48.60740 1.000 68.17645 155 ALA B CA 1
ATOM 2551 C C . ALA B 2 161 ? -49.23206 -0.34753 -49.05822 1.000 75.08851 155 ALA B C 1
ATOM 2552 O O . ALA B 2 161 ? -49.07558 0.48498 -49.95913 1.000 75.99451 155 ALA B O 1
ATOM 2554 N N . ILE B 2 162 ? -50.40044 -0.51153 -48.43375 1.000 59.20314 156 ILE B N 1
ATOM 2555 C CA . ILE B 2 162 ? -51.56025 0.30428 -48.78251 1.000 66.75187 156 ILE B CA 1
ATOM 2556 C C . ILE B 2 162 ? -51.32804 1.76350 -48.40752 1.000 73.85039 156 ILE B C 1
ATOM 2557 O O . ILE B 2 162 ? -51.63468 2.67514 -49.18673 1.000 72.67067 156 ILE B O 1
ATOM 2562 N N . GLU B 2 163 ? -50.78312 2.00908 -47.21254 1.000 64.97483 157 GLU B N 1
ATOM 2563 C CA . GLU B 2 163 ? -50.56283 3.38035 -46.76508 1.000 63.19830 157 GLU B CA 1
ATOM 2564 C C . GLU B 2 163 ? -49.57441 4.11176 -47.67185 1.000 78.26363 157 GLU B C 1
ATOM 2565 O O . GLU B 2 163 ? -49.75753 5.29804 -47.97074 1.000 77.31313 157 GLU B O 1
ATOM 2571 N N . ALA B 2 164 ? -48.52596 3.41871 -48.12682 1.000 70.72349 158 ALA B N 1
ATOM 2572 C CA . ALA B 2 164 ? -47.56238 4.03653 -49.03524 1.000 80.70159 158 ALA B CA 1
ATOM 2573 C C . ALA B 2 164 ? -48.22436 4.46117 -50.34102 1.000 84.40392 158 ALA B C 1
ATOM 2574 O O . ALA B 2 164 ? -47.93315 5.53992 -50.87153 1.000 88.17503 158 ALA B O 1
ATOM 2576 N N . LYS B 2 165 ? -49.11528 3.62948 -50.87202 1.000 85.38853 159 LYS B N 1
ATOM 2577 C CA . LYS B 2 165 ? -49.85895 3.96709 -52.07911 1.000 79.82072 159 LYS B CA 1
ATOM 2578 C C . LYS B 2 165 ? -50.74533 5.19067 -51.85454 1.000 81.49576 159 LYS B C 1
ATOM 2579 O O . LYS B 2 165 ? -51.18057 5.83781 -52.80682 1.000 79.89638 159 LYS B O 1
ATOM 2585 N N . MET C 3 1 ? -16.62246 -10.92867 1.64961 1.000 75.53288 611 MET C N 1
ATOM 2586 C CA . MET C 3 1 ? -16.13268 -10.00453 0.63466 1.000 62.97524 611 MET C CA 1
ATOM 2587 C C . MET C 3 1 ? -17.18070 -9.73468 -0.44139 1.000 60.29933 611 MET C C 1
ATOM 2588 O O . MET C 3 1 ? -17.49527 -10.61780 -1.23298 1.000 55.94428 611 MET C O 1
ATOM 2593 N N . PRO C 3 2 ? -17.71471 -8.51275 -0.47029 1.000 53.80217 612 PRO C N 1
ATOM 2594 C CA . PRO C 3 2 ? -18.73517 -8.19204 -1.46971 1.000 48.94124 612 PRO C CA 1
ATOM 2595 C C . PRO C 3 2 ? -18.16125 -8.34044 -2.86739 1.000 51.74309 612 PRO C C 1
ATOM 2596 O O . PRO C 3 2 ? -16.96912 -8.13742 -3.09445 1.000 54.84984 612 PRO C O 1
ATOM 2600 N N . ILE C 3 3 ? -19.02142 -8.72075 -3.80227 1.000 44.54025 613 ILE C N 1
ATOM 2601 C CA . ILE C 3 3 ? -18.68898 -8.77280 -5.21935 1.000 43.73954 613 ILE C CA 1
ATOM 2602 C C . ILE C 3 3 ? -19.39670 -7.58919 -5.86703 1.000 44.60517 613 ILE C C 1
ATOM 2603 O O . ILE C 3 3 ? -20.61057 -7.63401 -6.09712 1.000 39.44291 613 ILE C O 1
ATOM 2608 N N . TRP C 3 4 ? -18.64831 -6.51102 -6.14925 1.000 44.45733 614 TRP C N 1
ATOM 2609 C CA . TRP C 3 4 ? -19.27981 -5.28284 -6.63281 1.000 48.17158 614 TRP C CA 1
ATOM 2610 C C . TRP C 3 4 ? -19.67641 -5.37200 -8.10084 1.000 49.61676 614 TRP C C 1
ATOM 2611 O O . TRP C 3 4 ? -20.72680 -4.84862 -8.49029 1.000 40.71709 614 TRP C O 1
ATOM 2622 N N . LYS C 3 5 ? -18.84714 -6.01073 -8.92454 1.000 41.47643 615 LYS C N 1
ATOM 2623 C CA . LYS C 3 5 ? -19.15169 -6.21267 -10.33507 1.000 42.47631 615 LYS C CA 1
ATOM 2624 C C . LYS C 3 5 ? -19.44783 -7.68921 -10.55587 1.000 41.19342 615 LYS C C 1
ATOM 2625 O O . LYS C 3 5 ? -20.45548 -8.19929 -10.04950 1.000 38.69719 615 LYS C O 1
ATOM 2631 N N . PHE C 3 6 ? -18.58074 -8.39131 -11.28828 1.000 39.19602 616 PHE C N 1
ATOM 2632 C CA . PHE C 3 6 ? -18.68752 -9.83480 -11.42619 1.000 37.12052 616 PHE C CA 1
ATOM 2633 C C . PHE C 3 6 ? -17.53521 -10.49346 -10.67972 1.000 41.73621 616 PHE C C 1
ATOM 2634 O O . PHE C 3 6 ? -16.54556 -9.83293 -10.34260 1.000 44.19062 616 PHE C O 1
ATOM 2642 N N . PRO C 3 7 ? -17.64144 -11.78600 -10.36906 1.000 40.87735 617 PRO C N 1
ATOM 2643 C CA . PRO C 3 7 ? -16.53890 -12.47297 -9.68613 1.000 46.87417 617 PRO C CA 1
ATOM 2644 C C . PRO C 3 7 ? -15.22359 -12.29370 -10.41767 1.000 53.72486 617 PRO C C 1
ATOM 2645 O O . PRO C 3 7 ? -15.13851 -12.56944 -11.61449 1.000 50.80024 617 PRO C O 1
ATOM 2649 N N . ASP C 3 8 ? -14.20843 -11.80421 -9.71695 1.000 57.64815 618 ASP C N 1
ATOM 2650 C CA . ASP C 3 8 ? -12.91112 -11.54051 -10.32559 1.000 63.51397 618 ASP C CA 1
ATOM 2651 C C . ASP C 3 8 ? -11.77270 -12.07778 -9.46600 1.000 67.12250 618 ASP C C 1
ATOM 2652 O O . ASP C 3 8 ? -12.00340 -12.80905 -8.50279 1.000 74.86677 618 ASP C O 1
ATOM 2658 N N . GLN D 1 3 ? -0.46426 -19.20575 -18.34807 1.000 60.01543 1 GLN D N 1
ATOM 2659 C CA . GLN D 1 3 ? -0.26301 -17.85343 -18.86435 1.000 59.12055 1 GLN D CA 1
ATOM 2660 C C . GLN D 1 3 ? -0.47498 -16.80990 -17.78717 1.000 50.81728 1 GLN D C 1
ATOM 2661 O O . GLN D 1 3 ? -1.44399 -16.87895 -17.03028 1.000 64.67589 1 GLN D O 1
ATOM 2667 N N . VAL D 1 4 ? 0.40234 -15.81753 -17.71873 1.000 44.30959 2 VAL D N 1
ATOM 2668 C CA . VAL D 1 4 ? 0.29809 -14.79782 -16.68195 1.000 51.49664 2 VAL D CA 1
ATOM 2669 C C . VAL D 1 4 ? -0.52611 -13.63503 -17.21708 1.000 50.88547 2 VAL D C 1
ATOM 2670 O O . VAL D 1 4 ? -0.22291 -13.07358 -18.27650 1.000 43.72048 2 VAL D O 1
ATOM 2674 N N . THR D 1 5 ? -1.58404 -13.27836 -16.49212 1.000 42.44445 3 THR D N 1
ATOM 2675 C CA . THR D 1 5 ? -2.44288 -12.17298 -16.88290 1.000 46.60142 3 THR D CA 1
ATOM 2676 C C . THR D 1 5 ? -2.66871 -11.25702 -15.68876 1.000 46.38014 3 THR D C 1
ATOM 2677 O O . THR D 1 5 ? -2.71627 -11.71192 -14.54470 1.000 42.78068 3 THR D O 1
ATOM 2681 N N . LEU D 1 6 ? -2.77542 -9.95496 -15.97425 1.000 37.45654 4 LEU D N 1
ATOM 2682 C CA . LEU D 1 6 ? -2.99899 -8.90715 -14.98686 1.000 34.51740 4 LEU D CA 1
ATOM 2683 C C . LEU D 1 6 ? -4.16001 -8.05114 -15.46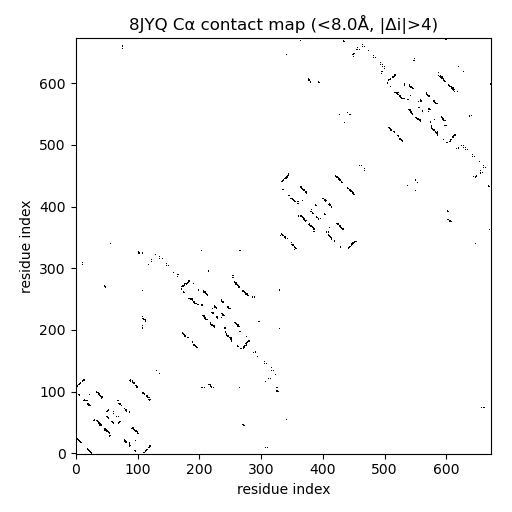330 1.000 41.87717 4 LEU D C 1
ATOM 2684 O O . LEU D 1 6 ? -4.22430 -7.69142 -16.64011 1.000 43.26159 4 LEU D O 1
ATOM 2689 N N . LYS D 1 7 ? -5.08468 -7.72152 -14.56347 1.000 35.65183 5 LYS D N 1
ATOM 2690 C CA . LYS D 1 7 ? -6.27178 -6.97371 -14.96946 1.000 38.78882 5 LYS D CA 1
ATOM 2691 C C . LYS D 1 7 ? -6.62245 -5.94196 -13.91190 1.000 40.00547 5 LYS D C 1
ATOM 2692 O O . LYS D 1 7 ? -7.03681 -6.30045 -12.80315 1.000 40.72022 5 LYS D O 1
ATOM 2698 N N . GLU D 1 8 ? -6.50731 -4.67061 -14.28060 1.000 38.02397 6 GLU D N 1
ATOM 2699 C CA . GLU D 1 8 ? -6.83902 -3.55884 -13.39968 1.000 37.45938 6 GLU D CA 1
ATOM 2700 C C . GLU D 1 8 ? -8.32626 -3.24655 -13.45968 1.000 41.16885 6 GLU D C 1
ATOM 2701 O O . GLU D 1 8 ? -8.95276 -3.33666 -14.51732 1.000 45.17986 6 GLU D O 1
ATOM 2707 N N . SER D 1 9 ? -8.89176 -2.87280 -12.31096 1.000 40.57877 7 SER D N 1
ATOM 2708 C CA . SER D 1 9 ? -10.24056 -2.35248 -12.24919 1.000 44.10375 7 SER D CA 1
ATOM 2709 C C . SER D 1 9 ? -10.23136 -1.12270 -11.35333 1.000 43.19202 7 SER D C 1
ATOM 2710 O O . SER D 1 9 ? -9.34684 -0.95567 -10.50984 1.000 46.27363 7 SER D O 1
ATOM 2713 N N . GLY D 1 10 ? -11.17483 -0.23102 -11.59526 1.000 34.83054 8 GLY D N 1
ATOM 2714 C CA . GLY D 1 10 ? -11.24190 0.98612 -10.83734 1.000 37.64142 8 GLY D CA 1
ATOM 2715 C C . GLY D 1 10 ? -12.62130 1.59442 -10.90536 1.000 38.33560 8 GLY D C 1
ATOM 2716 O O . GLY D 1 10 ? -13.56381 1.01252 -11.45276 1.000 39.62036 8 GLY D O 1
ATOM 2717 N N . PRO D 1 11 ? -12.74910 2.81334 -10.37891 1.000 34.64165 9 PRO D N 1
ATOM 2718 C CA . PRO D 1 11 ? -14.07913 3.43134 -10.25525 1.000 43.01803 9 PRO D CA 1
ATOM 2719 C C . PRO D 1 11 ? -14.60168 4.01384 -11.55129 1.000 44.56969 9 PRO D C 1
ATOM 2720 O O . PRO D 1 11 ? -15.80996 4.27529 -11.65297 1.000 41.96869 9 PRO D O 1
ATOM 2724 N N . GLY D 1 12 ? -13.73663 4.25714 -12.52657 1.000 42.22611 10 GLY D N 1
ATOM 2725 C CA . GLY D 1 12 ? -14.11890 5.09052 -13.66444 1.000 35.94150 10 GLY D CA 1
ATOM 2726 C C . GLY D 1 12 ? -13.87771 6.57145 -13.35895 1.000 40.26105 10 GLY D C 1
ATOM 2727 O O . GLY D 1 12 ? -12.73435 7.00963 -13.32009 1.000 44.62095 10 GLY D O 1
ATOM 2728 N N . ILE D 1 13 ? -14.95061 7.30845 -13.11963 1.000 41.04929 11 ILE D N 1
ATOM 2729 C CA . ILE D 1 13 ? -14.83292 8.70721 -12.76740 1.000 36.13245 11 ILE D CA 1
ATOM 2730 C C . ILE D 1 13 ? -14.86463 8.85076 -11.25116 1.000 48.24550 11 ILE D C 1
ATOM 2731 O O . ILE D 1 13 ? -15.29470 7.95541 -10.51535 1.000 44.61318 11 ILE D O 1
ATOM 2736 N N . LEU D 1 14 ? -14.39582 10.00524 -10.78339 1.000 41.54494 12 LEU D N 1
ATOM 2737 C CA . LEU D 1 14 ? -14.15910 10.27891 -9.37452 1.000 45.83585 12 LEU D CA 1
ATOM 2738 C C . LEU D 1 14 ? -14.27344 11.78227 -9.16450 1.000 38.81059 12 LEU D C 1
ATOM 2739 O O . LEU D 1 14 ? -13.90580 12.55556 -10.04973 1.000 39.11040 12 LEU D O 1
ATOM 2744 N N . GLN D 1 15 ? -14.83964 12.21174 -7.95121 1.000 39.59029 13 GLN D N 1
ATOM 2745 C CA . GLN D 1 15 ? -14.82263 13.64403 -7.69001 1.000 37.29918 13 GLN D CA 1
ATOM 2746 C C . GLN D 1 15 ? -13.54540 14.03369 -6.95201 1.000 38.30331 13 GLN D C 1
ATOM 2747 O O . GLN D 1 15 ? -12.93431 13.20007 -6.27535 1.000 41.28166 13 GLN D O 1
ATOM 2753 N N . PRO D 1 16 ? -13.10182 15.28344 -7.07931 1.000 37.51829 14 PRO D N 1
ATOM 2754 C CA . PRO D 1 16 ? -11.90967 15.71779 -6.34229 1.000 38.91865 14 PRO D CA 1
ATOM 2755 C C . PRO D 1 16 ? -12.05002 15.44915 -4.84970 1.000 43.29126 14 PRO D C 1
ATOM 2756 O O . PRO D 1 16 ? -13.15205 15.48419 -4.28924 1.000 40.06293 14 PRO D O 1
ATOM 2760 N N . SER D 1 17 ? -10.91233 15.13230 -4.22714 1.000 39.87845 15 SER D N 1
ATOM 2761 C CA . SER D 1 17 ? -10.78013 14.87362 -2.79019 1.000 39.49876 15 SER D CA 1
ATOM 2762 C C . SER D 1 17 ? -11.31543 13.50460 -2.39687 1.000 43.86326 15 SER D C 1
ATOM 2763 O O . SER D 1 17 ? -11.16793 13.09443 -1.24342 1.000 46.91627 15 SER D O 1
ATOM 2766 N N . GLN D 1 18 ? -11.91658 12.77671 -3.33311 1.000 39.09551 16 GLN D N 1
ATOM 2767 C CA . GLN D 1 18 ? -12.27302 11.39849 -3.04170 1.000 42.61815 16 GLN D CA 1
ATOM 2768 C C . GLN D 1 18 ? -11.01905 10.53082 -3.07309 1.000 45.06619 16 GLN D C 1
ATOM 2769 O O . GLN D 1 18 ? -9.95594 10.94320 -3.55730 1.000 39.57947 16 GLN D O 1
ATOM 2775 N N . THR D 1 19 ? -11.13272 9.32583 -2.53009 1.000 39.61584 17 THR D N 1
ATOM 2776 C CA . THR D 1 19 ? -10.01668 8.38743 -2.56354 1.000 39.96596 17 THR D CA 1
ATOM 2777 C C . THR D 1 19 ? -10.14590 7.48492 -3.78254 1.000 37.52933 17 THR D C 1
ATOM 2778 O O . THR D 1 19 ? -11.21983 6.93334 -4.04089 1.000 39.11547 17 THR D O 1
ATOM 2782 N N . LEU D 1 20 ? -9.04974 7.34089 -4.53427 1.000 33.64522 18 LEU D N 1
ATOM 2783 C CA . LEU D 1 20 ? -8.98108 6.39596 -5.64591 1.000 35.91828 18 LEU D CA 1
ATOM 2784 C C . LEU D 1 20 ? -8.58684 5.01934 -5.12600 1.000 32.49368 18 LEU D C 1
ATOM 2785 O O . LEU D 1 20 ? -7.54355 4.87482 -4.47843 1.000 37.04320 18 LEU D O 1
ATOM 2790 N N . SER D 1 21 ? -9.42535 4.01752 -5.39932 1.000 35.33903 19 SER D N 1
ATOM 2791 C CA . SER D 1 21 ? -9.20141 2.63957 -4.97680 1.000 30.86203 19 SER D CA 1
ATOM 2792 C C . SER D 1 21 ? -9.11404 1.75836 -6.20709 1.000 36.63805 19 SER D C 1
ATOM 2793 O O . SER D 1 21 ? -10.07253 1.66322 -6.98264 1.000 36.69454 19 SER D O 1
ATOM 2796 N N . LEU D 1 22 ? -7.96372 1.13013 -6.39068 1.000 35.64246 20 LEU D N 1
ATOM 2797 C CA . LEU D 1 22 ? -7.68634 0.33941 -7.57618 1.000 35.34624 20 LEU D CA 1
ATOM 2798 C C . LEU D 1 22 ? -7.48499 -1.10651 -7.16220 1.000 30.44788 20 LEU D C 1
ATOM 2799 O O . LEU D 1 22 ? -6.95702 -1.37748 -6.08446 1.000 36.14601 20 LEU D O 1
ATOM 2804 N N . THR D 1 23 ? -7.87492 -2.02773 -8.03567 1.000 31.65460 21 THR D N 1
ATOM 2805 C CA . THR D 1 23 ? -7.59185 -3.44672 -7.86223 1.000 32.11447 21 THR D CA 1
ATOM 2806 C C . THR D 1 23 ? -6.85950 -3.99833 -9.08039 1.000 35.01797 21 THR D C 1
ATOM 2807 O O . THR D 1 23 ? -7.23937 -3.71884 -10.21787 1.000 34.78376 21 THR D O 1
ATOM 2811 N N . CYS D 1 24 ? -5.82457 -4.79896 -8.82499 1.000 31.07484 22 CYS D N 1
ATOM 2812 C CA . CYS D 1 24 ? -5.13869 -5.59324 -9.84244 1.000 34.05468 22 CYS D CA 1
ATOM 2813 C C . CYS D 1 24 ? -5.38526 -7.06805 -9.53123 1.000 33.93450 22 CYS D C 1
ATOM 2814 O O . CYS D 1 24 ? -4.85834 -7.59619 -8.54462 1.000 40.03706 22 CYS D O 1
ATOM 2817 N N . SER D 1 25 ? -6.20921 -7.72293 -10.35226 1.000 35.87092 23 SER D N 1
ATOM 2818 C CA . SER D 1 25 ? -6.47653 -9.15480 -10.23332 1.000 40.29561 23 SER D CA 1
ATOM 2819 C C . SER D 1 25 ? -5.56090 -9.88793 -11.20230 1.000 41.59576 23 SER D C 1
ATOM 2820 O O . SER D 1 25 ? -5.47720 -9.50349 -12.37068 1.000 39.78047 23 SER D O 1
ATOM 2823 N N . PHE D 1 26 ? -4.86663 -10.92358 -10.72962 1.000 36.83466 24 PHE D N 1
ATOM 2824 C CA . PHE D 1 26 ? -3.88903 -11.60373 -11.58072 1.000 41.36628 24 PHE D CA 1
ATOM 2825 C C . PHE D 1 26 ? -4.09913 -13.11396 -11.56785 1.000 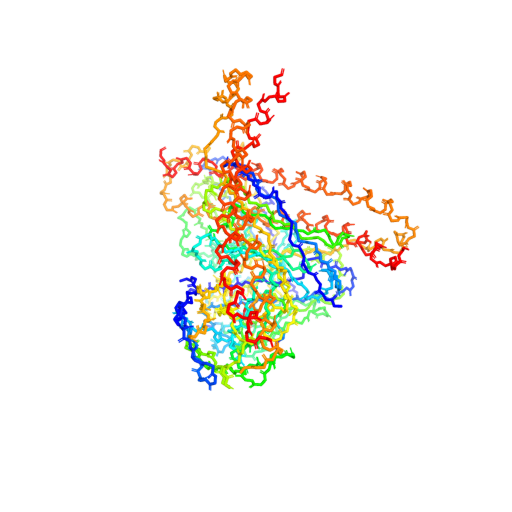43.96491 24 PHE D C 1
ATOM 2826 O O . PHE D 1 26 ? -4.77704 -13.66803 -10.69584 1.000 39.05199 24 PHE D O 1
ATOM 2834 N N . SER D 1 27 ? -3.50843 -13.77905 -12.56309 1.000 37.21849 25 SER D N 1
ATOM 2835 C CA . SER D 1 27 ? -3.59167 -15.23100 -12.67427 1.000 44.09976 25 SER D CA 1
ATOM 2836 C C . SER D 1 27 ? -2.31119 -15.74013 -13.31397 1.000 50.56165 25 SER D C 1
ATOM 2837 O O . SER D 1 27 ? -1.57820 -14.98712 -13.95468 1.000 42.03170 25 SER D O 1
ATOM 2840 N N . GLY D 1 28 ? -2.04848 -17.03234 -13.13896 1.000 50.39966 26 GLY D N 1
ATOM 2841 C CA . GLY D 1 28 ? -0.83208 -17.62529 -13.64666 1.000 48.33781 26 GLY D CA 1
ATOM 2842 C C . GLY D 1 28 ? 0.34137 -17.58115 -12.69298 1.000 51.46890 26 GLY D C 1
ATOM 2843 O O . GLY D 1 28 ? 1.40830 -18.11642 -13.02118 1.000 46.11462 26 GLY D O 1
ATOM 2844 N N . PHE D 1 29 ? 0.18284 -16.95726 -11.52848 1.000 44.92493 27 PHE D N 1
ATOM 2845 C CA . PHE D 1 29 ? 1.22828 -16.93281 -10.51383 1.000 48.16302 27 PHE D CA 1
ATOM 2846 C C . PHE D 1 29 ? 0.58371 -16.59414 -9.17697 1.000 46.19508 27 PHE D C 1
ATOM 2847 O O . PHE D 1 29 ? -0.58975 -16.21841 -9.10881 1.000 41.92873 27 PHE D O 1
ATOM 2855 N N . SER D 1 30 ? 1.36916 -16.72813 -8.11141 1.000 40.24377 28 SER D N 1
ATOM 2856 C CA . SER D 1 30 ? 0.89247 -16.44213 -6.76389 1.000 39.75173 28 SER D CA 1
ATOM 2857 C C . SER D 1 30 ? 1.87718 -15.53441 -6.04078 1.000 39.67665 28 SER D C 1
ATOM 2858 O O . SER D 1 30 ? 3.09213 -15.65724 -6.21689 1.000 40.66756 28 SER D O 1
ATOM 2861 N N . LEU D 1 31 ? 1.35523 -14.61605 -5.23017 1.000 41.16975 29 LEU D N 1
ATOM 2862 C CA . LEU D 1 31 ? 2.21468 -13.80897 -4.37344 1.000 39.24733 29 LEU D CA 1
ATOM 2863 C C . LEU D 1 31 ? 2.62703 -14.56373 -3.11130 1.000 41.55861 29 LEU D C 1
ATOM 2864 O O . LEU D 1 31 ? 3.19752 -13.97603 -2.18599 1.000 48.15732 29 LEU D O 1
ATOM 2869 N N . SER D 1 32 ? 2.32144 -15.85424 -3.05084 1.000 39.18022 30 SER D N 1
ATOM 2870 C CA . SER D 1 32 ? 2.93216 -16.75115 -2.08398 1.000 40.58281 30 SER D CA 1
ATOM 2871 C C . SER D 1 32 ? 4.30169 -17.23279 -2.53420 1.000 45.78572 30 SER D C 1
ATOM 2872 O O . SER D 1 32 ? 5.00722 -17.88846 -1.75571 1.000 56.26789 30 SER D O 1
ATOM 2875 N N . THR D 1 33 ? 4.67570 -16.95189 -3.77605 1.000 40.42388 31 THR D N 1
ATOM 2876 C CA . THR D 1 33 ? 5.93594 -17.42362 -4.32541 1.000 44.64035 31 THR D CA 1
ATOM 2877 C C . THR D 1 33 ? 7.01766 -16.39483 -4.05753 1.000 38.43884 31 THR D C 1
ATOM 2878 O O . THR D 1 33 ? 6.85324 -15.22278 -4.39084 1.000 37.06824 31 THR D O 1
ATOM 2882 N N . SER D 1 34 A 8.10128 -16.82713 -3.42174 1.000 38.83341 31 SER D N 1
ATOM 2883 C CA . SER D 1 34 A 9.18512 -15.90261 -3.12631 1.000 39.09054 31 SER D CA 1
ATOM 2884 C C . SER D 1 34 A 9.74692 -15.34206 -4.42521 1.000 40.13288 31 SER D C 1
ATOM 2885 O O . SER D 1 34 A 9.88118 -16.06072 -5.42167 1.000 38.81781 31 SER D O 1
ATOM 2888 N N . GLY D 1 35 B 10.05425 -14.04837 -4.41424 1.000 37.44233 31 GLY D N 1
ATOM 2889 C CA . GLY D 1 35 B 10.57405 -13.36445 -5.58250 1.000 38.08227 31 GLY D CA 1
ATOM 2890 C C . GLY D 1 35 B 9.54356 -12.67950 -6.45524 1.000 37.21124 31 GLY D C 1
ATOM 2891 O O . GLY D 1 35 B 9.93105 -11.93951 -7.37519 1.000 42.34868 31 GLY D O 1
ATOM 2892 N N . MET D 1 36 ? 8.25783 -12.90679 -6.22617 1.000 34.26823 32 MET D N 1
ATOM 2893 C CA . MET D 1 36 ? 7.21656 -12.25725 -7.01217 1.000 32.93980 32 MET D CA 1
ATOM 2894 C C . MET D 1 36 ? 6.90547 -10.88098 -6.42248 1.000 37.25461 32 MET D C 1
ATOM 2895 O O . MET D 1 36 ? 7.04620 -10.66488 -5.21833 1.000 34.06480 32 MET D O 1
ATOM 2900 N N . GLY D 1 37 ? 6.46133 -9.95332 -7.27649 1.000 31.47104 33 GLY D N 1
ATOM 2901 C CA . GLY D 1 37 ? 6.04848 -8.63572 -6.80520 1.000 32.14124 33 GLY D CA 1
ATOM 2902 C C . GLY D 1 37 ? 5.33928 -7.87355 -7.90416 1.000 36.27211 33 GLY D C 1
ATOM 2903 O O . GLY D 1 37 ? 5.44688 -8.21361 -9.08460 1.000 33.72994 33 GLY D O 1
ATOM 2904 N N . VAL D 1 38 ? 4.59674 -6.84299 -7.50000 1.000 30.84546 34 VAL D N 1
ATOM 2905 C CA . VAL D 1 38 ? 3.70223 -6.12961 -8.41411 1.000 29.63865 34 VAL D CA 1
ATOM 2906 C C . VAL D 1 38 ? 3.82006 -4.63085 -8.16787 1.000 32.20272 34 VAL D C 1
ATOM 2907 O O . VAL D 1 38 ? 3.77652 -4.18070 -7.02095 1.000 31.04222 34 VAL D O 1
ATOM 2911 N N . SER D 1 39 ? 3.93346 -3.85134 -9.24995 1.000 29.96878 35 SER D N 1
ATOM 2912 C CA . SER D 1 39 ? 4.01169 -2.39999 -9.18080 1.000 29.31922 35 SER D CA 1
ATOM 2913 C C . SER D 1 39 ? 2.73090 -1.78832 -9.72912 1.000 32.43091 35 SER D C 1
ATOM 2914 O O . SER D 1 39 ? 2.04433 -2.39378 -10.56366 1.000 28.71895 35 SER D O 1
ATOM 2917 N N . TRP D 1 40 ? 2.42727 -0.57218 -9.26576 1.000 28.32110 36 TRP D N 1
ATOM 2918 C CA . TRP D 1 40 ? 1.43523 0.29017 -9.89274 1.000 28.15178 36 TRP D CA 1
ATOM 2919 C C . TRP D 1 40 ? 2.16394 1.42175 -10.60719 1.000 32.06086 36 TRP D C 1
ATOM 2920 O O . TRP D 1 40 ? 3.07200 2.03448 -10.03293 1.000 32.56717 36 TRP D O 1
ATOM 2931 N N . ILE D 1 41 ? 1.75579 1.70249 -11.84627 1.000 30.84420 37 ILE D N 1
ATOM 2932 C CA . ILE D 1 41 ? 2.34286 2.74703 -12.68490 1.000 34.43091 37 ILE D CA 1
ATOM 2933 C C . ILE D 1 41 ? 1.20260 3.50252 -13.35978 1.000 37.44105 37 ILE D C 1
ATOM 2934 O O . ILE D 1 41 ? 0.19270 2.90151 -13.74488 1.000 37.59949 37 ILE D O 1
ATOM 2939 N N . ARG D 1 42 ? 1.36302 4.80831 -13.55590 1.000 31.14195 38 ARG D N 1
ATOM 2940 C CA . ARG D 1 42 ? 0.28786 5.54813 -14.20276 1.000 31.43600 38 ARG D CA 1
ATOM 2941 C C . ARG D 1 42 ? 0.81624 6.40179 -15.34654 1.000 33.89615 38 ARG D C 1
ATOM 2942 O O . ARG D 1 42 ? 2.00838 6.70722 -15.43680 1.000 35.55153 38 ARG D O 1
ATOM 2950 N N . GLN D 1 43 ? -0.11320 6.79979 -16.20743 1.000 33.85220 39 GLN D N 1
ATOM 2951 C CA . GLN D 1 43 ? 0.20430 7.61180 -17.36960 1.000 35.94210 39 GLN D CA 1
ATOM 2952 C C . GLN D 1 43 ? -0.95413 8.54483 -17.68256 1.000 36.45782 39 GLN D C 1
ATOM 2953 O O . GLN D 1 43 ? -1.99433 8.09025 -18.17805 1.000 43.18870 39 GLN D O 1
ATOM 2959 N N . PRO D 1 44 ? -0.82446 9.84002 -17.41661 1.000 42.67493 40 PRO D N 1
ATOM 2960 C CA . PRO D 1 44 ? -1.78453 10.79673 -17.98281 1.000 46.32203 40 PRO D CA 1
ATOM 2961 C C . PRO D 1 44 ? -1.84488 10.64853 -19.49415 1.000 58.59705 40 PRO D C 1
ATOM 2962 O O . PRO D 1 44 ? -0.85708 10.29107 -20.13872 1.000 63.27030 40 PRO D O 1
ATOM 2966 N N . SER D 1 45 ? -3.03171 10.89774 -20.04875 1.000 61.11819 41 SER D N 1
ATOM 2967 C CA . SER D 1 45 ? -3.29826 10.67018 -21.46852 1.000 68.55768 41 SER D CA 1
ATOM 2968 C C . SER D 1 45 ? -2.27711 11.37005 -22.35599 1.000 79.34901 41 SER D C 1
ATOM 2969 O O . SER D 1 45 ? -2.19870 12.60429 -22.38082 1.000 68.95555 41 SER D O 1
ATOM 2972 N N . GLY D 1 46 ? -1.50282 10.56936 -23.08964 1.000 78.63821 42 GLY D N 1
ATOM 2973 C CA . GLY D 1 46 ? -0.52343 11.09834 -24.01962 1.000 75.10243 42 GLY D CA 1
ATOM 2974 C C . GLY D 1 46 ? 0.69551 11.70619 -23.36435 1.000 78.64514 42 GLY D C 1
ATOM 2975 O O . GLY D 1 46 ? 1.35457 12.55817 -23.96981 1.000 86.51175 42 GLY D O 1
ATOM 2976 N N . LYS D 1 47 ? 1.01940 11.29144 -22.14442 1.000 68.17496 43 LYS D N 1
ATOM 2977 C CA . LYS D 1 47 ? 2.11442 11.89291 -21.39280 1.000 72.29852 43 LYS D CA 1
ATOM 2978 C C . LYS D 1 47 ? 3.04539 10.78469 -20.90466 1.000 56.09600 43 LYS D C 1
ATOM 2979 O O . LYS D 1 47 ? 3.06749 9.65789 -21.41870 1.000 60.47130 43 LYS D O 1
ATOM 2985 N N . GLY D 1 48 ? 3.84621 11.09644 -19.89281 1.000 56.70737 44 GLY D N 1
ATOM 2986 C CA . GLY D 1 48 ? 4.86321 10.16963 -19.44592 1.000 49.43864 44 GLY D CA 1
ATOM 2987 C C . GLY D 1 48 ? 4.34519 9.12174 -18.47951 1.000 48.79941 44 GLY D C 1
ATOM 2988 O O . GLY D 1 48 ? 3.19126 9.13248 -18.03750 1.000 50.83215 44 GLY D O 1
ATOM 2989 N N . LEU D 1 49 ? 5.23226 8.18679 -18.14702 1.000 44.39198 45 LEU D N 1
ATOM 2990 C CA . LEU D 1 49 ? 4.93469 7.11967 -17.20655 1.000 45.39902 45 LEU D CA 1
ATOM 2991 C C . LEU D 1 49 ? 5.53168 7.46679 -15.84634 1.000 36.51208 45 LEU D C 1
ATOM 2992 O O . LEU D 1 49 ? 6.66529 7.96143 -15.77216 1.000 40.37598 45 LEU D O 1
ATOM 2997 N N . GLU D 1 50 ? 4.75159 7.23136 -14.78054 1.000 36.76243 46 GLU D N 1
ATOM 2998 C CA . GLU D 1 50 ? 5.14984 7.53707 -13.40751 1.000 41.91995 46 GLU D CA 1
ATOM 2999 C C . GLU D 1 50 ? 4.93150 6.31228 -12.52355 1.000 37.31889 46 GLU D C 1
ATOM 3000 O O . GLU D 1 50 ? 3.79443 5.84420 -12.36113 1.000 32.30599 46 GLU D O 1
ATOM 3006 N N . TRP D 1 51 ? 6.01497 5.82186 -11.92236 1.000 34.72392 47 TRP D N 1
ATOM 3007 C CA . TRP D 1 51 ? 5.94566 4.67165 -11.03739 1.000 31.06441 47 TRP D CA 1
ATOM 3008 C C . TRP D 1 51 ? 5.47018 5.09654 -9.64831 1.000 35.78182 47 TRP D C 1
ATOM 3009 O O . TRP D 1 51 ? 5.98294 6.06416 -9.07197 1.000 36.74943 47 TRP D O 1
ATOM 3020 N N . LEU D 1 52 ? 4.49193 4.36694 -9.10795 1.000 35.16447 48 LEU D N 1
ATOM 3021 C CA . LEU D 1 52 ? 3.84328 4.74283 -7.84751 1.000 37.60682 48 LEU D CA 1
ATOM 3022 C C . LEU D 1 52 ? 4.34303 3.95042 -6.63873 1.000 32.73147 48 LEU D C 1
ATOM 3023 O O . LEU D 1 52 ? 4.79112 4.54628 -5.64387 1.000 32.38774 48 LEU D O 1
ATOM 3028 N N . ALA D 1 53 ? 4.28371 2.62744 -6.71092 1.000 37.34779 49 ALA D N 1
ATOM 3029 C CA . ALA D 1 53 ? 4.57137 1.76669 -5.56821 1.000 31.62135 49 ALA D CA 1
ATOM 3030 C C . ALA D 1 53 ? 4.77432 0.34218 -6.06232 1.000 31.81284 49 ALA D C 1
ATOM 3031 O O . ALA D 1 53 ? 4.31253 -0.02867 -7.14271 1.000 30.59273 49 ALA D O 1
ATOM 3033 N N . HIS D 1 54 ? 5.44654 -0.45960 -5.23389 1.000 29.95391 50 HIS D N 1
ATOM 3034 C CA . HIS D 1 54 ? 5.68372 -1.86492 -5.50486 1.000 32.85515 50 HIS D CA 1
ATOM 3035 C C . HIS D 1 54 ? 5.46517 -2.63280 -4.20384 1.000 30.88754 50 HIS D C 1
ATOM 3036 O O . HIS D 1 54 ? 5.81628 -2.14868 -3.12505 1.000 30.12854 50 HIS D O 1
ATOM 3043 N N . ILE D 1 55 ? 4.89806 -3.83182 -4.31818 1.000 31.29585 51 ILE D N 1
ATOM 3044 C CA . ILE D 1 55 ? 4.66971 -4.70115 -3.16628 1.000 31.00092 51 ILE D CA 1
ATOM 3045 C C . ILE D 1 55 ? 5.24687 -6.07343 -3.48694 1.000 32.69114 51 ILE D C 1
ATOM 3046 O O . ILE D 1 55 ? 4.97236 -6.63407 -4.55567 1.000 29.35365 51 ILE D O 1
ATOM 3051 N N . PHE D 1 56 ? 6.04316 -6.61273 -2.56322 1.000 34.92028 52 PHE D N 1
ATOM 3052 C CA . PHE D 1 56 ? 6.68487 -7.90862 -2.73502 1.000 36.16927 52 PHE D CA 1
ATOM 3053 C C . PHE D 1 56 ? 5.86990 -9.00481 -2.04638 1.000 37.28555 52 PHE D C 1
ATOM 3054 O O . PHE D 1 56 ? 4.98622 -8.73857 -1.22644 1.000 34.72830 52 PHE D O 1
ATOM 3062 N N . TRP D 1 57 ? 6.22153 -10.25820 -2.37314 1.000 31.38583 53 TRP D N 1
ATOM 3063 C CA . TRP D 1 57 ? 5.53343 -11.43683 -1.84147 1.000 34.04365 53 TRP D CA 1
ATOM 3064 C C . TRP D 1 57 ? 5.48728 -11.43747 -0.32208 1.000 34.66004 53 TRP D C 1
ATOM 3065 O O . TRP D 1 57 ? 4.54139 -11.97409 0.27447 1.000 38.49953 53 TRP D O 1
ATOM 3076 N N . ASP D 1 58 ? 6.48216 -10.83873 0.33276 1.000 37.57103 54 ASP D N 1
ATOM 3077 C CA . ASP D 1 58 ? 6.53448 -10.87382 1.78954 1.000 41.57340 54 ASP D CA 1
ATOM 3078 C C . ASP D 1 58 ? 5.91764 -9.62876 2.44294 1.000 43.78118 54 ASP D C 1
ATOM 3079 O O . ASP D 1 58 ? 6.17816 -9.37470 3.62451 1.000 40.36165 54 ASP D O 1
ATOM 3084 N N . ASP D 1 59 ? 5.09894 -8.87018 1.70496 1.000 39.58295 55 ASP D N 1
ATOM 3085 C CA . ASP D 1 59 ? 4.40667 -7.67594 2.19248 1.000 42.20516 55 ASP D CA 1
ATOM 3086 C C . ASP D 1 59 ? 5.34710 -6.49313 2.40998 1.000 43.80659 55 ASP D C 1
ATOM 3087 O O . ASP D 1 59 ? 4.98764 -5.52730 3.09815 1.000 41.55304 55 ASP D O 1
ATOM 3092 N N . ASP D 1 60 ? 6.55014 -6.55627 1.84727 1.000 40.37212 56 ASP D N 1
ATOM 3093 C CA . ASP D 1 60 ? 7.47227 -5.42712 1.81845 1.000 43.87033 56 ASP D CA 1
ATOM 3094 C C . ASP D 1 60 ? 6.98053 -4.42543 0.77149 1.000 38.21898 56 ASP D C 1
ATOM 3095 O O . ASP D 1 60 ? 6.72497 -4.80236 -0.37314 1.000 37.97602 56 ASP D O 1
ATOM 3100 N N . LYS D 1 61 ? 6.79199 -3.16830 1.16774 1.000 36.20867 57 LYS D N 1
ATOM 3101 C CA . LYS D 1 61 ? 6.18830 -2.15944 0.30154 1.000 38.74954 57 LYS D CA 1
ATOM 3102 C C . LYS D 1 61 ? 7.17778 -1.02902 0.06523 1.000 38.56160 57 LYS D C 1
ATOM 3103 O O . LYS D 1 61 ? 7.77481 -0.51873 1.01859 1.000 41.50102 57 LYS D O 1
ATOM 3109 N N . ARG D 1 62 ? 7.34884 -0.63286 -1.20213 1.000 37.11265 58 ARG D N 1
ATOM 3110 C CA . ARG D 1 62 ? 8.19859 0.48697 -1.57528 1.000 39.96966 58 ARG D CA 1
ATOM 3111 C C . ARG D 1 62 ? 7.35160 1.51549 -2.31261 1.000 33.43885 58 ARG D C 1
ATOM 3112 O O . ARG D 1 62 ? 6.48817 1.15140 -3.11564 1.000 33.87802 58 ARG D O 1
ATOM 3120 N N . TYR D 1 63 ? 7.58902 2.79331 -2.03779 1.000 34.84008 59 TYR D N 1
ATOM 3121 C CA . TYR D 1 63 ? 6.75248 3.85079 -2.58133 1.000 34.88979 59 TYR D CA 1
ATOM 3122 C C . TYR D 1 63 ? 7.59053 4.91374 -3.27181 1.000 38.48359 59 TYR D C 1
ATOM 3123 O O . TYR D 1 63 ? 8.73171 5.19043 -2.88449 1.000 39.14208 59 TYR D O 1
ATOM 3132 N N . ASN D 1 64 ? 6.97550 5.56771 -4.23736 1.000 36.66254 60 ASN D N 1
ATOM 3133 C CA . ASN D 1 64 ? 7.56917 6.77791 -4.78730 1.000 40.10631 60 ASN D CA 1
ATOM 3134 C C . ASN D 1 64 ? 7.65363 7.83164 -3.68491 1.000 44.44499 60 ASN D C 1
ATOM 3135 O O . ASN D 1 64 ? 6.61786 8.18984 -3.10822 1.000 46.33990 60 ASN D O 1
ATOM 3140 N N . PRO D 1 65 ? 8.84746 8.34172 -3.36016 1.000 46.05195 61 PRO D N 1
ATOM 3141 C CA . PRO D 1 65 ? 8.98467 9.20758 -2.17363 1.000 43.58692 61 PRO D CA 1
ATOM 3142 C C . PRO D 1 65 ? 8.13913 10.46728 -2.20832 1.000 51.51454 61 PRO D C 1
ATOM 3143 O O . PRO D 1 65 ? 7.59687 10.87114 -1.17143 1.000 55.65071 61 PRO D O 1
ATOM 3147 N N . SER D 1 66 ? 8.02539 11.11515 -3.36341 1.000 44.92851 62 SER D N 1
ATOM 3148 C CA . SER D 1 66 ? 7.27183 12.35955 -3.43547 1.000 55.33427 62 SER D CA 1
ATOM 3149 C C . SER D 1 66 ? 5.77744 12.13891 -3.26168 1.000 54.69817 62 SER D C 1
ATOM 3150 O O . SER D 1 66 ? 5.05255 13.09243 -2.96171 1.000 54.25666 62 SER D O 1
ATOM 3153 N N . LEU D 1 67 ? 5.30497 10.91002 -3.43900 1.000 45.45883 63 LEU D N 1
ATOM 3154 C CA . LEU D 1 67 ? 3.88780 10.59883 -3.36905 1.000 45.67814 63 LEU D CA 1
ATOM 3155 C C . LEU D 1 67 ? 3.52227 9.75472 -2.16226 1.000 48.78712 63 LEU D C 1
ATOM 3156 O O . LEU D 1 67 ? 2.35005 9.40274 -2.01086 1.000 46.39881 63 LEU D O 1
ATOM 3161 N N . LYS D 1 68 ? 4.49432 9.39417 -1.32254 1.000 46.75232 64 LYS D N 1
ATOM 3162 C CA . LYS D 1 68 ? 4.24758 8.39092 -0.29110 1.000 44.85316 64 LYS D CA 1
ATOM 3163 C C . LYS D 1 68 ? 3.11925 8.79632 0.65414 1.000 52.31936 64 LYS D C 1
ATOM 3164 O O . LYS D 1 68 ? 2.37355 7.92901 1.12274 1.000 45.84887 64 LYS D O 1
ATOM 3170 N N . SER D 1 69 ? 2.95138 10.09481 0.92046 1.000 50.64206 65 SER D N 1
ATOM 3171 C CA . SER D 1 69 ? 1.91696 10.50390 1.86939 1.000 52.45259 65 SER D CA 1
ATOM 3172 C C . SER D 1 69 ? 0.51525 10.22151 1.34883 1.000 51.08873 65 SER D C 1
ATOM 3173 O O . SER D 1 69 ? -0.43778 10.24336 2.13204 1.000 50.80507 65 SER D O 1
ATOM 3176 N N . ARG D 1 70 ? 0.36689 9.94955 0.05096 1.000 44.26835 66 ARG D N 1
ATOM 3177 C CA . ARG D 1 70 ? -0.94851 9.76298 -0.53463 1.000 46.34003 66 ARG D CA 1
ATOM 3178 C C . ARG D 1 70 ? -1.23582 8.32670 -0.90744 1.000 42.12301 66 ARG D C 1
ATOM 3179 O O . ARG D 1 70 ? -2.36555 8.03081 -1.30619 1.000 46.42174 66 ARG D O 1
ATOM 3187 N N . LEU D 1 71 ? -0.25720 7.43708 -0.78404 1.000 37.04498 67 LEU D N 1
ATOM 3188 C CA . LEU D 1 71 ? -0.32753 6.11486 -1.37373 1.000 30.41989 67 LEU D CA 1
ATOM 3189 C C . LEU D 1 71 ? -0.33782 5.04127 -0.29733 1.000 38.33628 67 LEU D C 1
ATOM 3190 O O . LEU D 1 71 ? 0.38622 5.13957 0.70072 1.000 35.18589 67 LEU D O 1
ATOM 3195 N N . THR D 1 72 ? -1.14824 4.00644 -0.52644 1.000 36.20377 68 THR D N 1
ATOM 3196 C CA . THR D 1 72 ? -1.10825 2.77337 0.25339 1.000 34.54236 68 THR D CA 1
ATOM 3197 C C . THR D 1 72 ? -1.25553 1.60399 -0.71267 1.000 33.66534 68 THR D C 1
ATOM 3198 O O . THR D 1 72 ? -2.29251 1.47915 -1.37212 1.000 35.28828 68 THR D O 1
ATOM 3202 N N . ILE D 1 73 ? -0.24649 0.75877 -0.79839 1.000 31.13226 69 ILE D N 1
ATOM 3203 C CA . ILE D 1 73 ? -0.33775 -0.46645 -1.59068 1.000 31.77299 69 ILE D CA 1
ATOM 3204 C C . ILE D 1 73 ? -0.55543 -1.63371 -0.63631 1.000 34.52366 69 ILE D C 1
ATOM 3205 O O . ILE D 1 73 ? -0.06970 -1.62714 0.49886 1.000 35.53508 69 ILE D O 1
ATOM 3210 N N . SER D 1 74 ? -1.31555 -2.62995 -1.08490 1.000 31.89430 70 SER D N 1
ATOM 3211 C CA . SER D 1 74 ? -1.57518 -3.81232 -0.26940 1.000 32.87055 70 SER D CA 1
ATOM 3212 C C . SER D 1 74 ? -1.93446 -4.98608 -1.17782 1.000 31.38697 70 SER D C 1
ATOM 3213 O O . SER D 1 74 ? -2.06889 -4.83991 -2.39508 1.000 33.46770 70 SER D O 1
ATOM 3216 N N . LYS D 1 75 ? -2.09399 -6.16816 -0.56958 1.000 29.32700 71 LYS D N 1
ATOM 3217 C CA . LYS D 1 75 ? -2.39869 -7.37024 -1.32762 1.000 32.72458 71 LYS D CA 1
ATOM 3218 C C . LYS D 1 75 ? -3.34643 -8.26612 -0.54736 1.000 40.43826 71 LYS D C 1
ATOM 3219 O O . LYS D 1 75 ? -3.41252 -8.19746 0.68079 1.000 40.97229 71 LYS D O 1
ATOM 3225 N N . ASP D 1 76 ? -4.10737 -9.07518 -1.28563 1.000 33.85036 72 ASP D N 1
ATOM 3226 C CA . ASP D 1 76 ? -4.81334 -10.25450 -0.77336 1.000 39.14615 72 ASP D CA 1
ATOM 3227 C C . ASP D 1 76 ? -4.33490 -11.47114 -1.56192 1.000 37.34189 72 ASP D C 1
ATOM 3228 O O . ASP D 1 76 ? -4.88070 -11.80050 -2.61769 1.000 42.62593 72 ASP D O 1
ATOM 3233 N N . THR D 1 77 ? -3.30827 -12.13791 -1.03275 1.000 42.65597 73 THR D N 1
ATOM 3234 C CA . THR D 1 77 ? -2.71181 -13.27315 -1.73233 1.000 45.84485 73 THR D CA 1
ATOM 3235 C C . THR D 1 77 ? -3.71008 -14.40788 -1.94155 1.000 42.71993 73 THR D C 1
ATOM 3236 O O . THR D 1 77 ? -3.68956 -15.07077 -2.98462 1.000 46.46652 73 THR D O 1
ATOM 3240 N N . SER D 1 78 ? -4.59008 -14.65642 -0.96261 1.000 43.27168 74 SER D N 1
ATOM 3241 C CA . SER D 1 78 ? -5.56486 -15.73077 -1.10397 1.000 50.52366 74 SER D CA 1
ATOM 3242 C C . SER D 1 78 ? -6.55216 -15.48869 -2.24209 1.000 46.42132 74 SER D C 1
ATOM 3243 O O . SER D 1 78 ? -7.15578 -16.44994 -2.73843 1.000 50.88740 74 SER D O 1
ATOM 3246 N N . ARG D 1 79 ? -6.73926 -14.24141 -2.65998 1.000 43.58793 75 ARG D N 1
ATOM 3247 C CA . ARG D 1 79 ? -7.66894 -13.88874 -3.72610 1.000 49.61071 75 ARG D CA 1
ATOM 3248 C C . ARG D 1 79 ? -6.96700 -13.40926 -4.98731 1.000 50.50630 75 ARG D C 1
ATOM 3249 O O . ARG D 1 79 ? -7.63838 -12.94311 -5.91292 1.000 49.55356 75 ARG D O 1
ATOM 3257 N N . ASN D 1 80 ? -5.64068 -13.50829 -5.04294 1.000 43.39408 76 ASN D N 1
ATOM 3258 C CA . ASN D 1 80 ? -4.88204 -13.10616 -6.22504 1.000 43.44098 76 ASN D CA 1
ATOM 3259 C C . ASN D 1 80 ? -5.18365 -11.64997 -6.58620 1.000 43.17658 76 ASN D C 1
ATOM 3260 O O . ASN D 1 80 ? -5.47780 -11.32389 -7.73922 1.000 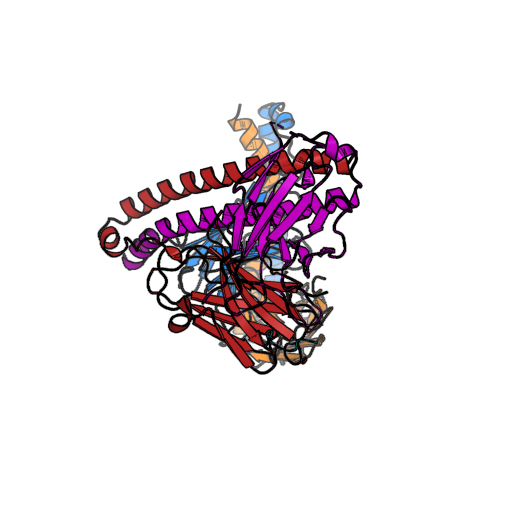45.24691 76 ASN D O 1
ATOM 3265 N N . LYS D 1 81 ? -5.11723 -10.76277 -5.58275 1.000 36.00163 77 LYS D N 1
ATOM 3266 C CA . LYS D 1 81 ? -5.34958 -9.33744 -5.79693 1.000 34.19070 77 LYS D CA 1
ATOM 3267 C C . LYS D 1 81 ? -4.25190 -8.49801 -5.16110 1.000 34.70111 77 LYS D C 1
ATOM 3268 O O . LYS D 1 81 ? -3.71560 -8.84193 -4.10476 1.000 37.79420 77 LYS D O 1
ATOM 3274 N N . VAL D 1 82 ? -3.91937 -7.38822 -5.83366 1.000 32.32850 78 VAL D N 1
ATOM 3275 C CA . VAL D 1 82 ? -3.08947 -6.31339 -5.29505 1.000 34.26891 78 VAL D CA 1
ATOM 3276 C C . VAL D 1 82 ? -3.90232 -5.03091 -5.39166 1.000 33.48826 78 VAL D C 1
ATOM 3277 O O . VAL D 1 82 ? -4.66199 -4.84221 -6.34588 1.000 36.02385 78 VAL D O 1
ATOM 3281 N N . PHE D 1 83 ? -3.76346 -4.14771 -4.39659 1.000 33.98505 79 PHE D N 1
ATOM 3282 C CA . PHE D 1 83 ? -4.60705 -2.96751 -4.32183 1.000 33.47576 79 PHE D CA 1
ATOM 3283 C C . PHE D 1 83 ? -3.75575 -1.71333 -4.23954 1.000 32.43209 79 PHE D C 1
ATOM 3284 O O . PHE D 1 83 ? -2.64252 -1.74433 -3.71965 1.000 36.33003 79 PHE D O 1
ATOM 3292 N N . LEU D 1 84 ? -4.31169 -0.59933 -4.71140 1.000 31.87895 80 LEU D N 1
ATOM 3293 C CA . LEU D 1 84 ? -3.72222 0.71747 -4.49090 1.000 26.07373 80 LEU D CA 1
ATOM 3294 C C . LEU D 1 84 ? -4.79954 1.70130 -4.05364 1.000 36.91858 80 LEU D C 1
ATOM 3295 O O . LEU D 1 84 ? -5.88392 1.75038 -4.64772 1.000 36.19022 80 LEU D O 1
ATOM 3300 N N . LYS D 1 85 ? -4.49053 2.47882 -3.01233 1.000 32.91861 81 LYS D N 1
ATOM 3301 C CA . LYS D 1 85 ? -5.30693 3.58719 -2.53876 1.000 36.44448 81 LYS D CA 1
ATOM 3302 C C . LYS D 1 85 ? -4.53589 4.88722 -2.75923 1.000 36.02281 81 LYS D C 1
ATOM 3303 O O . LYS D 1 85 ? -3.36300 4.98749 -2.37304 1.000 37.53458 81 LYS D O 1
ATOM 3309 N N . ILE D 1 86 ? -5.16150 5.86029 -3.41802 1.000 34.28999 82 ILE D N 1
ATOM 3310 C CA . ILE D 1 86 ? -4.57314 7.19227 -3.55499 1.000 34.83379 82 ILE D CA 1
ATOM 3311 C C . ILE D 1 86 ? -5.53155 8.20445 -2.94160 1.000 33.63722 82 ILE D C 1
ATOM 3312 O O . ILE D 1 86 ? -6.68104 8.34027 -3.39233 1.000 37.43416 82 ILE D O 1
ATOM 3317 N N . THR D 1 87 A -5.07054 8.91054 -1.90911 1.000 41.70970 82 THR D N 1
ATOM 3318 C CA . THR D 1 87 A -5.95741 9.78783 -1.15534 1.000 40.89663 82 THR D CA 1
ATOM 3319 C C . THR D 1 87 A -6.16903 11.12328 -1.86623 1.000 41.54914 82 THR D C 1
ATOM 3320 O O . THR D 1 87 A -5.33943 11.56086 -2.66939 1.000 45.22393 82 THR D O 1
ATOM 3324 N N . SER D 1 88 B -7.31478 11.75107 -1.56643 1.000 43.81341 82 SER D N 1
ATOM 3325 C CA . SER D 1 88 B -7.69177 13.09919 -2.00255 1.000 43.38797 82 SER D CA 1
ATOM 3326 C C . SER D 1 88 B -7.23234 13.43108 -3.42187 1.000 42.34488 82 SER D C 1
ATOM 3327 O O . SER D 1 88 B -6.32041 14.23798 -3.60344 1.000 44.62864 82 SER D O 1
ATOM 3330 N N . VAL D 1 89 C -7.88367 12.84751 -4.42603 1.000 36.61939 82 VAL D N 1
ATOM 3331 C CA . VAL D 1 89 C -7.44949 13.04282 -5.81921 1.000 35.40108 82 VAL D CA 1
ATOM 3332 C C . VAL D 1 89 C -7.76789 14.46193 -6.28894 1.000 39.01274 82 VAL D C 1
ATOM 3333 O O . VAL D 1 89 C -8.62099 15.17028 -5.73615 1.000 40.10056 82 VAL D O 1
ATOM 3337 N N . ASP D 1 90 ? -7.05284 14.88585 -7.32734 1.000 41.20552 83 ASP D N 1
ATOM 3338 C CA . ASP D 1 90 ? -7.33183 16.12915 -8.02300 1.000 35.95416 83 ASP D CA 1
ATOM 3339 C C . ASP D 1 90 ? -7.15226 15.82984 -9.51154 1.000 37.78176 83 ASP D C 1
ATOM 3340 O O . ASP D 1 90 ? -6.82083 14.70677 -9.89145 1.000 38.73311 83 ASP D O 1
ATOM 3345 N N . THR D 1 91 ? -7.37291 16.83060 -10.36353 1.000 45.71714 84 THR D N 1
ATOM 3346 C CA . THR D 1 91 ? -7.39539 16.55339 -11.80258 1.000 48.46342 84 THR D CA 1
ATOM 3347 C C . THR D 1 91 ? -6.07860 15.97481 -12.30958 1.000 49.70349 84 THR D C 1
ATOM 3348 O O . THR D 1 91 ? -6.07277 15.22960 -13.30014 1.000 46.05170 84 THR D O 1
ATOM 3352 N N . ALA D 1 92 ? -4.95941 16.26695 -11.64018 1.000 47.11985 85 ALA D N 1
ATOM 3353 C CA . ALA D 1 92 ? -3.67758 15.69580 -12.06556 1.000 45.68543 85 ALA D CA 1
ATOM 3354 C C . ALA D 1 92 ? -3.60569 14.17659 -11.90860 1.000 50.41253 85 ALA D C 1
ATOM 3355 O O . ALA D 1 92 ? -2.67234 13.55514 -12.43608 1.000 46.01563 85 ALA D O 1
ATOM 3357 N N . ASP D 1 93 ? -4.56153 13.55937 -11.21565 1.000 35.05320 86 ASP D N 1
ATOM 3358 C CA . ASP D 1 93 ? -4.60738 12.11985 -11.05492 1.000 36.61675 86 ASP D CA 1
ATOM 3359 C C . ASP D 1 93 ? -5.37747 11.42989 -12.17745 1.000 34.13195 86 ASP D C 1
ATOM 3360 O O . ASP D 1 93 ? -5.45525 10.19377 -12.18544 1.000 37.76019 86 ASP D O 1
ATOM 3365 N N . THR D 1 94 ? -5.98770 12.19626 -13.08640 1.000 32.00770 87 THR D N 1
ATOM 3366 C CA . THR D 1 94 ? -6.58250 11.62562 -14.29124 1.000 36.84270 87 THR D CA 1
ATOM 3367 C C . THR D 1 94 ? -5.50154 10.92600 -15.11040 1.000 34.62539 87 THR D C 1
ATOM 3368 O O . THR D 1 94 ? -4.53777 11.56057 -15.53584 1.000 38.37290 87 THR D O 1
ATOM 3372 N N . ALA D 1 95 ? -5.64160 9.61436 -15.30344 1.000 35.53525 88 ALA D N 1
ATOM 3373 C CA . ALA D 1 95 ? -4.57237 8.84151 -15.93482 1.000 36.60539 88 ALA D CA 1
ATOM 3374 C C . ALA D 1 95 ? -5.09767 7.46471 -16.31302 1.000 37.14960 88 ALA D C 1
ATOM 3375 O O . ALA D 1 95 ? -6.16472 7.03775 -15.85893 1.000 36.22311 88 ALA D O 1
ATOM 3377 N N . THR D 1 96 ? -4.31423 6.75728 -17.12848 1.000 32.11331 89 THR D N 1
ATOM 3378 C CA . THR D 1 96 ? -4.43818 5.30897 -17.22537 1.000 34.56464 89 THR D CA 1
ATOM 3379 C C . THR D 1 96 ? -3.56873 4.70508 -16.13271 1.000 34.27246 89 THR D C 1
ATOM 3380 O O . THR D 1 96 ? -2.40610 5.10074 -15.96992 1.000 34.69973 89 THR D O 1
ATOM 3384 N N . TYR D 1 97 ? -4.12718 3.75783 -15.38913 1.000 30.79205 90 TYR D N 1
ATOM 3385 C CA . TYR D 1 97 ? -3.44422 3.10393 -14.27876 1.000 34.54845 90 TYR D CA 1
ATOM 3386 C C . TYR D 1 97 ? -3.14278 1.65768 -14.66026 1.000 31.64165 90 TYR D C 1
ATOM 3387 O O . TYR D 1 97 ? -4.02056 0.94591 -15.16292 1.000 34.35752 90 TYR D O 1
ATOM 3396 N N . TYR D 1 98 ? -1.89726 1.23209 -14.42947 1.000 31.36003 91 TYR D N 1
ATOM 3397 C CA . TYR D 1 98 ? -1.39627 -0.06661 -14.85349 1.000 37.95630 91 TYR D CA 1
ATOM 3398 C C . TYR D 1 98 ? -0.81881 -0.79219 -13.65969 1.000 28.60845 91 TYR D C 1
ATOM 3399 O O . TYR D 1 98 ? -0.17116 -0.16921 -12.81469 1.000 31.75099 91 TYR D O 1
ATOM 3408 N N . CYS D 1 99 ? -0.99979 -2.11216 -13.61037 1.000 28.37977 92 CYS D N 1
ATOM 3409 C CA . CYS D 1 99 ? -0.19768 -2.93525 -12.71663 1.000 30.87132 92 CYS D CA 1
ATOM 3410 C C . CYS D 1 99 ? 0.76347 -3.78149 -13.55603 1.000 38.80268 92 CYS D C 1
ATOM 3411 O O . CYS D 1 99 ? 0.48321 -4.10444 -14.71023 1.000 33.56312 92 CYS D O 1
ATOM 3414 N N . ALA D 1 100 ? 1.92972 -4.08311 -12.99281 1.000 28.75693 93 ALA D N 1
ATOM 3415 C CA . ALA D 1 100 ? 2.97323 -4.78024 -13.73325 1.000 33.92068 93 ALA D CA 1
ATOM 3416 C C . ALA D 1 100 ? 3.73982 -5.69289 -12.78127 1.000 34.93921 93 ALA D C 1
ATOM 3417 O O . ALA D 1 100 ? 3.99806 -5.32151 -11.63876 1.000 33.81990 93 ALA D O 1
ATOM 3419 N N . ARG D 1 101 ? 4.11911 -6.87742 -13.25734 1.000 31.87744 94 ARG D N 1
ATOM 3420 C CA . ARG D 1 101 ? 4.80784 -7.85585 -12.42169 1.000 31.48347 94 ARG D CA 1
ATOM 3421 C C . ARG D 1 101 ? 6.31439 -7.78454 -12.63044 1.000 35.62284 94 ARG D C 1
ATOM 3422 O O . ARG D 1 101 ? 6.78423 -7.59910 -13.76142 1.000 35.08545 94 ARG D O 1
ATOM 3430 N N . ARG D 1 102 ? 7.07191 -7.99582 -11.55175 1.000 29.03687 95 ARG D N 1
ATOM 3431 C CA . ARG D 1 102 ? 8.51122 -8.23072 -11.65839 1.000 33.84089 95 ARG D CA 1
ATOM 3432 C C . ARG D 1 102 ? 8.83507 -9.52449 -10.92505 1.000 41.02623 95 ARG D C 1
ATOM 3433 O O . ARG D 1 102 ? 8.36244 -9.73745 -9.79890 1.000 33.88436 95 ARG D O 1
ATOM 3441 N N . VAL D 1 103 ? 9.64661 -10.37885 -11.55605 1.000 36.13863 96 VAL D N 1
ATOM 3442 C CA . VAL D 1 103 ? 10.06912 -11.65821 -10.98589 1.000 35.78473 96 VAL D CA 1
ATOM 3443 C C . VAL D 1 103 ? 11.56131 -11.59114 -10.68392 1.000 39.10651 96 VAL D C 1
ATOM 3444 O O . VAL D 1 103 ? 12.33107 -11.00781 -11.45644 1.000 38.50484 96 VAL D O 1
ATOM 3448 N N . VAL D 1 104 ? 11.97002 -12.22978 -9.58349 1.000 38.34897 97 VAL D N 1
ATOM 3449 C CA . VAL D 1 104 ? 13.38006 -12.31471 -9.20803 1.000 32.05319 97 VAL D CA 1
ATOM 3450 C C . VAL D 1 104 ? 14.22286 -12.76091 -10.40204 1.000 34.41751 97 VAL D C 1
ATOM 3451 O O . VAL D 1 104 ? 13.84737 -13.67063 -11.15102 1.000 34.37501 97 VAL D O 1
ATOM 3455 N N . ALA D 1 105 ? 15.36966 -12.10992 -10.57163 1.000 36.47654 98 ALA D N 1
ATOM 3456 C CA . ALA D 1 105 ? 16.26394 -12.35021 -11.70255 1.000 35.61513 98 ALA D CA 1
ATOM 3457 C C . ALA D 1 105 ? 17.57842 -11.64905 -11.39697 1.000 37.27582 98 ALA D C 1
ATOM 3458 O O . ALA D 1 105 ? 17.67814 -10.89948 -10.42787 1.000 39.17013 98 ALA D O 1
ATOM 3460 N N . THR D 1 106 ? 18.60039 -11.89075 -12.23743 1.000 41.20533 99 THR D N 1
ATOM 3461 C CA . THR D 1 106 ? 19.82221 -11.10359 -12.07660 1.000 40.81195 99 THR D CA 1
ATOM 3462 C C . THR D 1 106 ? 19.61055 -9.66547 -12.53552 1.000 40.12692 99 THR D C 1
ATOM 3463 O O . THR D 1 106 ? 20.30823 -8.75580 -12.07124 1.000 42.76916 99 THR D O 1
ATOM 3467 N N . ASP D 1 107 ? 18.67483 -9.44888 -13.45245 1.000 40.64743 100 ASP D N 1
ATOM 3468 C CA . ASP D 1 107 ? 18.29536 -8.12630 -13.93062 1.000 36.99126 100 ASP D CA 1
ATOM 3469 C C . ASP D 1 107 ? 17.01145 -7.68154 -13.22863 1.000 39.86634 100 ASP D C 1
ATOM 3470 O O . ASP D 1 107 ? 16.36355 -8.46521 -12.52813 1.000 38.08590 100 ASP D O 1
ATOM 3475 N N . TRP D 1 108 A 16.62793 -6.41363 -13.42029 1.000 34.50312 100 TRP D N 1
ATOM 3476 C CA . TRP D 1 108 A 15.39620 -5.90380 -12.80695 1.000 36.73193 100 TRP D CA 1
ATOM 3477 C C . TRP D 1 108 A 14.53001 -5.25820 -13.87875 1.000 31.76026 100 TRP D C 1
ATOM 3478 O O . TRP D 1 108 A 14.80239 -4.13708 -14.31166 1.000 38.14619 100 TRP D O 1
ATOM 3489 N N . TYR D 1 109 B 13.46344 -5.94593 -14.27621 1.000 29.98062 100 TYR D N 1
ATOM 3490 C CA . TYR D 1 109 B 12.56489 -5.42501 -15.29631 1.000 33.16697 100 TYR D CA 1
ATOM 3491 C C . TYR D 1 109 B 11.17401 -6.00917 -15.07271 1.000 38.19417 100 TYR D C 1
ATOM 3492 O O . TYR D 1 109 B 11.02621 -7.12291 -14.54962 1.000 34.02042 100 TYR D O 1
ATOM 3501 N N . PHE D 1 110 C 10.15005 -5.23500 -15.42976 1.000 34.23186 100 PHE D N 1
ATOM 3502 C CA . PHE D 1 110 C 8.79477 -5.77146 -15.42106 1.000 35.88541 100 PHE D CA 1
ATOM 3503 C C . PHE D 1 110 C 8.62642 -6.75837 -16.56127 1.000 46.38806 100 PHE D C 1
ATOM 3504 O O . PHE D 1 110 C 9.07851 -6.50133 -17.67865 1.000 43.26281 100 PHE D O 1
ATOM 3512 N N . ASP D 1 111 ? 7.97528 -7.89914 -16.29675 1.000 37.71894 101 ASP D N 1
ATOM 3513 C CA . ASP D 1 111 ? 7.84815 -8.86829 -17.38158 1.000 40.50442 101 ASP D CA 1
ATOM 3514 C C . ASP D 1 111 ? 6.44720 -8.97018 -17.97410 1.000 47.38102 101 ASP D C 1
ATOM 3515 O O . ASP D 1 111 ? 6.31959 -9.44654 -19.10732 1.000 47.73182 101 ASP D O 1
ATOM 3520 N N A VAL D 1 112 ? 5.40581 -8.53360 -17.25878 0.549 39.20527 102 VAL D N 1
ATOM 3521 N N B VAL D 1 112 ? 5.41643 -8.50591 -17.27054 0.451 40.44466 102 VAL D N 1
ATOM 3522 C CA A VAL D 1 112 ? 4.02874 -8.54771 -17.76280 0.549 39.86290 102 VAL D CA 1
ATOM 3523 C CA B VAL D 1 112 ? 4.06406 -8.50194 -17.81549 0.451 41.10045 102 VAL D CA 1
ATOM 3524 C C A VAL D 1 112 ? 3.29503 -7.32134 -17.22504 0.549 39.26401 102 VAL D C 1
ATOM 3525 C C B VAL D 1 112 ? 3.31712 -7.30476 -17.24306 0.451 39.45471 102 VAL D C 1
ATOM 3526 O O A VAL D 1 112 ? 3.37359 -7.01635 -16.03214 0.549 37.41187 102 VAL D O 1
ATOM 3527 O O B VAL D 1 112 ? 3.43499 -6.98919 -16.05552 0.451 37.68191 102 VAL D O 1
ATOM 3534 N N . TRP D 1 113 ? 2.54774 -6.63752 -18.09749 1.000 36.64829 103 TRP D N 1
ATOM 3535 C CA . TRP D 1 113 ? 1.73076 -5.49570 -17.69738 1.000 36.01696 103 TRP D CA 1
ATOM 3536 C C . TRP D 1 113 ? 0.25583 -5.81670 -17.90386 1.000 36.78707 103 TRP D C 1
ATOM 3537 O O . TRP D 1 113 ? -0.10705 -6.63190 -18.75746 1.000 38.19289 103 TRP D O 1
ATOM 3548 N N . GLY D 1 114 ? -0.60022 -5.15324 -17.14384 1.000 38.23894 104 GLY D N 1
ATOM 3549 C CA . GLY D 1 114 ? -2.01657 -5.25693 -17.41634 1.000 38.92458 104 GLY D CA 1
ATOM 3550 C C . GLY D 1 114 ? -2.43458 -4.34885 -18.55651 1.000 42.48811 104 GLY D C 1
ATOM 3551 O O . GLY D 1 114 ? -1.65303 -3.54670 -19.06457 1.000 41.05742 104 GLY D O 1
ATOM 3552 N N . ALA D 1 115 ? -3.70123 -4.48288 -18.96028 1.000 39.02616 105 ALA D N 1
ATOM 3553 C CA . ALA D 1 115 ? -4.23515 -3.65662 -20.03793 1.000 45.29694 105 ALA D CA 1
ATOM 3554 C C . ALA D 1 115 ? -4.42647 -2.19829 -19.63023 1.000 50.08709 105 ALA D C 1
ATOM 3555 O O . ALA D 1 115 ? -4.51830 -1.32865 -20.50471 1.000 45.52283 105 ALA D O 1
ATOM 3557 N N . GLY D 1 116 ? -4.49950 -1.90912 -18.33358 1.000 40.58581 106 GLY D N 1
ATOM 3558 C CA . GLY D 1 116 ? -4.72625 -0.55022 -17.88439 1.000 34.18230 106 GLY D CA 1
ATOM 3559 C C . GLY D 1 116 ? -6.18807 -0.23317 -17.63978 1.000 38.52289 106 GLY D C 1
ATOM 3560 O O . GLY D 1 116 ? -7.06912 -0.70825 -18.35689 1.000 38.15747 106 GLY D O 1
ATOM 3561 N N . THR D 1 117 ? -6.46269 0.56921 -16.61947 1.000 35.91729 107 THR D N 1
ATOM 3562 C CA . THR D 1 117 ? -7.80971 1.04717 -16.36092 1.000 36.35052 107 THR D CA 1
ATOM 3563 C C . THR D 1 117 ? -7.78015 2.57098 -16.38286 1.000 31.83706 107 THR D C 1
ATOM 3564 O O . THR D 1 117 ? -6.85248 3.19380 -15.85330 1.000 32.94687 107 THR D O 1
ATOM 3568 N N . THR D 1 118 ? -8.77151 3.16685 -17.04028 1.000 38.61887 108 THR D N 1
ATOM 3569 C CA . THR D 1 118 ? -8.83333 4.61388 -17.21034 1.000 40.22476 108 THR D CA 1
ATOM 3570 C C . THR D 1 118 ? -9.58733 5.24741 -16.04682 1.000 34.02906 108 THR D C 1
ATOM 3571 O O . THR D 1 118 ? -10.71090 4.84149 -15.74032 1.000 37.37979 108 THR D O 1
ATOM 3575 N N . VAL D 1 119 ? -8.97421 6.24128 -15.41389 1.000 31.02337 109 VAL D N 1
ATOM 3576 C CA . VAL D 1 119 ? -9.59998 6.99767 -14.32987 1.000 35.25145 109 VAL D CA 1
ATOM 3577 C C . VAL D 1 119 ? -9.64795 8.46941 -14.72267 1.000 39.99167 109 VAL D C 1
ATOM 3578 O O . VAL D 1 119 ? -8.63981 9.02933 -15.16554 1.000 40.50378 109 VAL D O 1
ATOM 3582 N N . THR D 1 120 ? -10.79997 9.10997 -14.52726 1.000 37.83552 110 THR D N 1
ATOM 3583 C CA . THR D 1 120 ? -10.93088 10.53884 -14.79898 1.000 35.98128 110 THR D CA 1
ATOM 3584 C C . THR D 1 120 ? -11.44056 11.21784 -13.53931 1.000 45.15389 110 THR D C 1
ATOM 3585 O O . THR D 1 120 ? -12.49340 10.83832 -13.01591 1.000 38.86657 110 THR D O 1
ATOM 3589 N N . VAL D 1 121 ? -10.69509 12.20192 -13.04857 1.000 38.59669 111 VAL D N 1
ATOM 3590 C CA . VAL D 1 121 ? -11.14966 13.01882 -11.92283 1.000 37.86702 111 VAL D CA 1
ATOM 3591 C C . VAL D 1 121 ? -11.87351 14.22721 -12.49415 1.000 45.02061 111 VAL D C 1
ATOM 3592 O O . VAL D 1 121 ? -11.30022 14.98588 -13.28059 1.000 42.51750 111 VAL D O 1
ATOM 3596 N N . CYS D 1 122 ? -13.12378 14.42475 -12.08402 1.000 41.42815 112 CYS D N 1
ATOM 3597 C CA . CYS D 1 122 ? -13.93511 15.49786 -12.63655 1.000 46.93228 112 CYS D CA 1
ATOM 3598 C C . CYS D 1 122 ? -13.42578 16.85447 -12.13698 1.000 53.87135 112 CYS D C 1
ATOM 3599 O O . CYS D 1 122 ? -12.67538 16.94278 -11.16360 1.000 49.00453 112 CYS D O 1
ATOM 3602 N N . SER D 1 123 ? -13.82021 17.91994 -12.83819 1.000 56.23281 113 SER D N 1
ATOM 3603 C CA . SER D 1 123 ? -13.35701 19.25676 -12.46705 1.000 65.09911 113 SER D CA 1
ATOM 3604 C C . SER D 1 123 ? -13.85733 19.65831 -11.08702 1.000 72.45392 113 SER D C 1
ATOM 3605 O O . SER D 1 123 ? -13.11043 20.23741 -10.29000 1.000 81.82291 113 SER D O 1
ATOM 3608 N N . GLY D 1 124 ? -15.11669 19.36410 -10.79269 1.000 84.88967 114 GLY D N 1
ATOM 3609 C CA . GLY D 1 124 ? -15.77123 19.87137 -9.60724 1.000 88.32824 114 GLY D CA 1
ATOM 3610 C C . GLY D 1 124 ? -17.25658 19.98940 -9.86340 1.000 93.98005 114 GLY D C 1
ATOM 3611 O O . GLY D 1 124 ? -17.68632 20.79639 -10.69552 1.000 93.56982 114 GLY D O 1
ATOM 3612 N N . SER D 1 125 ? -18.03716 19.17642 -9.14884 1.000 98.10830 115 SER D N 1
ATOM 3613 C CA . SER D 1 125 ? -19.46191 19.01737 -9.41513 1.000 92.19958 115 SER D CA 1
ATOM 3614 C C . SER D 1 125 ? -20.17843 20.36090 -9.48283 1.000 97.38407 115 SER D C 1
ATOM 3615 O O . SER D 1 125 ? -19.91478 21.27130 -8.69192 1.000 103.07032 115 SER D O 1
ATOM 3618 N N . ASP D 1 126 ? -21.08146 20.48022 -10.45453 1.000 88.92082 116 ASP D N 1
ATOM 3619 C CA . ASP D 1 126 ? -21.98340 21.61577 -10.55601 1.000 87.15924 116 ASP D CA 1
ATOM 3620 C C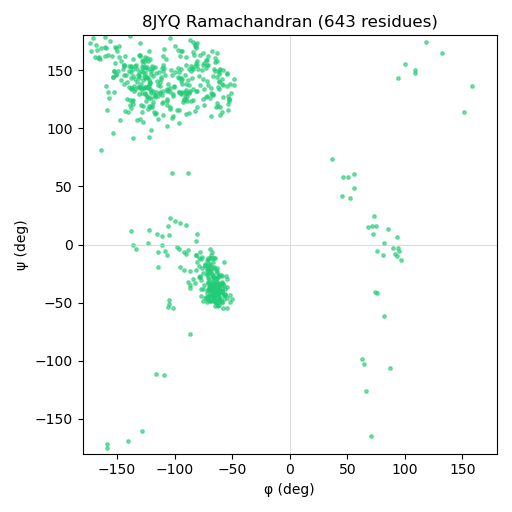 . ASP D 1 126 ? -23.28378 21.38446 -9.80190 1.000 79.76037 116 ASP D C 1
ATOM 3621 O O . ASP D 1 126 ? -24.26244 22.10179 -10.03931 1.000 78.91236 116 ASP D O 1
ATOM 3626 N N . TYR D 1 127 ? -23.30348 20.40246 -8.89330 1.000 68.42158 117 TYR D N 1
ATOM 3627 C CA . TYR D 1 127 ? -24.55156 19.96442 -8.27318 1.000 76.92192 117 TYR D CA 1
ATOM 3628 C C . TYR D 1 127 ? -25.21769 21.08793 -7.48701 1.000 76.62123 117 TYR D C 1
ATOM 3629 O O . TYR D 1 127 ? -26.44320 21.24061 -7.53866 1.000 72.99293 117 TYR D O 1
ATOM 3638 N N . GLU D 1 128 ? -24.43037 21.87538 -6.74496 1.000 74.17024 118 GLU D N 1
ATOM 3639 C CA . GLU D 1 128 ? -25.00312 22.95699 -5.94509 1.000 81.23739 118 GLU D CA 1
ATOM 3640 C C . GLU D 1 128 ? -25.79023 23.93268 -6.81117 1.000 77.24061 118 GLU D C 1
ATOM 3641 O O . GLU D 1 128 ? -26.88368 24.37168 -6.43188 1.000 79.08549 118 GLU D O 1
ATOM 3647 N N . PHE D 1 129 ? -25.24857 24.27878 -7.97970 1.000 75.28914 119 PHE D N 1
ATOM 3648 C CA . PHE D 1 129 ? -25.90449 25.23833 -8.86150 1.000 75.24064 119 PHE D CA 1
ATOM 3649 C C . PHE D 1 129 ? -27.08987 24.60769 -9.57967 1.000 77.67577 119 PHE D C 1
ATOM 3650 O O . PHE D 1 129 ? -28.18831 25.17653 -9.61051 1.000 74.05452 119 PHE D O 1
ATOM 3658 N N . LEU D 1 130 ? -26.87763 23.42895 -10.17199 1.000 76.30887 120 LEU D N 1
ATOM 3659 C CA . LEU D 1 130 ? -27.91390 22.78916 -10.97543 1.000 78.31853 120 LEU D CA 1
ATOM 3660 C C . LEU D 1 130 ? -29.08837 22.33131 -10.12939 1.000 68.47722 120 LEU D C 1
ATOM 3661 O O . LEU D 1 130 ? -30.20562 22.20771 -10.64205 1.000 73.68119 120 LEU D O 1
ATOM 3666 N N . LYS D 1 131 ? -28.85788 22.07273 -8.84208 1.000 74.29729 121 LYS D N 1
ATOM 3667 C CA . LYS D 1 131 ? -29.92886 21.63157 -7.95606 1.000 83.12651 121 LYS D CA 1
ATOM 3668 C C . LYS D 1 131 ? -31.09478 22.61736 -7.91819 1.000 86.11599 121 LYS D C 1
ATOM 3669 O O . LYS D 1 131 ? -32.18861 22.24779 -7.47965 1.000 85.32270 121 LYS D O 1
ATOM 3675 N N . SER D 1 132 ? -30.89733 23.84654 -8.39641 1.000 80.56685 122 SER D N 1
ATOM 3676 C CA . SER D 1 132 ? -31.94323 24.86138 -8.41972 1.000 85.49850 122 SER D CA 1
ATOM 3677 C C . SER D 1 132 ? -32.52630 25.09511 -9.81500 1.000 78.53131 122 SER D C 1
ATOM 3678 O O . SER D 1 132 ? -33.30379 26.03724 -9.99990 1.000 79.62531 122 SER D O 1
ATOM 3681 N N . TRP D 1 133 ? -32.17041 24.26400 -10.79209 1.000 74.75827 123 TRP D N 1
ATOM 3682 C CA . TRP D 1 133 ? -32.78251 24.27679 -12.11231 1.000 71.01535 123 TRP D CA 1
ATOM 3683 C C . TRP D 1 133 ? -34.11484 23.51906 -12.09891 1.000 80.22791 123 TRP D C 1
ATOM 3684 O O . TRP D 1 133 ? -34.36697 22.66280 -11.24450 1.000 71.06976 123 TRP D O 1
ATOM 3695 N N . THR D 1 134 ? -34.96985 23.83582 -13.07036 1.000 71.18249 124 THR D N 1
ATOM 3696 C CA . THR D 1 134 ? -36.19868 23.07367 -13.25646 1.000 73.35592 124 THR D CA 1
ATOM 3697 C C . THR D 1 134 ? -35.89701 21.70169 -13.84425 1.000 72.94209 124 THR D C 1
ATOM 3698 O O . THR D 1 134 ? -34.89998 21.50849 -14.54543 1.000 67.86419 124 THR D O 1
ATOM 3702 N N . VAL D 1 135 ? -36.76543 20.73393 -13.53183 1.000 60.78735 125 VAL D N 1
ATOM 3703 C CA . VAL D 1 135 ? -36.59665 19.39040 -14.07723 1.000 68.77953 125 VAL D CA 1
ATOM 3704 C C . VAL D 1 135 ? -36.61280 19.42956 -15.59959 1.000 64.87538 125 VAL D C 1
ATOM 3705 O O . VAL D 1 135 ? -35.82591 18.74166 -16.26476 1.000 59.61797 125 VAL D O 1
ATOM 3709 N N . GLU D 1 136 ? -37.48970 20.25559 -16.17207 1.000 63.74383 126 GLU D N 1
ATOM 3710 C CA . GLU D 1 136 ? -37.54546 20.40059 -17.62188 1.000 64.08715 126 GLU D CA 1
ATOM 3711 C C . GLU D 1 136 ? -36.19635 20.84776 -18.17867 1.000 63.71844 126 GLU D C 1
ATOM 3712 O O . GLU D 1 136 ? -35.63020 20.18795 -19.05686 1.000 66.59298 126 GLU D O 1
ATOM 3718 N N . ASP D 1 137 ? -35.65475 21.95891 -17.65966 1.000 66.61517 127 ASP D N 1
ATOM 3719 C CA . ASP D 1 137 ? -34.35044 22.44327 -18.11268 1.000 67.41101 127 ASP D CA 1
ATOM 3720 C C . ASP D 1 137 ? -33.24012 21.43909 -17.83380 1.000 54.84967 127 ASP D C 1
ATOM 3721 O O . ASP D 1 137 ? -32.27467 21.35652 -18.60051 1.000 57.48317 127 ASP D O 1
ATOM 3726 N N . LEU D 1 138 ? -33.33529 20.69637 -16.73026 1.000 55.26302 128 LEU D N 1
ATOM 3727 C CA . LEU D 1 138 ? -32.32975 19.67480 -16.47366 1.000 55.03821 128 LEU D CA 1
ATOM 3728 C C . LEU D 1 138 ? -32.34522 18.61610 -17.56590 1.000 52.41924 128 LEU D C 1
ATOM 3729 O O . LEU D 1 138 ? -31.28583 18.22731 -18.07184 1.000 49.51418 128 LEU D O 1
ATOM 3734 N N . GLN D 1 139 ? -33.53735 18.17872 -17.98518 1.000 51.75551 129 GLN D N 1
ATOM 3735 C CA . GLN D 1 139 ? -33.60868 17.16707 -19.03692 1.000 52.47856 129 GLN D CA 1
ATOM 3736 C C . GLN D 1 139 ? -33.17942 17.73278 -20.38477 1.000 54.03155 129 GLN D C 1
ATOM 3737 O O . GLN D 1 139 ? -32.54604 17.02617 -21.18038 1.000 57.55349 129 GLN D O 1
ATOM 3743 N N . LYS D 1 140 ? -33.54296 18.99073 -20.67094 1.000 57.21000 130 LYS D N 1
ATOM 3744 C CA . LYS D 1 140 ? -33.04351 19.66670 -21.86569 1.000 60.87741 130 LYS D CA 1
ATOM 3745 C C . LYS D 1 140 ? -31.52566 19.58348 -21.94730 1.000 57.92908 130 LYS D C 1
ATOM 3746 O O . LYS D 1 140 ? -30.96756 19.20992 -22.98509 1.000 66.48693 130 LYS D O 1
ATOM 3752 N N . ARG D 1 141 ? -30.84048 19.92475 -20.85067 1.000 56.83865 131 ARG D N 1
ATOM 3753 C CA . ARG D 1 141 ? -29.38390 19.83981 -20.83642 1.000 61.60030 131 ARG D CA 1
ATOM 3754 C C . ARG D 1 141 ? -28.91141 18.41276 -21.06276 1.000 63.86194 131 ARG D C 1
ATOM 3755 O O . ARG D 1 141 ? -27.88473 18.19356 -21.71611 1.000 59.94027 131 ARG D O 1
ATOM 3763 N N . LEU D 1 142 ? -29.65905 17.43087 -20.55431 1.000 61.05615 132 LEU D N 1
ATOM 3764 C CA . LEU D 1 142 ? -29.27403 16.03477 -20.72707 1.000 59.26272 132 LEU D CA 1
ATOM 3765 C C . LEU D 1 142 ? -29.43623 15.59389 -22.17560 1.000 67.53615 132 LEU D C 1
ATOM 3766 O O . LEU D 1 142 ? -28.61119 14.83380 -22.69725 1.000 60.95794 132 LEU D O 1
ATOM 3771 N N . LEU D 1 143 ? -30.49589 16.05933 -22.83894 1.000 64.66463 133 LEU D N 1
ATOM 3772 C CA . LEU D 1 143 ? -30.72468 15.74097 -24.24196 1.000 66.76056 133 LEU D CA 1
ATOM 3773 C C . LEU D 1 143 ? -29.81823 16.52361 -25.18067 1.000 79.09751 133 LEU D C 1
ATOM 3774 O O . LEU D 1 143 ? -29.78227 16.21837 -26.37735 1.000 78.55079 133 LEU D O 1
ATOM 3779 N N . ALA D 1 144 ? -29.10528 17.53008 -24.67735 1.000 74.85312 134 ALA D N 1
ATOM 3780 C CA . ALA D 1 144 ? -28.06580 18.18394 -25.46004 1.000 71.03890 134 ALA D CA 1
ATOM 3781 C C . ALA D 1 144 ? -26.73390 17.45944 -25.33642 1.000 73.46841 134 ALA D C 1
ATOM 3782 O O . ALA D 1 144 ? -25.96840 17.38758 -26.30320 1.000 77.09808 134 ALA D O 1
ATOM 3784 N N . LEU D 1 145 ? -26.46542 16.90723 -24.15498 1.000 71.21176 135 LEU D N 1
ATOM 3785 C CA . LEU D 1 145 ? -25.18002 16.28269 -23.86977 1.000 58.44889 135 LEU D CA 1
ATOM 3786 C C . LEU D 1 145 ? -25.01946 14.96749 -24.62365 1.000 74.07571 135 LEU D C 1
ATOM 3787 O O . LEU D 1 145 ? -23.96075 14.69855 -25.20555 1.000 69.66978 135 LEU D O 1
ATOM 3792 N N . ASP D 1 146 ? -26.05754 14.13375 -24.62213 1.000 65.65704 136 ASP D N 1
ATOM 3793 C CA . ASP D 1 146 ? -25.93231 12.80050 -25.20698 1.000 75.69339 136 ASP D CA 1
ATOM 3794 C C . ASP D 1 146 ? -25.58804 12.83840 -26.69368 1.000 82.01215 136 ASP D C 1
ATOM 3795 O O . ASP D 1 146 ? -24.68672 12.08884 -27.10988 1.000 84.40793 136 ASP D O 1
ATOM 3800 N N . PRO D 1 147 ? -26.23026 13.66327 -27.53830 1.000 81.68561 137 PRO D N 1
ATOM 3801 C CA . PRO D 1 147 ? -25.79403 13.74232 -28.94708 1.000 79.51393 137 PRO D CA 1
ATOM 3802 C C . PRO D 1 147 ? -24.32159 14.07198 -29.12976 1.000 77.89267 137 PRO D C 1
ATOM 3803 O O . PRO D 1 147 ? -23.63785 13.42298 -29.93147 1.000 81.20258 137 PRO D O 1
ATOM 3807 N N . MET D 1 148 ? -23.81474 15.07285 -28.40733 1.000 69.09186 138 MET D N 1
ATOM 3808 C CA . MET D 1 148 ? -22.42250 15.47483 -28.57652 1.000 71.11994 138 MET D CA 1
ATOM 3809 C C . MET D 1 148 ? -21.45828 14.36811 -28.16147 1.000 71.14767 138 MET D C 1
ATOM 3810 O O . MET D 1 148 ? -20.40114 14.19240 -28.77941 1.000 69.09556 138 MET D O 1
ATOM 3815 N N . MET D 1 149 ? -21.79441 13.61806 -27.11361 1.000 63.12670 139 MET D N 1
ATOM 3816 C CA . MET D 1 149 ? -20.95288 12.48897 -26.73504 1.000 66.31018 139 MET D CA 1
ATOM 3817 C C . MET D 1 149 ? -20.97533 11.40886 -27.80682 1.000 74.56200 139 MET D C 1
ATOM 3818 O O . MET D 1 149 ? -19.92220 10.90883 -28.22101 1.000 73.63509 139 MET D O 1
ATOM 3823 N N . GLU D 1 150 ? -22.17344 11.02880 -28.26280 1.000 75.17846 140 GLU D N 1
ATOM 3824 C CA . GLU D 1 150 ? -22.27382 10.01937 -29.31132 1.000 79.74882 140 GLU D CA 1
ATOM 3825 C C . GLU D 1 150 ? -21.58947 10.47747 -30.58694 1.000 76.41221 140 GLU D C 1
ATOM 3826 O O . GLU D 1 150 ? -21.12310 9.64909 -31.37714 1.000 80.60648 140 GLU D O 1
ATOM 3832 N N . GLN D 1 151 ? -21.51655 11.78890 -30.80161 1.000 78.69523 141 GLN D N 1
ATOM 3833 C CA . GLN D 1 151 ? -20.74222 12.30874 -31.91862 1.000 74.95462 141 GLN D CA 1
ATOM 3834 C C . GLN D 1 151 ? -19.26766 11.96414 -31.76456 1.000 75.07189 141 GLN D C 1
ATOM 3835 O O . GLN D 1 151 ? -18.65859 11.39441 -32.67467 1.000 75.24685 141 GLN D O 1
ATOM 3841 N N . GLU D 1 152 ? -18.67952 12.28431 -30.60628 1.000 71.13252 142 GLU D N 1
ATOM 3842 C CA . GLU D 1 152 ? -17.24398 12.08117 -30.42947 1.000 70.89281 142 GLU D CA 1
ATOM 3843 C C . GLU D 1 152 ?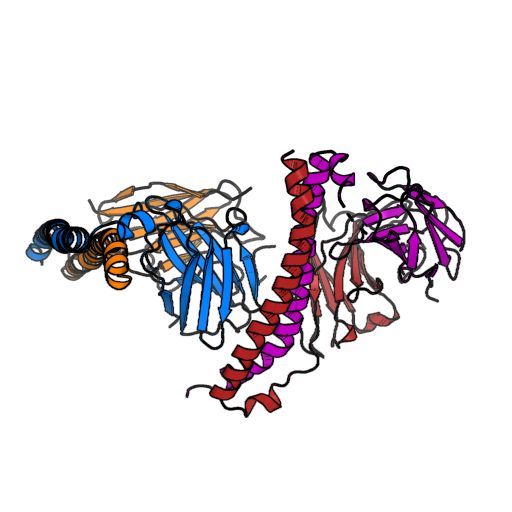 -16.88362 10.60106 -30.44303 1.000 59.97396 142 GLU D C 1
ATOM 3844 O O . GLU D 1 152 ? -15.75708 10.24152 -30.80375 1.000 57.00232 142 GLU D O 1
ATOM 3850 N N . ILE D 1 153 ? -17.81900 9.73331 -30.04887 1.000 70.40692 143 ILE D N 1
ATOM 3851 C CA . ILE D 1 153 ? -17.56484 8.29722 -30.08341 1.000 65.25943 143 ILE D CA 1
ATOM 3852 C C . ILE D 1 153 ? -17.55257 7.78535 -31.51729 1.000 71.54878 143 ILE D C 1
ATOM 3853 O O . ILE D 1 153 ? -16.70412 6.96722 -31.88987 1.000 65.42226 143 ILE D O 1
ATOM 3858 N N . GLU D 1 154 ? -18.48704 8.25313 -32.34625 1.000 80.10457 144 GLU D N 1
ATOM 3859 C CA . GLU D 1 154 ? -18.54755 7.76162 -33.71955 1.000 86.57878 144 GLU D CA 1
ATOM 3860 C C . GLU D 1 154 ? -17.32795 8.19105 -34.52974 1.000 81.09321 144 GLU D C 1
ATOM 3861 O O . GLU D 1 154 ? -16.95603 7.50927 -35.49101 1.000 85.98116 144 GLU D O 1
ATOM 3867 N N . GLU D 1 155 ? -16.69348 9.30818 -34.16184 1.000 76.79427 145 GLU D N 1
ATOM 3868 C CA . GLU D 1 155 ? -15.42033 9.67122 -34.77929 1.000 64.96206 145 GLU D CA 1
ATOM 3869 C C . GLU D 1 155 ? -14.33904 8.64580 -34.45843 1.000 69.81443 145 GLU D C 1
ATOM 3870 O O . GLU D 1 155 ? -13.53431 8.28947 -35.32974 1.000 63.85752 145 GLU D O 1
ATOM 3876 N N . ILE D 1 156 ? -14.30650 8.15716 -33.21323 1.000 55.48300 146 ILE D N 1
ATOM 3877 C CA . ILE D 1 156 ? -13.33165 7.13673 -32.83799 1.000 60.32867 146 ILE D CA 1
ATOM 3878 C C . ILE D 1 156 ? -13.60106 5.84718 -33.60900 1.000 62.99374 146 ILE D C 1
ATOM 3879 O O . ILE D 1 156 ? -12.67222 5.17692 -34.08132 1.000 57.71370 146 ILE D O 1
ATOM 3884 N N . ARG D 1 157 ? -14.87894 5.48624 -33.75511 1.000 65.41287 147 ARG D N 1
ATOM 3885 C CA . ARG D 1 157 ? -15.23066 4.26561 -34.46891 1.000 64.38702 147 ARG D CA 1
ATOM 3886 C C . ARG D 1 157 ? -14.84734 4.36903 -35.93753 1.000 68.30848 147 ARG D C 1
ATOM 3887 O O . ARG D 1 157 ? -14.40397 3.38650 -36.54105 1.000 68.43578 147 ARG D O 1
ATOM 3895 N N . GLN D 1 158 ? -15.00231 5.55648 -36.52442 1.000 64.66977 148 GLN D N 1
ATOM 3896 C CA . GLN D 1 158 ? -14.61566 5.75097 -37.91579 1.000 69.08269 148 GLN D CA 1
ATOM 3897 C C . GLN D 1 158 ? -13.11505 5.56305 -38.09102 1.000 64.75479 148 GLN D C 1
ATOM 3898 O O . GLN D 1 158 ? -12.67041 4.83583 -38.98510 1.000 63.08682 148 GLN D O 1
ATOM 3904 N N . LYS D 1 159 ? -12.31859 6.21763 -37.23956 1.000 62.56583 149 LYS D N 1
ATOM 3905 C CA . LYS D 1 159 ? -10.86823 6.05290 -37.28755 1.000 62.44755 149 LYS D CA 1
ATOM 3906 C C . LYS D 1 159 ? -10.46435 4.58392 -37.24910 1.000 66.97639 149 LYS D C 1
ATOM 3907 O O . LYS D 1 159 ? -9.57492 4.15461 -37.99496 1.000 58.85086 149 LYS D O 1
ATOM 3913 N N . TYR D 1 160 ? -11.10471 3.79453 -36.38605 1.000 59.26547 150 TYR D N 1
ATOM 3914 C CA . TYR D 1 160 ? -10.68688 2.40907 -36.23017 1.000 61.10711 150 TYR D CA 1
ATOM 3915 C C . TYR D 1 160 ? -11.25001 1.49169 -37.31031 1.000 62.02812 150 TYR D C 1
ATOM 3916 O O . TYR D 1 160 ? -10.65859 0.43937 -37.57290 1.000 62.40860 150 TYR D O 1
ATOM 3925 N N . GLN D 1 161 ? -12.35043 1.86976 -37.96537 1.000 58.50530 151 GLN D N 1
ATOM 3926 C CA . GLN D 1 161 ? -12.81199 1.08099 -39.10178 1.000 67.38574 151 GLN D CA 1
ATOM 3927 C C . GLN D 1 161 ? -11.82471 1.16532 -40.25936 1.000 67.31449 151 GLN D C 1
ATOM 3928 O O . GLN D 1 161 ? -11.53054 0.15190 -40.90805 1.000 58.11148 151 GLN D O 1
ATOM 3934 N N . SER D 1 162 ? -11.28668 2.36207 -40.51703 1.000 62.93872 152 SER D N 1
ATOM 3935 C CA . SER D 1 162 ? -10.32297 2.54353 -41.59631 1.000 59.41144 152 SER D CA 1
ATOM 3936 C C . SER D 1 162 ? -8.97586 1.91122 -41.27868 1.000 60.23289 152 SER D C 1
ATOM 3937 O O . SER D 1 162 ? -8.16804 1.71601 -42.19196 1.000 66.89006 152 SER D O 1
ATOM 3940 N N . LYS D 1 163 ? -8.71441 1.59697 -40.00921 1.000 58.34326 153 LYS D N 1
ATOM 3941 C CA . LYS D 1 163 ? -7.57191 0.76999 -39.63770 1.000 63.80962 153 LYS D CA 1
ATOM 3942 C C . LYS D 1 163 ? -7.87060 -0.72209 -39.74955 1.000 66.71625 153 LYS D C 1
ATOM 3943 O O . LYS D 1 163 ? -6.95496 -1.51159 -40.01343 1.000 57.89508 153 LYS D O 1
ATOM 3949 N N . ARG D 1 164 ? -9.13118 -1.12353 -39.55968 1.000 59.02542 154 ARG D N 1
ATOM 3950 C CA . ARG D 1 164 ? -9.50067 -2.53301 -39.47760 1.000 63.00847 154 ARG D CA 1
ATOM 3951 C C . ARG D 1 164 ? -9.76746 -3.16172 -40.83849 1.000 60.01702 154 ARG D C 1
ATOM 3952 O O . ARG D 1 164 ? -9.43486 -4.33273 -41.05120 1.000 54.37935 154 ARG D O 1
ATOM 3960 N N . GLN D 1 165 ? -10.37460 -2.41448 -41.75805 1.000 58.78983 155 GLN D N 1
ATOM 3961 C CA . GLN D 1 165 ? -10.75418 -2.99701 -43.04212 1.000 65.16324 155 GLN D CA 1
ATOM 3962 C C . GLN D 1 165 ? -9.58550 -3.51394 -43.87959 1.000 66.84180 155 GLN D C 1
ATOM 3963 O O . GLN D 1 165 ? -9.73828 -4.59609 -44.47225 1.000 62.98277 155 GLN D O 1
ATOM 3969 N N . PRO D 1 166 ? -8.42788 -2.83958 -43.98933 1.000 70.37033 156 PRO D N 1
ATOM 3970 C CA . PRO D 1 166 ? -7.34141 -3.44819 -44.77757 1.000 68.68740 156 PRO D CA 1
ATOM 3971 C C . PRO D 1 166 ? -6.75618 -4.68785 -44.12339 1.000 62.29255 156 PRO D C 1
ATOM 3972 O O . PRO D 1 166 ? -6.17861 -5.52862 -44.82328 1.000 59.72073 156 PRO D O 1
ATOM 3976 N N . ILE D 1 167 ? -6.89668 -4.83453 -42.80535 1.000 56.31518 157 ILE D N 1
ATOM 3977 C CA . ILE D 1 167 ? -6.48854 -6.07045 -42.14882 1.000 61.08578 157 ILE D CA 1
ATOM 3978 C C . ILE D 1 167 ? -7.45916 -7.19045 -42.50027 1.000 62.95669 157 ILE D C 1
ATOM 3979 O O . ILE D 1 167 ? -7.05292 -8.28628 -42.90432 1.000 68.75241 157 ILE D O 1
ATOM 3984 N N . LEU D 1 168 ? -8.76121 -6.92010 -42.34784 1.000 55.46400 158 LEU D N 1
ATOM 3985 C CA . LEU D 1 168 ? -9.79616 -7.88882 -42.69257 1.000 56.36886 158 LEU D CA 1
ATOM 3986 C C . LEU D 1 168 ? -9.71357 -8.29249 -44.15898 1.000 67.82653 158 LEU D C 1
ATOM 3987 O O . LEU D 1 168 ? -9.89690 -9.46758 -44.49961 1.000 69.86855 158 LEU D O 1
ATOM 3992 N N . ASP D 1 169 ? -9.43725 -7.33080 -45.04361 1.000 67.51778 159 ASP D N 1
ATOM 3993 C CA . ASP D 1 169 ? -9.31227 -7.64424 -46.46488 1.000 68.06169 159 ASP D CA 1
ATOM 3994 C C . ASP D 1 169 ? -8.09700 -8.52342 -46.73471 1.000 62.34955 159 ASP D C 1
ATOM 3995 O O . ASP D 1 169 ? -8.16511 -9.45245 -47.54702 1.000 72.22524 159 ASP D O 1
ATOM 4000 N N . ALA D 1 170 ? -6.97631 -8.24389 -46.06445 1.000 58.89995 160 ALA D N 1
ATOM 4001 C CA . ALA D 1 170 ? -5.76318 -9.02939 -46.27002 1.000 64.43903 160 ALA D CA 1
ATOM 4002 C C . ALA D 1 170 ? -5.88540 -10.42743 -45.67761 1.000 66.30286 160 ALA D C 1
ATOM 4003 O O . ALA D 1 170 ? -5.28604 -11.37605 -46.19879 1.000 57.18584 160 ALA D O 1
ATOM 4005 N N . ILE D 1 171 ? -6.63078 -10.56964 -44.58030 1.000 62.62754 161 ILE D N 1
ATOM 4006 C CA . ILE D 1 171 ? -6.87371 -11.89256 -44.01976 1.000 63.31958 161 ILE D CA 1
ATOM 4007 C C . ILE D 1 171 ? -7.71096 -12.72258 -44.98078 1.000 63.63566 161 ILE D C 1
ATOM 4008 O O . ILE D 1 171 ? -7.40793 -13.89276 -45.24029 1.000 73.35752 161 ILE D O 1
ATOM 4013 N N . GLU D 1 172 ? -8.76644 -12.12568 -45.53670 1.000 69.00801 162 GLU D N 1
ATOM 4014 C CA . GLU D 1 172 ? -9.68155 -12.82387 -46.43124 1.000 77.51270 162 GLU D CA 1
ATOM 4015 C C . GLU D 1 172 ? -9.11770 -12.99804 -47.84140 1.000 81.77563 162 GLU D C 1
ATOM 4016 O O . GLU D 1 172 ? -9.67189 -13.78692 -48.61905 1.000 87.87200 162 GLU D O 1
ATOM 4022 N N . ALA D 1 173 ? -8.02423 -12.30734 -48.17233 1.000 75.97895 163 ALA D N 1
ATOM 4023 C CA . ALA D 1 173 ? -7.36605 -12.39542 -49.47977 1.000 79.85986 163 ALA D CA 1
ATOM 4024 C C . ALA D 1 173 ? -8.30624 -12.01163 -50.61808 1.000 99.94843 163 ALA D C 1
ATOM 4025 O O . ALA D 1 173 ? -8.79542 -10.88353 -50.67931 1.000 105.70233 163 ALA D O 1
ATOM 4027 N N . ARG E 2 2 ? 18.48198 11.27938 -3.91708 1.000 64.84383 0 ARG E N 1
ATOM 4028 C CA . ARG E 2 2 ? 18.35328 11.95229 -5.20943 1.000 66.07936 0 ARG E CA 1
ATOM 4029 C C . ARG E 2 2 ? 17.74968 11.02432 -6.26377 1.000 62.04936 0 ARG E C 1
ATOM 4030 O O . ARG E 2 2 ? 18.28954 9.94949 -6.52499 1.000 62.39095 0 ARG E O 1
ATOM 4038 N N . ASP E 2 3 ? 16.64130 11.44573 -6.87358 1.000 54.14193 1 ASP E N 1
ATOM 4039 C CA . ASP E 2 3 ? 15.99057 10.63497 -7.89865 1.000 58.94739 1 ASP E CA 1
ATOM 4040 C C . ASP E 2 3 ? 16.88790 10.52831 -9.12643 1.000 53.44917 1 ASP E C 1
ATOM 4041 O O . ASP E 2 3 ? 17.58413 11.48231 -9.47673 1.000 51.48188 1 ASP E O 1
ATOM 4046 N N . ILE E 2 4 ? 16.86796 9.37502 -9.79444 1.000 47.15648 2 ILE E N 1
ATOM 4047 C CA . ILE E 2 4 ? 17.52438 9.27187 -11.09658 1.000 45.72703 2 ILE E CA 1
ATOM 4048 C C . ILE E 2 4 ? 16.57933 9.81042 -12.16022 1.000 46.46086 2 ILE E C 1
ATOM 4049 O O . ILE E 2 4 ? 15.50894 9.24233 -12.40444 1.000 50.27608 2 ILE E O 1
ATOM 4054 N N . VAL E 2 5 ? 16.97440 10.90891 -12.79179 1.000 48.69143 3 VAL E N 1
ATOM 4055 C CA . VAL E 2 5 ? 16.22070 11.52135 -13.87699 1.000 45.68939 3 VAL E CA 1
ATOM 4056 C C . VAL E 2 5 ? 16.76243 11.01171 -15.20038 1.000 41.89111 3 VAL E C 1
ATOM 4057 O O . VAL E 2 5 ? 17.97544 11.05441 -15.44331 1.000 45.49575 3 VAL E O 1
ATOM 4061 N N . LEU E 2 6 ? 15.86018 10.54360 -16.05727 1.000 44.42102 4 LEU E N 1
ATOM 4062 C CA . LEU E 2 6 ? 16.20141 10.04395 -17.38310 1.000 43.84601 4 LEU E CA 1
ATOM 4063 C C . LEU E 2 6 ? 15.81844 11.09439 -18.41298 1.000 46.52398 4 LEU E C 1
ATOM 4064 O O . LEU E 2 6 ? 14.63669 11.42342 -18.55906 1.000 47.13722 4 LEU E O 1
ATOM 4069 N N . THR E 2 7 ? 16.81020 11.61994 -19.12030 1.000 46.53634 5 THR E N 1
ATOM 4070 C CA . THR E 2 7 ? 16.58912 12.62971 -20.14911 1.000 45.24415 5 THR E CA 1
ATOM 4071 C C . THR E 2 7 ? 16.63901 11.95415 -21.51072 1.000 45.29047 5 THR E C 1
ATOM 4072 O O . THR E 2 7 ? 17.69633 11.49309 -21.94891 1.000 48.02992 5 THR E O 1
ATOM 4076 N N . GLN E 2 8 ? 15.48304 11.88403 -22.15694 1.000 49.10057 6 GLN E N 1
ATOM 4077 C CA . GLN E 2 8 ? 15.28173 11.14967 -23.39695 1.000 44.95281 6 GLN E CA 1
ATOM 4078 C C . GLN E 2 8 ? 15.16047 12.15753 -24.52628 1.000 60.09834 6 GLN E C 1
ATOM 4079 O O . GLN E 2 8 ? 14.27909 13.02358 -24.49541 1.000 58.71328 6 GLN E O 1
ATOM 4085 N N . SER E 2 9 ? 16.05952 12.06614 -25.49804 1.000 57.52180 7 SER E N 1
ATOM 4086 C CA . SER E 2 9 ? 16.02997 12.93776 -26.65751 1.000 64.59909 7 SER E CA 1
ATOM 4087 C C . SER E 2 9 ? 16.11049 12.09529 -27.92047 1.000 68.50355 7 SER E C 1
ATOM 4088 O O . SER E 2 9 ? 16.69098 11.00470 -27.90914 1.000 67.25491 7 SER E O 1
ATOM 4091 N N . PRO E 2 10 ? 15.49751 12.55699 -29.01949 1.000 67.17585 8 PRO E N 1
ATOM 4092 C CA . PRO E 2 10 ? 14.64740 13.74979 -29.06214 1.000 60.84171 8 PRO E CA 1
ATOM 4093 C C . PRO E 2 10 ? 13.25433 13.40027 -28.56689 1.000 61.48232 8 PRO E C 1
ATOM 4094 O O . PRO E 2 10 ? 12.97265 12.21690 -28.38101 1.000 67.52268 8 PRO E O 1
ATOM 4098 N N . ALA E 2 11 ? 12.38833 14.39131 -28.35870 1.000 58.47234 9 ALA E N 1
ATOM 4099 C CA . ALA E 2 11 ? 11.02340 14.05528 -27.97886 1.000 61.48614 9 ALA E CA 1
ATOM 4100 C C . ALA E 2 11 ? 10.24127 13.45486 -29.13802 1.000 56.42041 9 ALA E C 1
ATOM 4101 O O . ALA E 2 11 ? 9.25187 12.75386 -28.90674 1.000 57.15522 9 ALA E O 1
ATOM 4103 N N . SER E 2 12 ? 10.65641 13.71569 -30.37464 1.000 67.48698 10 SER E N 1
ATOM 4104 C CA . SER E 2 12 ? 9.95186 13.19833 -31.53615 1.000 66.01723 10 SER E CA 1
ATOM 4105 C C . SER E 2 12 ? 10.91994 13.06334 -32.70166 1.000 59.78406 10 SER E C 1
ATOM 4106 O O . SER E 2 12 ? 11.82341 13.88717 -32.87868 1.000 67.34424 10 SER E O 1
ATOM 4109 N N . LEU E 2 13 ? 10.71111 12.01457 -33.48971 1.000 66.02720 11 LEU E N 1
ATOM 4110 C CA . LEU E 2 13 ? 11.49701 11.69769 -34.67429 1.000 61.49741 11 LEU E CA 1
ATOM 4111 C C . LEU E 2 13 ? 10.56456 11.42525 -35.84185 1.000 68.69043 11 LEU E C 1
ATOM 4112 O O . LEU E 2 13 ? 9.55503 10.72842 -35.68786 1.000 70.22309 11 LEU E O 1
ATOM 4117 N N . ALA E 2 14 ? 10.89464 11.99753 -36.99985 1.000 62.75361 12 ALA E N 1
ATOM 4118 C CA . ALA E 2 14 ? 10.18487 11.75101 -38.24861 1.000 64.73326 12 ALA E CA 1
ATOM 4119 C C . ALA E 2 14 ? 11.17126 11.08738 -39.19531 1.000 72.01667 12 ALA E C 1
ATOM 4120 O O . ALA E 2 14 ? 12.15483 11.71116 -39.60786 1.000 77.70712 12 ALA E O 1
ATOM 4122 N N . VAL E 2 15 ? 10.91857 9.82525 -39.52622 1.000 70.72756 13 VAL E N 1
ATOM 4123 C CA . VAL E 2 15 ? 11.83434 9.03652 -40.33753 1.000 75.32268 13 VAL E CA 1
ATOM 4124 C C . VAL E 2 15 ? 11.09875 8.49901 -41.55517 1.000 71.14819 13 VAL E C 1
ATOM 4125 O O . VAL E 2 15 ? 9.87839 8.30986 -41.53985 1.000 72.08712 13 VAL E O 1
ATOM 4129 N N . SER E 2 16 ? 11.85598 8.26334 -42.62067 1.000 73.62122 14 SER E N 1
ATOM 4130 C CA . SER E 2 16 ? 11.34994 7.57249 -43.79396 1.000 68.59500 14 SER E CA 1
ATOM 4131 C C . SER E 2 16 ? 11.48168 6.06575 -43.60620 1.000 65.47937 14 SER E C 1
ATOM 4132 O O . SER E 2 16 ? 12.38216 5.58664 -42.91475 1.000 61.03303 14 SER E O 1
ATOM 4135 N N . LEU E 2 17 ? 10.55758 5.32460 -44.21695 1.000 65.09282 15 LEU E N 1
ATOM 4136 C CA . LEU E 2 17 ? 10.62785 3.86654 -44.22531 1.000 66.10509 15 LEU E CA 1
ATOM 4137 C C . LEU E 2 17 ? 11.99342 3.37992 -44.68500 1.000 66.62903 15 LEU E C 1
ATOM 4138 O O . LEU E 2 17 ? 12.50466 3.81421 -45.71858 1.000 68.34257 15 LEU E O 1
ATOM 4143 N N . GLY E 2 18 ? 12.57503 2.46649 -43.90761 1.000 65.17742 16 GLY E N 1
ATOM 4144 C CA . GLY E 2 18 ? 13.87199 1.90819 -44.20096 1.000 60.66894 16 GLY E CA 1
ATOM 4145 C C . GLY E 2 18 ? 15.03988 2.64525 -43.58389 1.000 62.79120 16 GLY E C 1
ATOM 4146 O O . GLY E 2 18 ? 16.16977 2.14766 -43.65262 1.000 74.63060 16 GLY E O 1
ATOM 4147 N N . GLN E 2 19 ? 14.80790 3.81058 -42.98788 1.000 65.33421 17 GLN E N 1
ATOM 4148 C CA . GLN E 2 19 ? 15.86078 4.63334 -42.41006 1.000 69.63356 17 GLN E CA 1
ATOM 4149 C C . GLN E 2 19 ? 16.19341 4.16621 -40.98753 1.000 62.29126 17 GLN E C 1
ATOM 4150 O O . GLN E 2 19 ? 15.45657 3.39210 -40.37395 1.000 53.93459 17 GLN E O 1
ATOM 4156 N N . ARG E 2 20 ? 17.33590 4.63798 -40.47304 1.000 62.95801 18 ARG E N 1
ATOM 4157 C CA . ARG E 2 20 ? 17.72071 4.43990 -39.07594 1.000 65.54752 18 ARG E CA 1
ATOM 4158 C C . ARG E 2 20 ? 17.04729 5.44473 -38.15442 1.000 58.58254 18 ARG E C 1
ATOM 4159 O O . ARG E 2 20 ? 17.04269 6.64884 -38.42200 1.000 69.13766 18 ARG E O 1
ATOM 4167 N N . ALA E 2 21 ? 16.48374 4.94491 -37.06342 1.000 53.71710 19 ALA E N 1
ATOM 4168 C CA . ALA E 2 21 ? 15.99315 5.77951 -35.97874 1.000 55.11969 19 ALA E CA 1
ATOM 4169 C C . ALA E 2 21 ? 16.86409 5.53294 -34.75698 1.000 54.48231 19 ALA E C 1
ATOM 4170 O O . ALA E 2 21 ? 17.11356 4.37767 -34.39344 1.000 48.47085 19 ALA E O 1
ATOM 4172 N N . THR E 2 22 ? 17.34166 6.61207 -34.13755 1.000 48.74503 20 THR E N 1
ATOM 4173 C CA . THR E 2 22 ? 18.15174 6.50445 -32.93190 1.000 48.33341 20 THR E CA 1
ATOM 4174 C C . THR E 2 22 ? 17.53637 7.36152 -31.83598 1.000 50.88175 20 THR E C 1
ATOM 4175 O O . THR E 2 22 ? 17.24944 8.54406 -32.04926 1.000 50.51936 20 THR E O 1
ATOM 4179 N N . ILE E 2 23 ? 17.34166 6.76123 -30.66674 1.000 42.34598 21 ILE E N 1
ATOM 4180 C CA . ILE E 2 23 ? 16.72578 7.41422 -29.51475 1.000 44.74500 21 ILE E CA 1
ATOM 4181 C C . ILE E 2 23 ? 17.70932 7.35706 -28.35534 1.000 45.86472 21 ILE E C 1
ATOM 4182 O O . ILE E 2 23 ? 18.19322 6.27678 -27.99758 1.000 48.16082 21 ILE E O 1
ATOM 4187 N N . SER E 2 24 ? 18.01047 8.51587 -27.78138 1.000 51.22111 22 SER E N 1
ATOM 4188 C CA . SER E 2 24 ? 19.00044 8.64114 -26.72492 1.000 45.74063 22 SER E CA 1
ATOM 4189 C C . SER E 2 24 ? 18.31746 8.70474 -25.36193 1.000 45.81865 22 SER E C 1
ATOM 4190 O O . SER E 2 24 ? 17.19777 9.20449 -25.23182 1.000 45.95418 22 SER E O 1
ATOM 4193 N N . CYS E 2 25 ? 19.00751 8.18727 -24.34627 1.000 36.06369 23 CYS E N 1
ATOM 4194 C CA . CYS E 2 25 ? 18.57545 8.31887 -22.95562 1.000 45.08497 23 CYS E CA 1
ATOM 4195 C C . CYS E 2 25 ? 19.81964 8.60441 -22.12896 1.000 52.61460 23 CYS E C 1
ATOM 4196 O O . CYS E 2 25 ? 20.77672 7.82560 -22.16271 1.000 54.94655 23 CYS E O 1
ATOM 4199 N N . ARG E 2 26 ? 19.83216 9.74985 -21.44868 1.000 47.45187 24 ARG E N 1
ATOM 4200 C CA . ARG E 2 26 ? 20.90125 10.13633 -20.53518 1.000 46.17970 24 ARG E CA 1
ATOM 4201 C C . ARG E 2 26 ? 20.38071 10.10221 -19.10272 1.000 50.05366 24 ARG E C 1
ATOM 4202 O O . ARG E 2 26 ? 19.40260 10.78671 -18.78455 1.000 50.36775 24 ARG E O 1
ATOM 4210 N N . ALA E 2 27 ? 21.04218 9.31618 -18.24505 1.000 47.81557 25 ALA E N 1
ATOM 4211 C CA . ALA E 2 27 ? 20.68343 9.20585 -16.83390 1.000 43.53181 25 ALA E CA 1
ATOM 4212 C C . ALA E 2 27 ? 21.51063 10.17071 -15.98795 1.000 48.65771 25 ALA E C 1
ATOM 4213 O O . ALA E 2 27 ? 22.69447 10.39582 -16.25360 1.000 49.83395 25 ALA E O 1
ATOM 4215 N N . SER E 2 28 ? 20.87909 10.73212 -14.95818 1.000 52.80563 26 SER E N 1
ATOM 4216 C CA . SER E 2 28 ? 21.56430 11.67431 -14.07924 1.000 53.18055 26 SER E CA 1
ATOM 4217 C C . SER E 2 28 ? 22.65527 11.01640 -13.23743 1.000 55.46785 26 SER E C 1
ATOM 4218 O O . SER E 2 28 ? 23.50899 11.72802 -12.70041 1.000 56.80284 26 SER E O 1
ATOM 4221 N N . GLU E 2 29 ? 22.63829 9.69024 -13.08879 1.000 47.89870 27 GLU E N 1
ATOM 4222 C CA . GLU E 2 29 ? 23.74897 8.96813 -12.47933 1.000 51.32142 27 GLU E CA 1
ATOM 4223 C C . GLU E 2 29 ? 23.78834 7.56340 -13.07003 1.000 46.29407 27 GLU E C 1
ATOM 4224 O O . GLU E 2 29 ? 22.86692 7.14054 -13.76446 1.000 46.65447 27 GLU E O 1
ATOM 4230 N N . SER E 2 30 ? 24.87420 6.84480 -12.78944 1.000 47.52960 28 SER E N 1
ATOM 4231 C CA . SER E 2 30 ? 25.08009 5.51484 -13.35791 1.000 48.61226 28 SER E CA 1
ATOM 4232 C C . SER E 2 30 ? 23.99166 4.53407 -12.92369 1.000 44.17985 28 SER E C 1
ATOM 4233 O O . SER E 2 30 ? 23.62206 4.47089 -11.74683 1.000 53.55331 28 SER E O 1
ATOM 4236 N N . VAL E 2 31 ? 23.48390 3.75622 -13.87837 1.000 41.97598 29 VAL E N 1
ATOM 4237 C CA . VAL E 2 31 ? 22.49806 2.72993 -13.56023 1.000 44.59922 29 VAL E CA 1
ATOM 4238 C C . VAL E 2 31 ? 23.19340 1.37263 -13.59361 1.000 51.56967 29 VAL E C 1
ATOM 4239 O O . VAL E 2 31 ? 22.55063 0.32357 -13.74374 1.000 47.26542 29 VAL E O 1
ATOM 4243 N N . GLU E 2 32 ? 24.51144 1.38477 -13.41491 1.000 48.19275 30 GLU E N 1
ATOM 4244 C CA . GLU E 2 32 ? 25.29263 0.16104 -13.40728 1.000 51.92226 30 GLU E CA 1
ATOM 4245 C C . GLU E 2 32 ? 25.20668 -0.50050 -12.02523 1.000 46.46047 30 GLU E C 1
ATOM 4246 O O . GLU E 2 32 ? 24.94327 0.15243 -11.01361 1.000 46.55844 30 GLU E O 1
ATOM 4252 N N . TYR E 2 33 A 25.44495 -1.81454 -12.00330 1.000 45.67878 30 TYR E N 1
ATOM 4253 C CA . TYR E 2 33 A 25.36631 -2.64097 -10.79878 1.000 42.76326 30 TYR E CA 1
ATOM 4254 C C . TYR E 2 33 A 26.21121 -3.89254 -11.02332 1.000 47.93749 30 TYR E C 1
ATOM 4255 O O . TYR E 2 33 A 26.56478 -4.21850 -12.15790 1.000 48.37285 30 TYR E O 1
ATOM 4264 N N . TYR E 2 34 B 26.54931 -4.58883 -9.93671 1.000 53.80822 30 TYR E N 1
ATOM 4265 C CA . TYR E 2 34 B 27.35404 -5.79954 -10.09699 1.000 56.15062 30 TYR E CA 1
ATOM 4266 C C . TYR E 2 34 B 26.64550 -6.81437 -10.98562 1.000 55.06189 30 TYR E C 1
ATOM 4267 O O . TYR E 2 34 B 25.58934 -7.34141 -10.61765 1.000 57.45751 30 TYR E O 1
ATOM 4276 N N . GLY E 2 35 C 27.21935 -7.08796 -12.15392 1.000 50.78038 30 GLY E N 1
ATOM 4277 C CA . GLY E 2 35 C 26.72865 -8.11920 -13.04228 1.000 55.57666 30 GLY E CA 1
ATOM 4278 C C . GLY E 2 35 C 25.56849 -7.73330 -13.93251 1.000 63.51039 30 GLY E C 1
ATOM 4279 O O . GLY E 2 35 C 25.10657 -8.57633 -14.71407 1.000 58.86884 30 GLY E O 1
ATOM 4280 N N . THR E 2 36 D 25.09193 -6.49239 -13.86558 1.000 49.40231 30 THR E N 1
ATOM 4281 C CA . THR E 2 36 D 23.91862 -6.10682 -14.63589 1.000 51.51343 30 THR E CA 1
ATOM 4282 C C . THR E 2 36 D 23.96232 -4.60609 -14.88246 1.000 52.29812 30 THR E C 1
ATOM 4283 O O . THR E 2 36 D 24.71262 -3.87457 -14.23305 1.000 57.47219 30 THR E O 1
ATOM 4287 N N . THR E 2 37 ? 23.18210 -4.16988 -15.86775 1.000 45.67975 31 THR E N 1
ATOM 4288 C CA . THR E 2 37 ? 22.88436 -2.76228 -16.10472 1.000 45.90375 31 THR E CA 1
ATOM 4289 C C . THR E 2 37 ? 21.37667 -2.60720 -15.99670 1.000 51.11991 31 THR E C 1
ATOM 4290 O O . THR E 2 37 ? 20.62992 -3.40932 -16.56208 1.000 50.52381 31 THR E O 1
ATOM 4294 N N . LEU E 2 38 ? 20.91942 -1.61730 -15.24435 1.000 46.10345 32 LEU E N 1
ATOM 4295 C CA . LEU E 2 38 ? 19.49847 -1.57087 -14.90006 1.000 45.80492 32 LEU E CA 1
ATOM 4296 C C . LEU E 2 38 ? 18.76590 -0.54077 -15.75640 1.000 44.34753 32 LEU E C 1
ATOM 4297 O O . LEU E 2 38 ? 18.18917 0.42653 -15.27117 1.000 42.84870 32 LEU E O 1
ATOM 4302 N N . MET E 2 39 ? 18.79059 -0.79403 -17.06852 1.000 40.51093 33 MET E N 1
ATOM 4303 C CA . MET E 2 39 ? 18.18067 0.07531 -18.06464 1.000 37.95425 33 MET E CA 1
ATOM 4304 C C . MET E 2 39 ? 17.32369 -0.75660 -19.01012 1.000 42.10749 33 MET E C 1
ATOM 4305 O O . MET E 2 39 ? 17.80139 -1.74828 -19.56855 1.000 44.52785 33 MET E O 1
ATOM 4310 N N . GLN E 2 40 ? 16.07378 -0.33264 -19.20878 1.000 37.16857 34 GLN E N 1
ATOM 4311 C CA . GLN E 2 40 ? 15.11026 -0.98808 -20.08299 1.000 34.48115 34 GLN E CA 1
ATOM 4312 C C . GLN E 2 40 ? 14.59367 -0.00913 -21.13815 1.000 37.35302 34 GLN E C 1
ATOM 4313 O O . GLN E 2 40 ? 14.59787 1.20762 -20.93838 1.000 36.02127 34 GLN E O 1
ATOM 4319 N N . TRP E 2 41 ? 14.08376 -0.55723 -22.24572 1.000 35.41938 35 TRP E N 1
ATOM 4320 C CA . TRP E 2 41 ? 13.44051 0.23609 -23.29248 1.000 33.24887 35 TRP E CA 1
ATOM 4321 C C . TRP E 2 41 ? 12.07077 -0.35954 -23.57488 1.000 38.26187 35 TRP E C 1
ATOM 4322 O O . TRP E 2 41 ? 11.94637 -1.58242 -23.71554 1.000 42.05877 35 TRP E O 1
ATOM 4333 N N . TYR E 2 42 ? 11.05375 0.50064 -23.67462 1.000 37.58117 36 TYR E N 1
ATOM 4334 C CA . TYR E 2 42 ? 9.66842 0.09444 -23.88496 1.000 33.28066 36 TYR E CA 1
ATOM 4335 C C . TYR E 2 42 ? 9.12025 0.69700 -25.17303 1.000 39.98300 36 TYR E C 1
ATOM 4336 O O . TYR E 2 42 ? 9.50776 1.79504 -25.57598 1.000 40.89692 36 TYR E O 1
ATOM 4345 N N . GLN E 2 43 ? 8.19773 -0.02550 -25.80710 1.000 39.35038 37 GLN E N 1
ATOM 4346 C CA . GLN E 2 43 ? 7.42929 0.47945 -26.93836 1.000 41.41306 37 GLN E CA 1
ATOM 4347 C C . GLN E 2 43 ? 5.96233 0.57046 -26.52517 1.000 45.02233 37 GLN E C 1
ATOM 4348 O O . GLN E 2 43 ? 5.43681 -0.33784 -25.87232 1.000 45.06913 37 GLN E O 1
ATOM 4354 N N . GLN E 2 44 ? 5.29042 1.65807 -26.89964 1.000 41.56736 38 GLN E N 1
ATOM 4355 C CA . GLN E 2 44 ? 3.87041 1.78666 -26.58224 1.000 39.47516 38 GLN E CA 1
ATOM 4356 C C . GLN E 2 44 ? 3.13054 2.37534 -27.77059 1.000 45.04008 38 GLN E C 1
ATOM 4357 O O . GLN E 2 44 ? 3.47744 3.45530 -28.25987 1.000 44.84375 38 GLN E O 1
ATOM 4363 N N . LYS E 2 45 ? 2.12052 1.66525 -28.22405 1.000 45.85300 39 LYS E N 1
ATOM 4364 C CA . LYS E 2 45 ? 1.15336 2.11011 -29.20869 1.000 47.07459 39 LYS E CA 1
ATOM 4365 C C . LYS E 2 45 ? -0.06567 2.68968 -28.49384 1.000 65.56137 39 LYS E C 1
ATOM 4366 O O . LYS E 2 45 ? -0.47289 2.17039 -27.44910 1.000 59.11498 39 LYS E O 1
ATOM 4372 N N . PRO E 2 46 ? -0.62676 3.78081 -29.01756 1.000 71.97207 40 PRO E N 1
ATOM 4373 C CA . PRO E 2 46 ? -1.75486 4.44168 -28.34087 1.000 73.03585 40 PRO E CA 1
ATOM 4374 C C . PRO E 2 46 ? -2.90482 3.49881 -28.00820 1.000 69.58885 40 PRO E C 1
ATOM 4375 O O . PRO E 2 46 ? -3.46204 2.84173 -28.89361 1.000 72.10931 40 PRO E O 1
ATOM 4379 N N . GLY E 2 47 ? -3.26774 3.42859 -26.72878 1.000 69.21148 41 GLY E N 1
ATOM 4380 C CA . GLY E 2 47 ? -4.34911 2.57949 -26.28875 1.000 57.29975 41 GLY E CA 1
ATOM 4381 C C . GLY E 2 47 ? -3.94294 1.19579 -25.83127 1.000 55.59382 41 GLY E C 1
ATOM 4382 O O . GLY E 2 47 ? -4.82304 0.36540 -25.55608 1.000 65.38859 41 GLY E O 1
ATOM 4383 N N . GLN E 2 48 ? -2.65445 0.91827 -25.74763 1.000 56.20145 42 GLN E N 1
ATOM 4384 C CA . GLN E 2 48 ? -2.12339 -0.36608 -25.32977 1.000 57.74499 42 GLN E CA 1
ATOM 4385 C C . GLN E 2 48 ? -1.12389 -0.12793 -24.21328 1.000 58.37309 42 GLN E C 1
ATOM 4386 O O . GLN E 2 48 ? -0.55050 0.96311 -24.10441 1.000 50.80248 42 GLN E O 1
ATOM 4392 N N . PRO E 2 49 ? -0.89222 -1.12456 -23.36448 1.000 52.60432 43 PRO E N 1
ATOM 4393 C CA . PRO E 2 49 ? 0.16276 -1.00838 -22.35110 1.000 49.28579 43 PRO E CA 1
ATOM 4394 C C . PRO E 2 49 ? 1.52741 -0.92318 -23.01246 1.000 48.21641 43 PRO E C 1
ATOM 4395 O O . PRO E 2 49 ? 1.68552 -1.32152 -24.17578 1.000 48.02715 43 PRO E O 1
ATOM 4399 N N . PRO E 2 50 ? 2.53948 -0.41987 -22.30458 1.000 46.64144 44 PRO E N 1
ATOM 4400 C CA . PRO E 2 50 ? 3.90996 -0.52962 -22.80892 1.000 47.42414 44 PRO E CA 1
ATOM 4401 C C . PRO E 2 50 ? 4.29854 -1.99188 -22.96033 1.000 45.32175 44 PRO E C 1
ATOM 4402 O O . PRO E 2 50 ? 3.80692 -2.86457 -22.23953 1.000 46.49039 44 PRO E O 1
ATOM 4406 N N . LYS E 2 51 ? 5.19687 -2.24393 -23.91346 1.000 46.40784 45 LYS E N 1
ATOM 4407 C CA . LYS E 2 51 ? 5.73235 -3.56685 -24.20479 1.000 52.48180 45 LYS E CA 1
ATOM 4408 C C . LYS E 2 51 ? 7.25397 -3.51865 -24.10736 1.000 37.63508 45 LYS E C 1
ATOM 4409 O O . LYS E 2 51 ? 7.88932 -2.66609 -24.72947 1.000 40.75565 45 LYS E O 1
ATOM 4415 N N . LEU E 2 52 ? 7.83136 -4.42709 -23.32026 1.000 41.66031 46 LEU E N 1
ATOM 4416 C CA . LEU E 2 52 ? 9.27908 -4.46500 -23.15058 1.000 37.35305 46 LEU E CA 1
ATOM 4417 C C . LEU E 2 52 ? 9.95994 -4.86073 -24.45613 1.000 42.07852 46 LEU E C 1
ATOM 4418 O O . LEU E 2 52 ? 9.58704 -5.85773 -25.07412 1.000 43.37076 46 LEU E O 1
ATOM 4423 N N . LEU E 2 53 ? 10.95675 -4.07444 -24.86686 1.000 36.10637 47 LEU E N 1
ATOM 4424 C CA . LEU E 2 53 ? 11.80529 -4.37661 -26.01382 1.000 40.49153 47 LEU E CA 1
ATOM 4425 C C . LEU E 2 53 ? 13.18485 -4.84925 -25.58571 1.000 41.50464 47 LEU E C 1
ATOM 4426 O O . LEU E 2 53 ? 13.70630 -5.83493 -26.12177 1.000 42.92562 47 LEU E O 1
ATOM 4431 N N . ILE E 2 54 ? 13.80082 -4.12309 -24.65445 1.000 35.47084 48 ILE E N 1
ATOM 4432 C CA . ILE E 2 54 ? 15.19350 -4.32022 -24.27088 1.000 42.08452 48 ILE E CA 1
ATOM 4433 C C . ILE E 2 54 ? 15.27927 -4.24563 -22.75880 1.000 42.79961 48 ILE E C 1
ATOM 4434 O O . ILE E 2 54 ? 14.68948 -3.35306 -22.14535 1.000 37.96984 48 ILE E O 1
ATOM 4439 N N . TYR E 2 55 ? 16.00602 -5.17609 -22.15208 1.000 42.79310 49 TYR E N 1
ATOM 4440 C CA . TYR E 2 55 ? 16.29257 -5.09679 -20.72876 1.000 39.94912 49 TYR E CA 1
ATOM 4441 C C . TYR E 2 55 ? 17.79488 -5.23204 -20.52318 1.000 36.75702 49 TYR E C 1
ATOM 4442 O O . TYR E 2 55 ? 18.52156 -5.73443 -21.38780 1.000 42.67816 49 TYR E O 1
ATOM 4451 N N . ALA E 2 56 ? 18.25609 -4.75388 -19.37067 1.000 37.85161 50 ALA E N 1
ATOM 4452 C CA . ALA E 2 56 ? 19.67683 -4.75767 -19.04076 1.000 36.87083 50 ALA E CA 1
ATOM 4453 C C . ALA E 2 56 ? 20.48837 -4.10104 -20.15411 1.000 38.70656 50 ALA E C 1
ATOM 4454 O O . ALA E 2 56 ? 21.55164 -4.58481 -20.53258 1.000 39.08860 50 ALA E O 1
ATOM 4456 N N . ALA E 2 57 ? 19.93483 -3.01710 -20.70771 1.000 34.06458 51 ALA E N 1
ATOM 4457 C CA . ALA E 2 57 ? 20.57531 -2.14619 -21.69311 1.000 50.12639 51 ALA E CA 1
ATOM 4458 C C . ALA E 2 57 ? 20.66546 -2.77180 -23.08246 1.000 39.32318 51 ALA E C 1
ATOM 4459 O O . ALA E 2 57 ? 20.43470 -2.07592 -24.07386 1.000 45.54514 51 ALA E O 1
ATOM 4461 N N . SER E 2 58 ? 20.98995 -4.06428 -23.18898 1.000 44.02975 52 SER E N 1
ATOM 4462 C CA . SER E 2 58 ? 21.25468 -4.66107 -24.50165 1.000 41.28498 52 SER E CA 1
ATOM 4463 C C . SER E 2 58 ? 20.56426 -5.99670 -24.75423 1.000 48.90248 52 SER E C 1
ATOM 4464 O O . SER E 2 58 ? 20.68452 -6.51982 -25.86454 1.000 45.68788 52 SER E O 1
ATOM 4467 N N . LYS E 2 59 ? 19.84627 -6.55980 -23.78356 1.000 41.61374 53 LYS E N 1
ATOM 4468 C CA . LYS E 2 59 ? 19.20363 -7.85945 -23.95184 1.000 46.91681 53 LYS E CA 1
ATOM 4469 C C . LYS E 2 59 ? 17.81642 -7.69913 -24.56588 1.000 52.37005 53 LYS E C 1
ATOM 4470 O O . LYS E 2 59 ? 17.03877 -6.83639 -24.15174 1.000 48.70952 53 LYS E O 1
ATOM 4476 N N . VAL E 2 60 ? 17.48788 -8.56695 -25.52389 1.000 47.30362 54 VAL E N 1
ATOM 4477 C CA . VAL E 2 60 ? 16.27624 -8.42191 -26.32608 1.000 45.77401 54 VAL E CA 1
ATOM 4478 C C . VAL E 2 60 ? 15.20371 -9.37247 -25.80923 1.000 57.40451 54 VAL E C 1
ATOM 4479 O O . VAL E 2 60 ? 15.45901 -10.56561 -25.61812 1.000 53.58295 54 VAL E O 1
ATOM 4483 N N . GLU E 2 61 ? 14.00453 -8.84468 -25.57637 1.000 51.99426 55 GLU E N 1
ATOM 4484 C CA . GLU E 2 61 ? 12.88863 -9.66184 -25.11710 1.000 55.01399 55 GLU E CA 1
ATOM 4485 C C . GLU E 2 61 ? 12.43789 -10.61768 -26.22477 1.000 69.77721 55 GLU E C 1
ATOM 4486 O O . GLU E 2 61 ? 12.69995 -10.40096 -27.41093 1.000 60.67031 55 GLU E O 1
ATOM 4492 N N A SER E 2 62 ? 11.76955 -11.69729 -25.81349 0.522 75.70229 56 SER E N 1
ATOM 4493 N N B SER E 2 62 ? 11.77936 -11.70254 -25.81465 0.478 75.62964 56 SER E N 1
ATOM 4494 C CA A SER E 2 62 ? 11.27852 -12.69657 -26.75524 0.522 81.03411 56 SER E CA 1
ATOM 4495 C CA B SER E 2 62 ? 11.30025 -12.69798 -26.76475 0.478 80.99156 56 SER E CA 1
ATOM 4496 C C A SER E 2 62 ? 10.30251 -12.06909 -27.73925 0.522 77.86972 56 SER E C 1
ATOM 4497 C C B SER E 2 62 ? 10.30575 -12.07936 -27.73642 0.478 77.29741 56 SER E C 1
ATOM 4498 O O A SER E 2 62 ? 9.37704 -11.35107 -27.34687 0.522 76.31886 56 SER E O 1
ATOM 4499 O O B SER E 2 62 ? 9.37121 -11.37933 -27.33308 0.478 76.10389 56 SER E O 1
ATOM 4504 N N . GLY E 2 63 ? 10.51790 -12.33631 -29.02345 1.000 62.02881 57 GLY E N 1
ATOM 4505 C CA . GLY E 2 63 ? 9.65498 -11.84207 -30.06507 1.000 72.53300 57 GLY E CA 1
ATOM 4506 C C . GLY E 2 63 ? 10.10809 -10.55888 -30.73197 1.000 63.91805 57 GLY E C 1
ATOM 4507 O O . GLY E 2 63 ? 9.63504 -10.25836 -31.83060 1.000 65.10456 57 GLY E O 1
ATOM 4508 N N . VAL E 2 64 ? 11.00104 -9.79621 -30.11379 1.000 60.08701 58 VAL E N 1
ATOM 4509 C CA . VAL E 2 64 ? 11.38188 -8.49836 -30.68224 1.000 58.12022 58 VAL E CA 1
ATOM 4510 C C . VAL E 2 64 ? 12.24770 -8.72285 -31.92038 1.000 60.73486 58 VAL E C 1
ATOM 4511 O O . VAL E 2 64 ? 13.24849 -9.45386 -31.84996 1.000 48.13435 58 VAL E O 1
ATOM 4515 N N . PRO E 2 65 ? 11.90669 -8.13159 -33.06242 1.000 48.66736 59 PRO E N 1
ATOM 4516 C CA . PRO E 2 65 ? 12.67273 -8.36912 -34.29501 1.000 49.62911 59 PRO E CA 1
ATOM 4517 C C . PRO E 2 65 ? 14.11043 -7.88045 -34.17904 1.000 53.63735 59 PRO E C 1
ATOM 4518 O O . PRO E 2 65 ? 14.47460 -7.09170 -33.30080 1.000 50.69550 59 PRO E O 1
ATOM 4522 N N . ALA E 2 66 ? 14.93561 -8.33861 -35.13141 1.000 47.86677 60 ALA E N 1
ATOM 4523 C CA . ALA E 2 66 ? 16.35749 -8.01312 -35.12688 1.000 49.10909 60 ALA E CA 1
ATOM 4524 C C . ALA E 2 66 ? 16.62639 -6.53329 -35.35425 1.000 48.64952 60 ALA E C 1
ATOM 4525 O O . ALA E 2 66 ? 17.72769 -6.06085 -35.04274 1.000 50.63103 60 ALA E O 1
ATOM 4527 N N . ARG E 2 67 ? 15.65990 -5.79497 -35.90152 1.000 49.27102 61 ARG E N 1
ATOM 4528 C CA . ARG E 2 67 ? 15.91488 -4.40239 -36.23596 1.000 47.80515 61 ARG E CA 1
ATOM 4529 C C . ARG E 2 67 ? 16.02004 -3.52402 -34.99674 1.000 45.73258 61 ARG E C 1
ATOM 4530 O O . ARG E 2 67 ? 16.48511 -2.38485 -35.11169 1.000 47.63596 61 ARG E O 1
ATOM 4538 N N . PHE E 2 68 ? 15.61243 -4.02326 -33.82259 1.000 42.53986 62 PHE E N 1
ATOM 4539 C CA . PHE E 2 68 ? 15.76602 -3.28731 -32.57004 1.000 38.67525 62 PHE E CA 1
ATOM 4540 C C . PHE E 2 68 ? 17.06158 -3.68765 -31.87201 1.000 47.27168 62 PHE E C 1
ATOM 4541 O O . PHE E 2 68 ? 17.41111 -4.86953 -31.80975 1.000 46.13801 62 PHE E O 1
ATOM 4549 N N . SER E 2 69 ? 17.76592 -2.69690 -31.33331 1.000 44.41077 63 SER E N 1
ATOM 4550 C CA . SER E 2 69 ? 19.01923 -2.94644 -30.63637 1.000 46.14360 63 SER E CA 1
ATOM 4551 C C . SER E 2 69 ? 19.21959 -1.87651 -29.57596 1.000 46.78972 63 SER E C 1
ATOM 4552 O O . SER E 2 69 ? 18.82972 -0.72160 -29.75802 1.000 48.65813 63 SER E O 1
ATOM 4555 N N . GLY E 2 70 ? 19.83945 -2.26649 -28.47148 1.000 42.41196 64 GLY E N 1
ATOM 4556 C CA . GLY E 2 70 ? 20.14682 -1.33384 -27.40791 1.000 42.41527 64 GLY E CA 1
ATOM 4557 C C . GLY E 2 70 ? 21.62164 -1.35953 -27.07482 1.000 41.00598 64 GLY E C 1
ATOM 4558 O O . GLY E 2 70 ? 22.26984 -2.40417 -27.10126 1.000 45.41233 64 GLY E O 1
ATOM 4559 N N . SER E 2 71 ? 22.14603 -0.18648 -26.74167 1.000 42.30521 65 SER E N 1
ATOM 4560 C CA . SER E 2 71 ? 23.56486 -0.06839 -26.44277 1.000 49.78411 65 SER E CA 1
ATOM 4561 C C . SER E 2 71 ? 23.75617 1.01910 -25.39800 1.000 52.56447 65 SER E C 1
ATOM 4562 O O . SER E 2 71 ? 22.82637 1.75259 -25.05939 1.000 45.17006 65 SER E O 1
ATOM 4565 N N . GLY E 2 72 ? 24.97440 1.11408 -24.88620 1.000 52.97491 66 GLY E N 1
ATOM 4566 C CA . GLY E 2 72 ? 25.31459 2.11585 -23.89721 1.000 57.00742 66 GLY E CA 1
ATOM 4567 C C . GLY E 2 72 ? 25.74694 1.50026 -22.57869 1.000 58.04207 66 GLY E C 1
ATOM 4568 O O . GLY E 2 72 ? 25.69570 0.29013 -22.36958 1.000 56.09020 66 GLY E O 1
ATOM 4569 N N . SER E 2 73 ? 26.18521 2.38437 -21.68523 1.000 55.71942 67 SER E N 1
ATOM 4570 C CA . SER E 2 73 ? 26.68345 1.98893 -20.37703 1.000 52.42162 67 SER E CA 1
ATOM 4571 C C . SER E 2 73 ? 26.77411 3.22807 -19.50051 1.000 58.11645 67 SER E C 1
ATOM 4572 O O . SER E 2 73 ? 26.80606 4.36244 -19.99082 1.000 51.30544 67 SER E O 1
ATOM 4575 N N . GLY E 2 74 ? 26.81839 2.99169 -18.19043 1.000 48.22159 68 GLY E N 1
ATOM 4576 C CA . GLY E 2 74 ? 26.92127 4.07890 -17.24022 1.000 54.12633 68 GLY E CA 1
ATOM 4577 C C . GLY E 2 74 ? 25.69619 4.96785 -17.27683 1.000 50.20078 68 GLY E C 1
ATOM 4578 O O . GLY E 2 74 ? 24.64263 4.59867 -16.75871 1.000 49.26166 68 GLY E O 1
ATOM 4579 N N . THR E 2 75 ? 25.81589 6.13481 -17.90932 1.000 51.54388 69 THR E N 1
ATOM 4580 C CA . THR E 2 75 ? 24.73390 7.10675 -17.95630 1.000 51.66178 69 THR E CA 1
ATOM 4581 C C . THR E 2 75 ? 24.16847 7.34279 -19.34995 1.000 54.16841 69 THR E C 1
ATOM 4582 O O . THR E 2 75 ? 23.15840 8.04458 -19.46782 1.000 52.79897 69 THR E O 1
ATOM 4586 N N . ASP E 2 76 ? 24.77142 6.77571 -20.39990 1.000 50.67289 70 ASP E N 1
ATOM 4587 C CA . ASP E 2 76 ? 24.40883 7.08188 -21.78222 1.000 47.82180 70 ASP E CA 1
ATOM 4588 C C . ASP E 2 76 ? 23.90831 5.82918 -22.49026 1.000 49.47309 70 ASP E C 1
ATOM 4589 O O . ASP E 2 76 ? 24.64092 4.84013 -22.59704 1.000 52.60846 70 ASP E O 1
ATOM 4594 N N . PHE E 2 77 ? 22.68334 5.88367 -23.01415 1.000 43.89955 71 PHE E N 1
ATOM 4595 C CA . PHE E 2 77 ? 22.07447 4.70929 -23.62176 1.000 47.89640 71 PHE E CA 1
ATOM 4596 C C . PHE E 2 77 ? 21.36774 5.11204 -24.90392 1.000 45.84393 71 PHE E C 1
ATOM 4597 O O . PHE E 2 77 ? 20.93406 6.25442 -25.05837 1.000 44.64871 71 PHE E O 1
ATOM 4605 N N . SER E 2 78 ? 21.26108 4.16329 -25.82785 1.000 44.23862 72 SER E N 1
ATOM 4606 C CA . SER E 2 78 ? 20.58109 4.44336 -27.08095 1.000 44.30377 72 SER E CA 1
ATOM 4607 C C . SER E 2 78 ? 19.79001 3.22025 -27.51749 1.000 45.10983 72 SER E C 1
ATOM 4608 O O . SER E 2 78 ? 20.18789 2.08087 -27.25358 1.000 53.70944 72 SER E O 1
ATOM 4611 N N . LEU E 2 79 ? 18.64659 3.47237 -28.14668 1.000 44.42690 73 LEU E N 1
ATOM 4612 C CA . LEU E 2 79 ? 17.86710 2.45368 -28.83542 1.000 42.89026 73 LEU E CA 1
ATOM 4613 C C . LEU E 2 79 ? 17.94774 2.74341 -30.32754 1.000 47.05134 73 LEU E C 1
ATOM 4614 O O . LEU E 2 79 ? 17.72041 3.88055 -30.75604 1.000 42.57306 73 LEU E O 1
ATOM 4619 N N . ASN E 2 80 ? 18.29969 1.72629 -31.10849 1.000 44.05812 74 ASN E N 1
ATOM 4620 C CA . ASN E 2 80 ? 18.45012 1.84322 -32.55173 1.000 49.17528 74 ASN E CA 1
ATOM 4621 C C . ASN E 2 80 ? 17.41915 0.95270 -33.22920 1.000 47.47972 74 ASN E C 1
ATOM 4622 O O . ASN E 2 80 ? 17.26922 -0.21468 -32.86226 1.000 42.01213 74 ASN E O 1
ATOM 4627 N N . ILE E 2 81 ? 16.69872 1.51212 -34.19478 1.000 40.55926 75 ILE E N 1
ATOM 4628 C CA . ILE E 2 81 ? 15.72619 0.77892 -34.99817 1.000 41.40604 75 ILE E CA 1
ATOM 4629 C C . ILE E 2 81 ? 16.12535 0.95455 -36.44887 1.000 45.78077 75 ILE E C 1
ATOM 4630 O O . ILE E 2 81 ? 16.11392 2.08105 -36.95865 1.000 52.04704 75 ILE E O 1
ATOM 4635 N N . HIS E 2 82 ? 16.48041 -0.15029 -37.11376 1.000 49.25807 76 HIS E N 1
ATOM 4636 C CA . HIS E 2 82 ? 16.98941 -0.11049 -38.48221 1.000 49.93621 76 HIS E CA 1
ATOM 4637 C C . HIS E 2 82 ? 16.83136 -1.45892 -39.17230 1.000 47.74492 76 HIS E C 1
ATOM 4638 O O . HIS E 2 82 ? 17.46600 -2.43655 -38.75178 1.000 55.50835 76 HIS E O 1
ATOM 4645 N N . PRO E 2 83 ? 16.02356 -1.56199 -40.24337 1.000 50.66309 77 PRO E N 1
ATOM 4646 C CA . PRO E 2 83 ? 15.22897 -0.50660 -40.88204 1.000 48.41424 77 PRO E CA 1
ATOM 4647 C C . PRO E 2 83 ? 13.93649 -0.21315 -40.12654 1.000 50.18242 77 PRO E C 1
ATOM 4648 O O . PRO E 2 83 ? 13.34274 -1.12254 -39.55440 1.000 58.98589 77 PRO E O 1
ATOM 4652 N N . VAL E 2 84 ? 13.51323 1.05057 -40.11372 1.000 55.01695 78 VAL E N 1
ATOM 4653 C CA . VAL E 2 84 ? 12.21833 1.37973 -39.53687 1.000 50.13546 78 VAL E CA 1
ATOM 4654 C C . VAL E 2 84 ? 11.12158 0.87082 -40.46148 1.000 55.83869 78 VAL E C 1
ATOM 4655 O O . VAL E 2 84 ? 11.12751 1.13585 -41.67163 1.000 51.46066 78 VAL E O 1
ATOM 4659 N N . GLU E 2 85 ? 10.19337 0.11393 -39.89253 1.000 56.41995 79 GLU E N 1
ATOM 4660 C CA . GLU E 2 85 ? 9.02868 -0.44632 -40.55809 1.000 58.03526 79 GLU E CA 1
ATOM 4661 C C . GLU E 2 85 ? 7.76363 0.25502 -40.07324 1.000 53.22044 79 GLU E C 1
ATOM 4662 O O . GLU E 2 85 ? 7.77964 1.03014 -39.11178 1.000 50.53371 79 GLU E O 1
ATOM 4668 N N . GLU E 2 86 ? 6.65785 -0.00212 -40.77683 1.000 58.49110 80 GLU E N 1
ATOM 4669 C CA . GLU E 2 86 ? 5.40060 0.65024 -40.42713 1.000 65.46195 80 GLU E CA 1
ATOM 4670 C C . GLU E 2 86 ? 4.92990 0.24864 -39.03733 1.000 54.29949 80 GLU E C 1
ATOM 4671 O O . GLU E 2 86 ? 4.31641 1.05583 -38.33362 1.000 60.53597 80 GLU E O 1
ATOM 4677 N N . ASP E 2 87 ? 5.22132 -0.97597 -38.61478 1.000 54.23855 81 ASP E N 1
ATOM 4678 C CA . ASP E 2 87 ? 4.78132 -1.41478 -37.30046 1.000 58.19098 81 ASP E CA 1
ATOM 4679 C C . ASP E 2 87 ? 5.51202 -0.71252 -36.16007 1.000 58.36201 81 ASP E C 1
ATOM 4680 O O . ASP E 2 87 ? 5.16905 -0.93769 -34.99421 1.000 58.07495 81 ASP E O 1
ATOM 4685 N N . ASP E 2 88 ? 6.48935 0.13852 -36.45941 1.000 55.65109 82 ASP E N 1
ATOM 4686 C CA . ASP E 2 88 ? 7.31303 0.77848 -35.44378 1.000 47.08353 82 ASP E CA 1
ATOM 4687 C C . ASP E 2 88 ? 6.84079 2.18107 -35.06884 1.000 45.03636 82 ASP E C 1
ATOM 4688 O O . ASP E 2 88 ? 7.42304 2.78368 -34.16471 1.000 46.73239 82 ASP E O 1
ATOM 4693 N N . VAL E 2 89 ? 5.81662 2.72123 -35.72898 1.000 51.48614 83 VAL E N 1
ATOM 4694 C CA . VAL E 2 89 ? 5.31232 4.04391 -35.35742 1.000 54.69318 83 VAL E CA 1
ATOM 4695 C C . VAL E 2 89 ? 4.66586 3.91986 -33.98376 1.000 51.35009 83 VAL E C 1
ATOM 4696 O O . VAL E 2 89 ? 3.62200 3.27999 -33.83516 1.000 58.48200 83 VAL E O 1
ATOM 4700 N N . ALA E 2 90 ? 5.28651 4.51950 -32.97854 1.000 52.27793 84 ALA E N 1
ATOM 4701 C CA . ALA E 2 90 ? 4.86365 4.31873 -31.59736 1.000 45.21653 84 ALA E CA 1
ATOM 4702 C C . ALA E 2 90 ? 5.61932 5.30496 -30.71975 1.000 48.10699 84 ALA E C 1
ATOM 4703 O O . ALA E 2 90 ? 6.47012 6.06719 -31.19116 1.000 41.81941 84 ALA E O 1
ATOM 4705 N N . MET E 2 91 ? 5.30052 5.27820 -29.42780 1.000 41.96306 85 MET E N 1
ATOM 4706 C CA . MET E 2 91 ? 6.08818 5.96405 -28.41775 1.000 40.65297 85 MET E CA 1
ATOM 4707 C C . MET E 2 91 ? 7.09952 4.98392 -27.83310 1.000 49.66532 85 MET E C 1
ATOM 4708 O O . MET E 2 91 ? 6.79991 3.79731 -27.66509 1.000 43.82649 85 MET E O 1
ATOM 4713 N N . TYR E 2 92 ? 8.30271 5.47604 -27.54144 1.000 42.38783 86 TYR E N 1
ATOM 4714 C CA . TYR E 2 92 ? 9.34815 4.66810 -26.92642 1.000 44.07500 86 TYR E CA 1
ATOM 4715 C C . TYR E 2 92 ? 9.77922 5.32358 -25.61927 1.000 43.62088 86 TYR E C 1
ATOM 4716 O O . TYR E 2 92 ? 9.84470 6.55298 -25.53442 1.000 44.76305 86 TYR E O 1
ATOM 4725 N N . PHE E 2 93 ? 10.04597 4.50726 -24.58796 1.000 37.66156 87 PHE E N 1
ATOM 4726 C CA . PHE E 2 93 ? 10.46707 5.01843 -23.28371 1.000 37.80359 87 PHE E CA 1
ATOM 4727 C C . PHE E 2 93 ? 11.67199 4.23906 -22.77132 1.000 36.64504 87 PHE E C 1
ATOM 4728 O O . PHE E 2 93 ? 11.70405 3.01221 -22.87478 1.000 39.30706 87 PHE E O 1
ATOM 4736 N N . CYS E 2 94 ? 12.62662 4.93746 -22.15619 1.000 33.08451 88 CYS E N 1
ATOM 4737 C CA . CYS E 2 94 ? 13.61817 4.25977 -21.33247 1.000 34.70267 88 CYS E CA 1
ATOM 4738 C C . CYS E 2 94 ? 13.11259 4.17725 -19.89580 1.000 34.72178 88 CYS E C 1
ATOM 4739 O O . CYS E 2 94 ? 12.22571 4.92327 -19.48541 1.000 36.63690 88 CYS E O 1
ATOM 4742 N N . GLN E 2 95 ? 13.71500 3.27447 -19.12433 1.000 36.95042 89 GLN E N 1
ATOM 4743 C CA . GLN E 2 95 ? 13.28312 3.02436 -17.75675 1.000 32.00945 89 GLN E CA 1
ATOM 4744 C C . GLN E 2 95 ? 14.47161 2.52029 -16.95351 1.000 39.27057 89 GLN E C 1
ATOM 4745 O O . GLN E 2 95 ? 15.18258 1.62016 -17.41028 1.000 37.53422 89 GLN E O 1
ATOM 4751 N N . GLN E 2 96 ? 14.71283 3.10595 -15.78063 1.000 33.46217 90 GLN E N 1
ATOM 4752 C CA . GLN E 2 96 ? 15.81253 2.66674 -14.92835 1.000 33.51576 90 GLN E CA 1
ATOM 4753 C C . GLN E 2 96 ? 15.28972 1.97764 -13.67448 1.000 37.94697 90 GLN E C 1
ATOM 4754 O O . GLN E 2 96 ? 14.29077 2.40682 -13.08017 1.000 36.41958 90 GLN E O 1
ATOM 4760 N N A SER E 2 97 ? 15.99634 0.91861 -13.26961 0.532 40.26648 91 SER E N 1
ATOM 4761 N N B SER E 2 97 ? 15.98513 0.91395 -13.26990 0.468 40.26201 91 SER E N 1
ATOM 4762 C CA A SER E 2 97 ? 15.66742 0.12212 -12.09278 0.532 35.12486 91 SER E CA 1
ATOM 4763 C CA B SER E 2 97 ? 15.65675 0.14060 -12.07821 0.468 36.39573 91 SER E CA 1
ATOM 4764 C C A SER E 2 97 ? 16.81869 0.10026 -11.09256 0.532 37.33479 91 SER E C 1
ATOM 4765 C C B SER E 2 97 ? 16.84035 0.07642 -11.11527 0.468 37.40678 91 SER E C 1
ATOM 4766 O O A SER E 2 97 ? 16.90108 -0.80847 -10.26122 0.532 38.49571 91 SER E O 1
ATOM 4767 O O B SER E 2 97 ? 16.96050 -0.86147 -10.32543 0.468 38.50146 91 SER E O 1
ATOM 4772 N N . ARG E 2 98 ? 17.72154 1.08114 -11.16802 1.000 36.52009 92 ARG E N 1
ATOM 4773 C CA . ARG E 2 98 ? 18.88027 1.11688 -10.27723 1.000 43.82298 92 ARG E CA 1
ATOM 4774 C C . ARG E 2 98 ? 18.49759 1.57413 -8.87532 1.000 44.11862 92 ARG E C 1
ATOM 4775 O O . ARG E 2 98 ? 18.93637 0.98528 -7.88091 1.000 42.12214 92 ARG E O 1
ATOM 4783 N N . LYS E 2 99 ? 17.70123 2.62620 -8.77662 1.000 43.69172 93 LYS E N 1
ATOM 4784 C CA . LYS E 2 99 ? 17.31082 3.17070 -7.48673 1.000 45.90040 93 LYS E CA 1
ATOM 4785 C C . LYS E 2 99 ? 15.81053 3.40654 -7.47563 1.000 39.79862 93 LYS E C 1
ATOM 4786 O O . LYS E 2 99 ? 15.19335 3.62020 -8.52559 1.000 42.25898 93 LYS E O 1
ATOM 4792 N N . VAL E 2 100 ? 15.23163 3.30947 -6.28257 1.000 42.81949 94 VAL E N 1
ATOM 4793 C CA . VAL E 2 100 ? 13.84341 3.71541 -6.04167 1.000 41.40294 94 VAL E CA 1
ATOM 4794 C C . VAL E 2 100 ? 13.81842 5.21996 -5.78589 1.000 41.15928 94 VAL E C 1
ATOM 4795 O O . VAL E 2 100 ? 14.64520 5.71359 -5.01056 1.000 45.65940 94 VAL E O 1
ATOM 4799 N N . PRO E 2 101 ? 12.90075 5.98025 -6.39960 1.000 44.75667 95 PRO E N 1
ATOM 4800 C CA . PRO E 2 101 ? 11.81276 5.57069 -7.29772 1.000 44.25622 95 PRO E CA 1
ATOM 4801 C C . PRO E 2 101 ? 12.26077 5.12518 -8.67319 1.000 43.07241 95 PRO E C 1
ATOM 4802 O O . PRO E 2 101 ? 13.17312 5.72425 -9.26689 1.000 42.69050 95 PRO E O 1
ATOM 4806 N N . LEU E 2 102 ? 11.60727 4.07719 -9.17438 1.000 35.30552 96 LEU E N 1
ATOM 4807 C CA . LEU E 2 102 ? 11.75166 3.71186 -10.57802 1.000 36.13596 96 LEU E CA 1
ATOM 4808 C C . LEU E 2 102 ? 11.31438 4.89702 -11.43776 1.000 33.38110 96 LEU E C 1
ATOM 4809 O O . LEU E 2 102 ? 10.32759 5.57444 -11.12808 1.000 36.63428 96 LEU E O 1
ATOM 4814 N N . THR E 2 103 ? 12.06091 5.18320 -12.50295 1.000 37.15750 97 THR E N 1
ATOM 4815 C CA . THR E 2 103 ? 11.71487 6.33086 -13.33029 1.000 40.71159 97 THR E CA 1
ATOM 4816 C C . THR E 2 103 ? 11.84568 5.97521 -14.80326 1.000 32.96601 97 THR E C 1
ATOM 4817 O O . THR E 2 103 ? 12.61210 5.08982 -15.18535 1.000 38.65161 97 THR E O 1
ATOM 4821 N N . PHE E 2 104 ? 11.07291 6.68696 -15.61639 1.000 36.17264 98 PHE E N 1
ATOM 4822 C CA . PHE E 2 104 ? 11.02549 6.53624 -17.06029 1.000 33.82540 98 PHE E CA 1
ATOM 4823 C C . PHE E 2 104 ? 11.44299 7.85551 -17.68764 1.000 35.96703 98 PHE E C 1
ATOM 4824 O O . PHE E 2 104 ? 11.21418 8.93220 -17.11145 1.000 34.19642 98 PHE E O 1
ATOM 4832 N N . GLY E 2 105 ? 12.00655 7.77722 -18.88699 1.000 38.21222 99 GLY E N 1
ATOM 4833 C CA . GLY E 2 105 ? 12.14224 8.96383 -19.70484 1.000 36.04054 99 GLY E CA 1
ATOM 4834 C C . GLY E 2 105 ? 10.78927 9.46931 -20.16610 1.000 43.24104 99 GLY E C 1
ATOM 4835 O O . GLY E 2 105 ? 9.77254 8.78477 -20.06765 1.000 37.50254 99 GLY E O 1
ATOM 4836 N N . ALA E 2 106 ? 10.77477 10.69619 -20.69135 1.000 44.73844 100 ALA E N 1
ATOM 4837 C CA . ALA E 2 106 ? 9.50910 11.34931 -21.01190 1.000 39.51656 100 ALA E CA 1
ATOM 4838 C C . ALA E 2 106 ? 8.83659 10.76701 -22.25029 1.000 46.31645 100 ALA E C 1
ATOM 4839 O O . ALA E 2 106 ? 7.63784 11.00210 -22.45247 1.000 47.72586 100 ALA E O 1
ATOM 4841 N N . GLY E 2 107 ? 9.56909 10.04306 -23.07804 1.000 42.08696 101 GLY E N 1
ATOM 4842 C CA . GLY E 2 107 ? 9.04717 9.37608 -24.25625 1.000 45.30069 101 GLY E CA 1
ATOM 4843 C C . GLY E 2 107 ? 9.50834 10.03694 -25.55338 1.000 51.90675 101 GLY E C 1
ATOM 4844 O O . GLY E 2 107 ? 9.70376 11.25689 -25.63122 1.000 47.87124 101 GLY E O 1
ATOM 4845 N N . THR E 2 108 ? 9.68544 9.21402 -26.58827 1.000 44.86320 102 THR E N 1
ATOM 4846 C CA . THR E 2 108 ? 10.02160 9.67076 -27.93841 1.000 50.71080 102 THR E CA 1
ATOM 4847 C C . THR E 2 108 ? 8.94074 9.21025 -28.90916 1.000 48.31652 102 THR E C 1
ATOM 4848 O O . THR E 2 108 ? 8.64159 8.01559 -28.98526 1.000 50.27176 102 THR E O 1
ATOM 4852 N N . LYS E 2 109 ? 8.36884 10.15022 -29.66154 1.000 47.75892 103 LYS E N 1
ATOM 4853 C CA . LYS E 2 109 ? 7.32502 9.83796 -30.63550 1.000 53.95740 103 LYS E CA 1
ATOM 4854 C C . LYS E 2 109 ? 7.96745 9.54090 -31.98522 1.000 60.62935 103 LYS E C 1
ATOM 4855 O O . LYS E 2 109 ? 8.53371 10.43286 -32.62672 1.000 61.73094 103 LYS E O 1
ATOM 4861 N N . LEU E 2 110 ? 7.87892 8.28711 -32.41463 1.000 60.70123 104 LEU E N 1
ATOM 4862 C CA . LEU E 2 110 ? 8.36976 7.87460 -33.72073 1.000 59.61869 104 LEU E CA 1
ATOM 4863 C C . LEU E 2 110 ? 7.24247 7.96209 -34.73929 1.000 57.34763 104 LEU E C 1
ATOM 4864 O O . LEU E 2 110 ? 6.19453 7.32855 -34.57364 1.000 50.61106 104 LEU E O 1
ATOM 4869 N N . GLU E 2 111 ? 7.46127 8.73699 -35.79417 1.000 62.25144 105 GLU E N 1
ATOM 4870 C CA . GLU E 2 111 ? 6.45681 8.91869 -36.82443 1.000 61.14836 105 GLU E CA 1
ATOM 4871 C C . GLU E 2 111 ? 7.08546 8.69790 -38.19007 1.000 70.29852 105 GLU E C 1
ATOM 4872 O O . GLU E 2 111 ? 8.26633 8.98785 -38.40881 1.000 60.67652 105 GLU E O 1
ATOM 4878 N N . LEU E 2 112 ? 6.28003 8.17357 -39.10407 1.000 65.74697 106 LEU E N 1
ATOM 4879 C CA . LEU E 2 112 ? 6.71118 7.94950 -40.47100 1.000 68.93577 106 LEU E CA 1
ATOM 4880 C C . LEU E 2 112 ? 6.39853 9.18167 -41.30118 1.000 78.27387 106 LEU E C 1
ATOM 4881 O O . LEU E 2 112 ? 5.27704 9.69512 -41.25612 1.000 89.23839 106 LEU E O 1
ATOM 4886 N N . LYS E 2 113 ? 7.39661 9.66013 -42.03740 1.000 80.43546 107 LYS E N 1
ATOM 4887 C CA . LYS E 2 113 ? 7.20257 10.76767 -42.96193 1.000 94.22306 107 LYS E CA 1
ATOM 4888 C C . LYS E 2 113 ? 6.05021 10.45386 -43.90849 1.000 103.39188 107 LYS E C 1
ATOM 4889 O O . LYS E 2 113 ? 6.08310 9.44886 -44.62673 1.000 98.78979 107 LYS E O 1
ATOM 4895 N N . ARG E 2 114 ? 5.02776 11.31136 -43.88367 1.000 107.22819 108 ARG E N 1
ATOM 4896 C CA . ARG E 2 114 ? 3.74028 11.07897 -44.54822 1.000 103.48407 108 ARG E CA 1
ATOM 4897 C C . ARG E 2 114 ? 3.00513 9.91332 -43.90172 1.000 106.37883 108 ARG E C 1
ATOM 4898 O O . ARG E 2 114 ? 2.24495 10.10370 -42.95221 1.000 108.58570 108 ARG E O 1
ATOM 4906 N N . TYR E 2 118 ? -1.19850 1.21913 -46.62106 1.000 108.32499 112 TYR E N 1
ATOM 4907 C CA . TYR E 2 118 ? -1.59441 -0.04558 -46.01146 1.000 105.51176 112 TYR E CA 1
ATOM 4908 C C . TYR E 2 118 ? -1.22309 -1.23471 -46.89994 1.000 107.22537 112 TYR E C 1
ATOM 4909 O O . TYR E 2 118 ? -1.66531 -2.35948 -46.66135 1.000 107.35295 112 TYR E O 1
ATOM 4918 N N . GLU E 2 119 ? -0.40663 -0.97809 -47.92598 1.000 100.56848 113 GLU E N 1
ATOM 4919 C CA . GLU E 2 119 ? 0.02861 -2.03639 -48.83339 1.000 105.99433 113 GLU E CA 1
ATOM 4920 C C . GLU E 2 119 ? 1.00151 -3.00759 -48.17613 1.000 105.93747 113 GLU E C 1
ATOM 4921 O O . GLU E 2 119 ? 1.12395 -4.15080 -48.63190 1.000 107.50367 113 GLU E O 1
ATOM 4927 N N . PHE E 2 120 ? 1.68978 -2.57998 -47.11704 1.000 106.02376 114 PHE E N 1
ATOM 4928 C CA . PHE E 2 120 ? 2.60032 -3.46990 -46.40485 1.000 104.07673 114 PHE E CA 1
ATOM 4929 C C . PHE E 2 120 ? 1.87143 -4.66254 -45.79418 1.000 97.46229 114 PHE E C 1
ATOM 4930 O O . PHE E 2 120 ? 2.46743 -5.73499 -45.62967 1.000 96.27685 114 PHE E O 1
ATOM 4938 N N . LEU E 2 121 ? 0.58567 -4.49703 -45.46312 1.000 92.06423 115 LEU E N 1
ATOM 4939 C CA . LEU E 2 121 ? -0.18425 -5.54792 -44.80438 1.000 84.95645 115 LEU E CA 1
ATOM 4940 C C . LEU E 2 121 ? -0.29527 -6.81226 -45.64974 1.000 91.74912 115 LEU E C 1
ATOM 4941 O O . LEU E 2 121 ? -0.47001 -7.90376 -45.09673 1.000 90.04875 115 LEU E O 1
ATOM 4946 N N . LYS E 2 122 ? -0.20001 -6.69549 -46.97370 1.000 96.87889 116 LYS E N 1
ATOM 4947 C CA . LYS E 2 122 ? -0.27860 -7.86945 -47.83189 1.000 100.24382 116 LYS E CA 1
ATOM 4948 C C . LYS E 2 122 ? 0.96228 -8.74900 -47.73285 1.000 99.02991 116 LYS E C 1
ATOM 4949 O O . LYS E 2 122 ? 0.93621 -9.88415 -48.22109 1.000 107.17221 116 LYS E O 1
ATOM 4955 N N . SER E 2 123 ? 2.03407 -8.25828 -47.10599 1.000 95.24439 117 SER E N 1
ATOM 4956 C CA . SER E 2 123 ? 3.25189 -9.02732 -46.88203 1.000 100.67361 117 SER E CA 1
ATOM 4957 C C . SER E 2 123 ? 3.26429 -9.74892 -45.54090 1.000 94.37775 117 SER E C 1
ATOM 4958 O O . SER E 2 123 ? 4.18218 -10.53587 -45.28657 1.000 102.57729 117 SER E O 1
ATOM 4961 N N . TRP E 2 124 ? 2.27403 -9.50771 -44.69036 1.000 80.88875 118 TRP E N 1
ATOM 4962 C CA . TRP E 2 124 ? 2.23950 -10.08766 -43.35811 1.000 83.82287 118 TRP E CA 1
ATOM 4963 C C . TRP E 2 124 ? 1.60497 -11.47121 -43.38072 1.000 85.49877 118 TRP E C 1
ATOM 4964 O O . TRP E 2 124 ? 0.78926 -11.79159 -44.25038 1.000 90.34339 118 TRP E O 1
ATOM 4975 N N . THR E 2 125 ? 1.98570 -12.29213 -42.40521 1.000 94.04570 119 THR E N 1
ATOM 4976 C CA . THR E 2 125 ? 1.33305 -13.57950 -42.21741 1.000 92.85034 119 THR E CA 1
ATOM 4977 C C . THR E 2 125 ? -0.07682 -13.37421 -41.67639 1.000 87.17567 119 THR E C 1
ATOM 4978 O O . THR E 2 125 ? -0.37686 -12.36527 -41.02982 1.000 80.39393 119 THR E O 1
ATOM 4982 N N . VAL E 2 126 ? -0.95041 -14.34572 -41.95057 1.000 78.81679 120 VAL E N 1
ATOM 4983 C CA . VAL E 2 126 ? -2.33763 -14.22371 -41.51028 1.000 81.00749 120 VAL E CA 1
ATOM 4984 C C . VAL E 2 126 ? -2.41838 -14.19134 -39.98877 1.000 79.27536 120 VAL E C 1
ATOM 4985 O O . VAL E 2 126 ? -3.19597 -13.42013 -39.41318 1.000 71.60600 120 VAL E O 1
ATOM 4989 N N . GLU E 2 127 ? -1.60650 -15.00937 -39.31094 1.000 76.90216 121 GLU E N 1
ATOM 4990 C CA . GLU E 2 127 ? -1.63276 -15.01212 -37.84953 1.000 79.35176 121 GLU E CA 1
ATOM 4991 C C . GLU E 2 127 ? -1.20700 -13.66123 -37.28085 1.000 70.98906 121 GLU E C 1
ATOM 4992 O O . GLU E 2 127 ? -1.77005 -13.19803 -36.28129 1.000 74.92977 121 GLU E O 1
ATOM 4998 N N . ASP E 2 128 ? -0.21459 -13.01416 -37.90228 1.000 72.61788 122 ASP E N 1
ATOM 4999 C CA . ASP E 2 128 ? 0.18249 -11.67271 -37.48078 1.000 73.77217 122 ASP E CA 1
ATOM 5000 C C . ASP E 2 128 ? -0.90576 -10.65075 -37.77367 1.000 75.04392 122 ASP E C 1
ATOM 5001 O O . ASP E 2 128 ? -1.11381 -9.71817 -36.98310 1.000 68.52819 122 ASP E O 1
ATOM 5006 N N . LEU E 2 129 ? -1.61725 -10.81467 -38.88939 1.000 67.42248 123 LEU E N 1
ATOM 5007 C CA . LEU E 2 129 ? -2.74630 -9.93669 -39.17347 1.000 71.40230 123 LEU E CA 1
ATOM 5008 C C . LEU E 2 129 ? -3.87746 -10.14437 -38.17131 1.000 65.93787 123 LEU E C 1
ATOM 5009 O O . LEU E 2 129 ? -4.47144 -9.17313 -37.69038 1.000 58.58750 123 LEU E O 1
ATOM 5014 N N . GLN E 2 130 ? -4.18765 -11.40162 -37.83745 1.000 63.91045 124 GLN E N 1
ATOM 5015 C CA . GLN E 2 130 ? -5.27637 -11.66823 -36.89806 1.000 66.67115 124 GLN E CA 1
ATOM 5016 C C . GLN E 2 130 ? -4.96441 -11.12683 -35.50906 1.000 59.66760 124 GLN E C 1
ATOM 5017 O O . GLN E 2 130 ? -5.87210 -10.68091 -34.79562 1.000 62.44628 124 GLN E O 1
ATOM 5023 N N . LYS E 2 131 ? -3.69210 -11.16095 -35.10890 1.000 65.43633 125 LYS E N 1
ATOM 5024 C CA . LYS E 2 131 ? -3.29101 -10.56766 -33.83739 1.000 67.93303 125 LYS E CA 1
ATOM 5025 C C . LYS E 2 131 ? -3.49907 -9.05901 -33.85887 1.000 68.87387 125 LYS E C 1
ATOM 5026 O O . LYS E 2 131 ? -4.05881 -8.47892 -32.91959 1.000 62.75137 125 LYS E O 1
ATOM 5032 N N . ARG E 2 132 ? -3.04991 -8.40976 -34.93634 1.000 64.67551 126 ARG E N 1
ATOM 5033 C CA . ARG E 2 132 ? -3.20627 -6.96555 -35.08069 1.000 66.85233 126 ARG E CA 1
ATOM 5034 C C . ARG E 2 132 ? -4.67192 -6.54681 -35.05387 1.000 65.59970 126 ARG E C 1
ATOM 5035 O O . ARG E 2 132 ? -4.99701 -5.46862 -34.54330 1.000 58.03707 126 ARG E O 1
ATOM 5043 N N . LEU E 2 133 ? -5.56830 -7.38679 -35.58212 1.000 62.95168 127 LEU E N 1
ATOM 5044 C CA . LEU E 2 133 ? -6.99279 -7.05807 -35.57942 1.000 67.29843 127 LEU E CA 1
ATOM 5045 C C . LEU E 2 133 ? -7.56856 -7.13692 -34.16951 1.000 64.82321 127 LEU E C 1
ATOM 5046 O O . LEU E 2 133 ? -8.30073 -6.23847 -33.73519 1.000 57.22627 127 LEU E O 1
ATOM 5051 N N . LEU E 2 134 ? -7.27008 -8.22013 -33.44655 1.000 61.71260 128 LEU E N 1
ATOM 5052 C CA . LEU E 2 134 ? -7.80843 -8.35989 -32.09947 1.000 57.84930 128 LEU E CA 1
ATOM 5053 C C . LEU E 2 134 ? -7.24314 -7.29896 -31.16814 1.000 60.69033 128 LEU E C 1
ATOM 5054 O O . LEU E 2 134 ? -7.91288 -6.89602 -30.20879 1.000 62.90739 128 LEU E O 1
ATOM 5059 N N . ALA E 2 135 ? -6.02564 -6.82160 -31.43929 1.000 59.34421 129 ALA E N 1
ATOM 5060 C CA . ALA E 2 135 ? -5.44642 -5.77560 -30.60179 1.000 58.71967 129 ALA E CA 1
ATOM 5061 C C . ALA E 2 135 ? -6.18600 -4.45240 -30.75265 1.000 60.68246 129 ALA E C 1
ATOM 5062 O O . ALA E 2 135 ? -6.33504 -3.72392 -29.76656 1.000 62.24160 129 ALA E O 1
ATOM 5064 N N . LEU E 2 136 ? -6.68161 -4.13563 -31.95545 1.000 57.24035 130 LEU E N 1
ATOM 5065 C CA . LEU E 2 136 ? -7.33952 -2.84730 -32.17426 1.000 63.78274 130 LEU E CA 1
ATOM 5066 C C . LEU E 2 136 ? -8.60456 -2.66642 -31.33745 1.000 62.78935 130 LEU E C 1
ATOM 5067 O O . LEU E 2 136 ? -9.00194 -1.52497 -31.08305 1.000 52.24626 130 LEU E O 1
ATOM 5072 N N . ASP E 2 137 ? -9.24658 -3.75273 -30.88904 1.000 58.51197 131 ASP E N 1
ATOM 5073 C CA . ASP E 2 137 ? -10.49578 -3.58360 -30.14399 1.000 58.90080 131 ASP E CA 1
ATOM 5074 C C . ASP E 2 137 ? -10.27589 -3.00757 -28.74947 1.000 56.11764 131 ASP E C 1
ATOM 5075 O O . ASP E 2 137 ? -11.02396 -2.09313 -28.35912 1.000 57.48474 131 ASP E O 1
ATOM 5080 N N . PRO E 2 138 ? -9.32096 -3.48736 -27.94133 1.000 55.60257 132 PRO E N 1
ATOM 5081 C CA . PRO E 2 138 ? -9.06172 -2.79931 -26.65949 1.000 52.89414 132 PRO E CA 1
ATOM 5082 C C . PRO E 2 138 ? -8.54168 -1.37789 -26.82879 1.000 53.65112 132 PRO E C 1
ATOM 5083 O O . PRO E 2 138 ? -8.85465 -0.50990 -26.00073 1.000 52.90884 132 PRO E O 1
ATOM 5087 N N . MET E 2 139 ? -7.73569 -1.12554 -27.86836 1.000 47.75551 133 MET E N 1
ATOM 5088 C CA . MET E 2 139 ? -7.32274 0.23776 -28.20642 1.000 50.81231 133 MET E CA 1
ATOM 5089 C C . MET E 2 139 ? -8.52422 1.15324 -28.39090 1.000 49.52812 133 MET E C 1
ATOM 5090 O O . MET E 2 139 ? -8.61092 2.22317 -27.77587 1.000 46.93574 133 MET E O 1
ATOM 5095 N N . MET E 2 140 ? -9.44548 0.76251 -29.27500 1.000 46.24851 134 MET E N 1
ATOM 5096 C CA . MET E 2 140 ? -10.60180 1.60210 -29.56403 1.000 47.75824 134 MET E CA 1
ATOM 5097 C C . MET E 2 140 ? -11.45970 1.78931 -28.32302 1.000 50.75916 134 MET E C 1
ATOM 5098 O O . MET E 2 140 ? -11.97318 2.88924 -28.06337 1.000 49.27372 134 MET E O 1
ATOM 5103 N N . GLU E 2 141 ? -11.61282 0.72492 -27.53285 1.000 46.51908 135 GLU E N 1
ATOM 5104 C CA . GLU E 2 141 ? -12.43174 0.81561 -26.33108 1.000 51.43322 135 GLU E CA 1
ATOM 5105 C C . GLU E 2 141 ? -11.81664 1.74835 -25.30104 1.000 46.07701 135 GLU E C 1
ATOM 5106 O O . GLU E 2 141 ? -12.55182 2.45964 -24.61173 1.000 45.91224 135 GLU E O 1
ATOM 5112 N N . GLN E 2 142 ? -10.48295 1.77466 -25.18453 1.000 45.80358 136 GLN E N 1
ATOM 5113 C CA . GLN E 2 142 ? -9.86229 2.73433 -24.27562 1.000 48.34537 136 GLN E CA 1
ATOM 5114 C C . GLN E 2 142 ? -10.15083 4.16767 -24.71314 1.000 50.52015 136 GLN E C 1
ATOM 5115 O O . GLN E 2 142 ? -10.47959 5.02689 -23.88317 1.000 43.25063 136 GLN E O 1
ATOM 5121 N N . GLU E 2 143 ? -10.04126 4.44774 -26.01367 1.000 44.64930 137 GLU E N 1
ATOM 5122 C CA . GLU E 2 143 ? -10.30506 5.80449 -26.48549 1.000 41.12461 137 GLU E CA 1
ATOM 5123 C C . GLU E 2 143 ? -11.76826 6.18918 -26.29727 1.000 46.97097 137 GLU E C 1
ATOM 5124 O O . GLU E 2 143 ? -12.07726 7.34271 -25.97443 1.000 48.22952 137 GLU E O 1
ATOM 5130 N N . ILE E 2 144 ? -12.68389 5.24100 -26.51379 1.000 46.00785 138 ILE E N 1
ATOM 5131 C CA . ILE E 2 144 ? -14.10085 5.50737 -26.28927 1.000 45.09254 138 ILE E CA 1
ATOM 5132 C C . ILE E 2 144 ? -14.38080 5.70222 -24.80560 1.000 46.56440 138 ILE E C 1
ATOM 5133 O O . ILE E 2 144 ? -15.15586 6.58296 -24.41315 1.000 41.01181 138 ILE E O 1
ATOM 5138 N N . GLU E 2 145 ? -13.74839 4.89748 -23.95705 1.000 43.57282 139 GLU E N 1
ATOM 5139 C CA . GLU E 2 145 ? -13.96351 5.03761 -22.52140 1.000 47.64214 139 GLU E CA 1
ATOM 5140 C C . GLU E 2 145 ? -13.49425 6.39366 -22.00388 1.000 44.79508 139 GLU E C 1
ATOM 5141 O O . GLU E 2 145 ? -14.11545 6.96497 -21.10047 1.000 43.22821 139 GLU E O 1
ATOM 5147 N N . GLU E 2 146 ? -12.40718 6.93356 -22.56047 1.000 43.88476 140 GLU E N 1
ATOM 5148 C CA . GLU E 2 146 ? -11.96379 8.25562 -22.12406 1.000 39.81001 140 GLU E CA 1
ATOM 5149 C C . GLU E 2 146 ? -12.97854 9.33297 -22.49358 1.000 43.88979 140 GLU E C 1
ATOM 5150 O O . GLU E 2 146 ? -13.14806 10.30663 -21.74938 1.000 40.81467 140 GLU E O 1
ATOM 5156 N N . ILE E 2 147 ? -13.67453 9.16224 -23.62096 1.000 35.27055 141 ILE E N 1
ATOM 5157 C CA . ILE E 2 147 ? -14.73109 10.09224 -24.00363 1.000 37.43750 141 ILE E CA 1
ATOM 5158 C C . ILE E 2 147 ? -15.97000 9.89122 -23.13479 1.000 36.47674 141 ILE E C 1
ATOM 5159 O O . ILE E 2 147 ? -16.57316 10.86264 -22.67302 1.000 42.50936 141 ILE E O 1
ATOM 5164 N N . ARG E 2 148 ? -16.38470 8.63638 -22.92406 1.000 40.62193 142 ARG E N 1
ATOM 5165 C CA . ARG E 2 148 ? -17.53026 8.40883 -22.03897 1.000 35.91747 142 ARG E CA 1
ATOM 5166 C C . ARG E 2 148 ? -17.27982 9.00704 -20.66382 1.000 44.51980 142 ARG E C 1
ATOM 5167 O O . ARG E 2 148 ? -18.16834 9.64011 -20.08086 1.000 41.44191 142 ARG E O 1
ATOM 5175 N N . GLN E 2 149 ? -16.06884 8.83537 -20.13611 1.000 40.01666 143 GLN E N 1
ATOM 5176 C CA . GLN E 2 149 ? -15.76320 9.36392 -18.81120 1.000 43.54048 143 GLN E CA 1
ATOM 5177 C C . GLN E 2 149 ? -15.79063 10.88709 -18.78802 1.000 45.13979 143 GLN E C 1
ATOM 5178 O O . GLN E 2 149 ? -16.33709 11.48050 -17.85358 1.000 41.26808 143 GLN E O 1
ATOM 5184 N N . LYS E 2 150 ? -15.21322 11.53742 -19.80596 1.000 41.58136 144 LYS E N 1
ATOM 5185 C CA . LYS E 2 150 ? -15.26625 12.99477 -19.88845 1.000 39.81353 144 LYS E CA 1
ATOM 5186 C C . LYS E 2 150 ? -16.70656 13.50123 -19.86239 1.000 42.27788 144 LYS E C 1
ATOM 5187 O O . LYS E 2 150 ? -17.02421 14.46241 -19.15273 1.000 45.36871 144 LYS E O 1
ATOM 5193 N N . TYR E 2 151 ? -17.59829 12.85044 -20.60892 1.000 40.98603 145 TYR E N 1
ATOM 5194 C CA . TYR E 2 151 ? -18.99129 13.27928 -20.63591 1.000 41.59822 145 TYR E CA 1
ATOM 5195 C C . TYR E 2 151 ? -19.76118 12.84044 -19.38941 1.000 42.88550 145 TYR E C 1
ATOM 5196 O O . TYR E 2 151 ? -20.69155 13.53525 -18.97130 1.000 44.37704 145 TYR E O 1
ATOM 5205 N N . GLN E 2 152 ? -19.39327 11.71321 -18.78942 1.000 42.77514 146 GLN E N 1
ATOM 5206 C CA . GLN E 2 152 ? -20.03634 11.31956 -17.53900 1.000 36.99598 146 GLN E CA 1
ATOM 5207 C C . GLN E 2 152 ? -19.76456 12.32897 -16.43443 1.000 38.92530 146 GLN E C 1
ATOM 5208 O O . GLN E 2 152 ? -20.62100 12.56871 -15.56181 1.000 38.84293 146 GLN E O 1
ATOM 5214 N N . CYS E 2 153 ? -18.59021 12.94074 -16.48098 1.000 43.39823 147 CYS E N 1
ATOM 5215 C CA . CYS E 2 153 ? -18.20623 13.95417 -15.51888 1.000 40.96085 147 CYS E CA 1
ATOM 5216 C C . CYS E 2 153 ? -19.15949 15.14116 -15.59929 1.000 47.63971 147 CYS E C 1
ATOM 5217 O O . CYS E 2 153 ? -19.49894 15.74937 -14.57873 1.000 48.76916 147 CYS E O 1
ATOM 5220 N N . LYS E 2 154 ? -19.62881 15.45974 -16.80918 1.000 50.68992 148 LYS E N 1
ATOM 5221 C CA . LYS E 2 154 ? -20.61002 16.52393 -17.00745 1.000 48.04648 148 LYS E CA 1
ATOM 5222 C C . LYS E 2 154 ? -22.03392 16.05237 -16.74808 1.000 44.52294 148 LYS E C 1
ATOM 5223 O O . LYS E 2 154 ? -22.87280 16.83616 -16.28561 1.000 46.03819 148 LYS E O 1
ATOM 5229 N N . ARG E 2 155 ? -22.33442 14.78936 -17.05255 1.000 41.51119 149 ARG E N 1
ATOM 5230 C CA . ARG E 2 155 ? -23.70104 14.30443 -16.89952 1.000 36.45032 149 ARG E CA 1
ATOM 5231 C C . ARG E 2 155 ? -24.07868 14.06907 -15.44424 1.000 36.43314 149 ARG E C 1
ATOM 5232 O O . ARG E 2 155 ? -25.23558 14.29480 -15.07511 1.000 36.99441 149 ARG E O 1
ATOM 5240 N N . GLN E 2 156 ? -23.13153 13.62689 -14.61137 1.000 34.50014 150 GLN E N 1
ATOM 5241 C CA . GLN E 2 156 ? -23.46774 13.21355 -13.24665 1.000 36.23087 150 GLN E CA 1
ATOM 5242 C C . GLN E 2 156 ? -24.15614 14.30134 -12.43778 1.000 36.95457 150 GLN E C 1
ATOM 5243 O O . GLN E 2 156 ? -25.15468 13.99114 -11.75788 1.000 38.07234 150 GLN E O 1
ATOM 5249 N N . PRO E 2 157 ? -23.68213 15.54961 -12.41385 1.000 41.66759 151 PRO E N 1
ATOM 5250 C CA . PRO E 2 157 ? -24.39811 16.55280 -11.60247 1.000 44.89461 151 PRO E CA 1
ATOM 5251 C C . PRO E 2 157 ? -25.82122 16.78680 -12.07651 1.000 39.40576 151 PRO E C 1
ATOM 5252 O O . PRO E 2 157 ? -26.70957 17.01739 -11.24999 1.000 44.31840 151 PRO E O 1
ATOM 5256 N N . ILE E 2 158 ? -26.06333 16.72943 -13.38873 1.000 38.27151 152 ILE E N 1
ATOM 5257 C CA . ILE E 2 158 ? -27.42350 16.86317 -13.91038 1.000 36.75799 152 ILE E CA 1
ATOM 5258 C C . ILE E 2 158 ? -28.30447 15.74028 -13.39436 1.000 43.21439 152 ILE E C 1
ATOM 5259 O O . ILE E 2 158 ? -29.41977 15.96767 -12.89975 1.000 41.63834 152 ILE E O 1
ATOM 5264 N N . LEU E 2 159 ? -27.82159 14.50048 -13.52256 1.000 37.58552 153 LEU E N 1
ATOM 5265 C CA . LEU E 2 159 ? -28.57408 13.36163 -13.01643 1.000 38.64995 153 LEU E CA 1
ATOM 5266 C C . LEU E 2 159 ? -28.81224 13.50665 -11.52181 1.000 37.78950 153 LEU E C 1
ATOM 5267 O O . LEU E 2 159 ? -29.91268 13.23863 -11.02667 1.000 40.94192 153 LEU E O 1
ATOM 5272 N N . ASP E 2 160 ? -27.79658 13.96823 -10.78871 1.000 39.63352 154 ASP E N 1
ATOM 5273 C CA . ASP E 2 160 ? -27.94597 14.08575 -9.33955 1.000 46.91068 154 ASP E CA 1
ATOM 5274 C C . ASP E 2 160 ? -28.93518 15.18441 -8.97543 1.000 47.41139 154 ASP E C 1
ATOM 5275 O O . ASP E 2 160 ? -29.67751 15.05492 -7.99220 1.000 49.44524 154 ASP E O 1
ATOM 5280 N N . ALA E 2 161 ? -28.97957 16.25032 -9.77365 1.000 48.44472 155 ALA E N 1
ATOM 5281 C CA . ALA E 2 161 ? -29.92914 17.33054 -9.52805 1.000 52.06576 155 ALA E CA 1
ATOM 5282 C C . ALA E 2 161 ? -31.35626 16.88634 -9.80703 1.000 52.69583 155 ALA E C 1
ATOM 5283 O O . ALA E 2 161 ? -32.29458 17.34423 -9.13992 1.000 51.41274 155 ALA E O 1
ATOM 5285 N N . ILE E 2 162 ? -31.54748 16.00401 -10.79475 1.000 43.20766 156 ILE E N 1
ATOM 5286 C CA . ILE E 2 162 ? -32.88757 15.49434 -11.06848 1.000 41.59705 156 ILE E CA 1
ATOM 5287 C C . ILE E 2 162 ? -33.34191 14.58752 -9.93810 1.000 54.48700 156 ILE E C 1
ATOM 5288 O O . ILE E 2 162 ? -34.43974 14.74875 -9.38857 1.000 52.84174 156 ILE E O 1
ATOM 5293 N N . GLU E 2 163 ? -32.48655 13.64962 -9.54034 1.000 50.13241 157 GLU E N 1
ATOM 5294 C CA . GLU E 2 163 ? -32.89618 12.69287 -8.52283 1.000 56.33348 157 GLU E CA 1
ATOM 5295 C C . GLU E 2 163 ? -33.06358 13.33622 -7.15035 1.000 59.20995 157 GLU E C 1
ATOM 5296 O O . GLU E 2 163 ? -33.80471 12.80182 -6.31944 1.000 64.35110 157 GLU E O 1
ATOM 5302 N N . ALA E 2 164 ? -32.42457 14.47714 -6.89966 1.000 56.53701 158 ALA E N 1
ATOM 5303 C CA . ALA E 2 164 ? -32.59814 15.18721 -5.63384 1.000 50.34138 158 ALA E CA 1
ATOM 5304 C C . ALA E 2 164 ? -33.85994 16.04926 -5.59396 1.000 62.88834 158 ALA E C 1
ATOM 5305 O O . ALA E 2 164 ? -34.08978 16.73678 -4.58876 1.000 54.47181 158 ALA E O 1
ATOM 5307 N N . LYS E 2 165 ? -34.68250 16.03240 -6.64613 1.000 53.62148 159 LYS E N 1
ATOM 5308 C CA . LYS E 2 165 ? -35.95521 16.74643 -6.60854 1.000 53.04770 159 LYS E CA 1
ATOM 5309 C C . LYS E 2 165 ? -36.99737 16.02493 -5.75622 1.000 61.41787 159 LYS E C 1
ATOM 5310 O O . LYS E 2 165 ? -37.92778 16.66764 -5.24807 1.000 55.79648 159 LYS E O 1
ATOM 5316 N N . GLY E 2 166 ? -36.86327 14.71221 -5.58101 1.000 51.57206 160 GLY E N 1
ATOM 5317 C CA . GLY E 2 166 ? -37.86797 13.99754 -4.81883 1.000 59.47703 160 GLY E CA 1
ATOM 5318 C C . GLY E 2 166 ? -39.18176 13.89488 -5.58117 1.000 72.24196 160 GLY E C 1
ATOM 5319 O O . GLY E 2 166 ? -39.25963 14.12543 -6.79064 1.000 74.13063 160 GLY E O 1
ATOM 5320 N N . THR E 2 167 ? -40.23305 13.54870 -4.84133 1.000 72.04107 161 THR E N 1
ATOM 5321 C CA . THR E 2 167 ? -41.54788 13.35866 -5.44316 1.000 79.93000 161 THR E CA 1
ATOM 5322 C C . THR E 2 167 ? -42.12456 14.68211 -5.93362 1.000 81.51031 161 THR E C 1
ATOM 5323 O O . THR E 2 167 ? -42.14652 15.67668 -5.20109 1.000 75.89971 161 THR E O 1
ATOM 5327 N N . LEU E 2 168 ? -42.59228 14.68325 -7.18095 1.000 87.50066 162 LEU E N 1
ATOM 5328 C CA . LEU E 2 168 ? -43.10348 15.88150 -7.84012 1.000 80.48554 162 LEU E CA 1
ATOM 5329 C C . LEU E 2 168 ? -44.53340 15.67495 -8.33294 1.000 74.65904 162 LEU E C 1
ATOM 5330 O O . LEU E 2 168 ? -45.49397 16.06724 -7.67049 1.000 75.47940 162 LEU E O 1
ATOM 5335 N N . PRO F 3 2 ? 21.24343 -13.19478 -7.90883 1.000 65.98881 612 PRO F N 1
ATOM 5336 C CA . PRO F 3 2 ? 19.87155 -12.72328 -8.12059 1.000 50.97311 612 PRO F CA 1
ATOM 5337 C C . PRO F 3 2 ? 19.54239 -11.55000 -7.21458 1.000 41.02779 612 PRO F C 1
ATOM 5338 O O . PRO F 3 2 ? 19.98115 -11.50554 -6.06767 1.000 47.02494 612 PRO F O 1
ATOM 5342 N N . ILE F 3 3 ? 18.78165 -10.60013 -7.73823 1.000 43.60526 613 ILE F N 1
ATOM 5343 C CA . ILE F 3 3 ? 18.31226 -9.45206 -6.97405 1.000 39.10709 613 ILE F CA 1
ATOM 5344 C C . ILE F 3 3 ? 16.90823 -9.80578 -6.50741 1.000 39.20117 613 ILE F C 1
ATOM 5345 O O . ILE F 3 3 ? 15.96180 -9.78427 -7.29990 1.000 41.16056 613 ILE F O 1
ATOM 5350 N N . TRP F 3 4 ? 16.76568 -10.13817 -5.22528 1.000 41.07421 614 TRP F N 1
ATOM 5351 C CA . TRP F 3 4 ? 15.46715 -10.60238 -4.75422 1.000 47.34808 614 TRP F CA 1
ATOM 5352 C C . TRP F 3 4 ? 14.47920 -9.45387 -4.59646 1.000 43.78071 614 TRP F C 1
ATOM 5353 O O . TRP F 3 4 ? 13.28861 -9.61701 -4.89318 1.000 42.36333 614 TRP F O 1
ATOM 5364 N N . LYS F 3 5 ? 14.93753 -8.29346 -4.11772 1.000 36.89408 615 LYS F N 1
ATOM 5365 C CA . LYS F 3 5 ? 14.03248 -7.15344 -3.99516 1.000 37.04650 615 LYS F CA 1
ATOM 5366 C C . LYS F 3 5 ? 14.50096 -6.03221 -4.91236 1.000 38.22977 615 LYS F C 1
ATOM 5367 O O . LYS F 3 5 ? 14.39567 -6.18833 -6.12408 1.000 38.54136 615 LYS F O 1
ATOM 5373 N N . PHE F 3 6 ? 14.99018 -4.91231 -4.38662 1.000 38.94714 616 PHE F N 1
ATOM 5374 C CA . PHE F 3 6 ? 15.56401 -3.88733 -5.26013 1.000 38.43918 616 PHE F CA 1
ATOM 5375 C C . PHE F 3 6 ? 17.07788 -3.87146 -5.11120 1.000 46.66520 616 PHE F C 1
ATOM 5376 O O . PHE F 3 6 ? 17.60939 -4.34011 -4.09822 1.000 42.89941 616 PHE F O 1
ATOM 5384 N N . PRO F 3 7 ? 17.81273 -3.32530 -6.09033 1.000 38.88344 617 PRO F N 1
ATOM 5385 C CA . PRO F 3 7 ? 19.27073 -3.29021 -5.96536 1.000 41.70540 617 PRO F CA 1
ATOM 5386 C C . PRO F 3 7 ? 19.69326 -2.55986 -4.70846 1.000 52.05080 617 PRO F C 1
ATOM 5387 O O . PRO F 3 7 ? 19.14539 -1.51081 -4.36470 1.000 56.46872 617 PRO F O 1
ATOM 5391 N N . ASP F 3 8 ? 20.67534 -3.13798 -4.02513 1.000 63.00646 618 ASP F N 1
ATOM 5392 C CA . ASP F 3 8 ? 21.11537 -2.67946 -2.71782 1.000 72.08667 618 ASP F CA 1
ATOM 5393 C C . ASP F 3 8 ? 21.32360 -1.16707 -2.66086 1.000 87.80252 618 ASP F C 1
ATOM 5394 O O . ASP F 3 8 ? 20.61325 -0.46574 -1.93421 1.000 97.89150 618 ASP F O 1
#

Foldseek 3Di:
DKAKAKDWDQEAEFQAKTKMKIAMDDDFQLPAFKKKWKWWAAVPGGIGTAKMAHNVRDIDGDVVQVVQWDWDDDRVRRMIMIMGGRDDQRPFTWMKMFMWGDDPDTDGPGIHPTDTYGHDDDDDPVVVVVDDPCVVVVVVVVVVVVVVVVVVVVVVVVVVVCVVVVVVD/DDKDKAKDDQEAAEAQQCKDKIKIFIPWFLDDDPFRAKWKWWAAQPDDIHTADGSQFHGDPPHDPQWGKDDGIGMIMIMGGRDDLVRQTKMKMWGDSDPPIDIHPIYGYHYPDDPVSVVVVVVSVVSVVVVVVVVVVVVVCVVVVVVVVVVVVD/DDDPDDDD/DKAKAKDWDAEAEFQAKTKMKIAMDPDFLCDAFKKKWKWWAAVPGDIGTAKMAHSVRDIDGDVVQVVFWDWDDDRVRRMIMIMGGRDAQVPFTWMKMFMFGDDPDTDTDDIHPTDGYGHDHHDPCVVCVPPDPVVVVVVVVVPVVVVVVVVVVVVVVVVVVVVVVVVVVVD/DDWAKAKPDQEDEEAAQDKDKIKIFIPWFQDDVPFRFKWKWWAAALDDTDTADGRQFHGDPPHDPQWGKDDGIGIIMIMGGRDDPVRQTKMKMWGDSDPPTDIHPIYGYHYDPPVCVVVDDVVVVVVVVVVVVSNVVVVVVVVVVVVCVVVVVVVVVVVVVPDD/DDPDDDD

InterPro domains:
  IPR000494 Receptor L-domain [PF01030] (52-172)
  IPR000494 Receptor L-domain [PF01030] (366-484)
  IPR000719 Protein kinase domain [PS50011] (720-987)
  IPR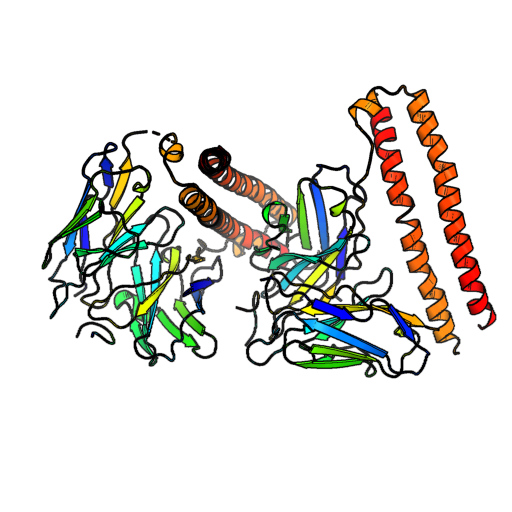001245 Serine-threonine/tyrosine-protein kinase, catalytic domain [PF07714] (722-975)
  IPR001245 Serine-threonine/tyrosine-protein kinase, catalytic domain [PR00109] (798-811)
  IPR001245 Serine-threonine/tyrosine-protein kinase, catalytic domain [PR00109] (835-853)
  IPR001245 Serine-threonine/tyrosine-protein kinase, catalytic domain [PR00109] (884-894)
  IPR001245 Serine-threonine/tyrosine-protein kinase, catalytic domain [PR00109] (903-925)
  IPR001245 Serine-threonine/tyrosine-protein kinase, catalytic domain [PR00109] (947-969)
  IPR006211 Furin-like cysteine-rich domain [PF00757] (190-343)
  IPR006212 Furin-like repeat [SM00261] (232-275)
  IPR006212 Furin-like repeat [SM00261] (501-552)
  IPR006212 Furin-like repeat [SM00261] (557-606)
  IPR006212 Furin-like repeat [cd00064] (235-280)
  IPR006212 Furin-like repeat [cd00064] (510-544)
  IPR006212 Furin-like repeat [cd00064] (562-607)
  IPR008266 Tyrosine-protein kinase, active site [PS00109] (841-853)
  IPR009030 Growth factor receptor cysteine-rich domain superfamily [SSF57184] (189-343)
  IPR009030 Growth factor receptor cysteine-rich domain superfamily [SSF57184] (511-642)
  IPR011009 Protein kinase-like domain superfamily [SSF56112] (716-992)

B-factor: mean 53.94, std 17.28, range [26.07, 129.82]